Protein AF-0000000085161210 (afdb_homodimer)

Organism: Gracilinema caldarium (strain ATCC 51460 / DSM 7334 / H1) (NCBI:txid744872)

Secondary structure (DSSP, 8-state):
-----EEEEE-S-HHHHHHHHHHHHHTT-EEEEESSHHHHHHHHHHH--SEEEEES--SSS-HHHHHHHHHH-GGGGGGTTS-EEEEEETT-HHHHHHHHHHT-SEEEEES--HHHHHHHHHHHHHHHHHHHHHHHHHHHHHHHHHHHHHHHHHHHHHHHHHHHHHHHHHH----TTS---HHHHHHHHHHHHHHHHHHHHHHHHHHHHHHHHHHHHHHHHTT---HHHHHHHHHHHTT--/-----EEEEE-S-HHHHHHHHHHHHHTT-EEEEESSHHHHHHHHHHH--SEEEEES--SSS-HHHHHHHHHH-GGGGGGTTS-EEEEEETT-HHHHHHHHHHT-SEEEEES--HHHHHHHHHHHHHHHHHHHHHHHHHHHHHHHHHHHHHHHHHHHHHHHHHHHHHHHHHH----TTS---HHHHHHHHHHHHHHHHHHHHHHHHHHHHHHHHHHHHHHHHTT---HHHHHHHHHHHTT--

Radius of gyration: 32.66 Å; Cα contacts (8 Å, |Δi|>4): 645; chains: 2; bounding box: 56×101×62 Å

Nearest PDB structures (foldseek):
  4h60-assembly1_A  TM=9.427E-01  e=1.234E-09  Vibrio cholerae O395
  1ys7-assembly1_A  TM=9.212E-01  e=2.213E-09  Mycobacterium tuberculosis
  7qzo-assembly1_A  TM=8.811E-01  e=2.159E-08  Pseudomonas aeruginosa
  3c3m-assembly1_A-2  TM=8.061E-01  e=3.653E-08  Methanoculleus marisnigri JR1
  8otz-assembly1_F2  TM=5.117E-01  e=2.999E+00  Bos taurus

Solvent-accessible surface area (backbone atoms only — not comparable to full-atom values): 25650 Å² total; per-residue (Å²): 131,90,73,55,58,31,36,33,40,32,34,65,48,65,70,59,49,50,50,50,40,54,58,40,41,74,71,55,35,39,68,46,82,21,60,36,34,68,50,38,58,53,46,42,74,72,64,60,43,62,30,34,38,31,36,35,82,39,75,101,35,29,32,62,56,43,42,42,44,34,55,69,33,77,92,27,53,91,50,42,81,48,43,29,37,33,39,36,67,63,85,53,54,79,46,50,65,55,41,40,75,43,61,38,56,41,77,44,50,53,84,72,54,67,69,41,54,50,52,49,52,51,40,53,52,48,48,51,51,51,50,50,48,40,50,53,52,48,54,45,49,51,52,51,52,54,47,51,54,50,48,54,54,50,49,51,53,40,50,52,28,46,50,48,31,51,54,29,55,64,68,59,64,82,57,87,90,56,80,68,57,63,67,56,47,51,54,30,49,49,46,32,53,52,26,45,51,50,35,52,51,51,52,50,50,52,52,50,49,54,52,50,50,52,53,54,40,53,63,54,50,71,75,57,71,55,66,69,56,51,53,50,51,53,32,50,65,65,57,81,110,131,88,71,55,58,30,36,33,39,32,34,66,48,64,70,58,49,51,50,49,40,54,59,40,39,74,73,55,35,40,68,45,82,21,60,35,33,68,50,37,58,52,44,43,72,72,64,61,44,62,30,35,39,32,35,35,83,38,75,102,33,30,31,62,56,43,42,42,44,34,55,68,33,77,92,29,52,90,51,42,81,48,43,30,36,34,37,35,67,62,85,52,56,79,47,50,65,54,40,40,74,42,62,38,57,42,78,43,49,52,83,72,54,68,69,39,52,51,52,50,51,51,38,54,52,50,49,52,51,51,49,50,46,39,51,52,49,49,54,45,49,53,52,50,53,53,47,51,54,50,48,52,54,49,50,50,51,39,52,53,27,46,50,46,31,51,54,30,55,64,67,58,63,82,56,88,91,56,78,66,59,63,68,58,46,53,54,30,50,49,47,32,52,52,26,46,51,50,35,53,52,50,52,51,48,52,53,51,49,53,52,48,50,50,54,53,40,52,64,53,50,70,74,58,69,55,66,70,56,51,53,48,50,53,32,48,64,65,55,81,110

InterPro domains:
  IPR001789 Signal transduction response regulator, receiver domain [PF00072] (7-122)
  IPR001789 Signal transduction response regulator, receiver domain [PS50110] (6-125)
  IPR001789 Signal transduction response regulator, receiver domain [SM00448] (5-121)
  IPR011006 CheY-like superfamily [SSF52172] (4-141)
  IPR039420 Transcriptional regulatory protein WalR-like [PTHR48111] (6-160)

Sequence (482 aa):
MDARKKILIVDDEQINLEFFDVMLSKLGFHVEKAENGLEALEKVRKCTPDLIILDNIMPKMSGWEVTKTLKN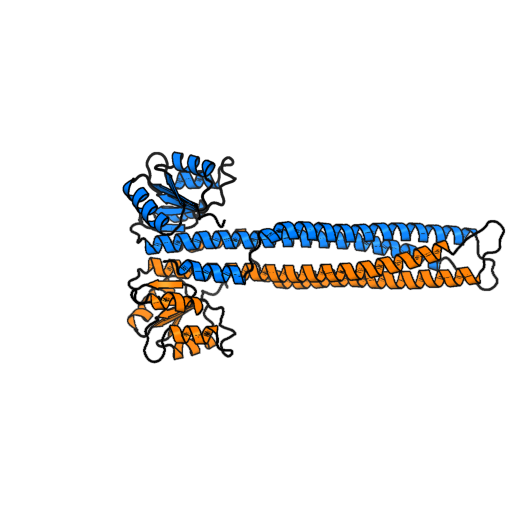TPDYQAYKEIPIIMFSAMDDVKDKVEGFELGVDDYITKPYNFSEVLARIRAVLRNRELFSQIATRERQLVLSEELNRELKRLLEACAASVKGIETAAQQIQFAEGQVPDSDKIKKMLEVIRSSSDSLKHQLAELDAKIAQVEKEKEKIKQHEIELKTLQHQFRKSLHQEMDARKKILIVDDEQINLEFFDVMLSKLGFHVEKAENGLEALEKVRKCTPDLIILDNIMPKMSGWEVTKTLKNTPDYQAYKEIPIIMFSAMDDVKDKVEGFELGVDDYITKPYNFSEVLARIRAVLRNRELFSQIATRERQLVLSEELNRELKRLLEACAASVKGIETAAQQIQFAEGQVPDSDKIKKMLEVIRSSSDSLKHQLAELDAKIAQVEKEKEKIKQHEIELKTLQHQFRKSLHQE

pLDDT: mean 87.94, std 12.81, range [33.94, 98.44]

Foldseek 3Di:
DPQAAEEEEEAQDVVVLVVCCVVVVVLRHHYHYHNHLVRVLVVCVVPVGQAYEAEQDDPPAGSLNSLQCCQPPPVNPVNNLREYEYEEAPPPVVVPVVSVVSPHPYYDHPPDDVVVVVVVVLVVSLVSLVVVQVVLVVVLVVLVVVLVVVVVVLVVLLVVLVVQLVVLVVQQDDDPPDDGPPVSNVVSVVSNVVSVVSNVVSVVVNVVSVVVSVVVNVVSCVSHDDPVRSVVVSVVSVPSD/DPQAAEEEEEAQDVVVLVVCCVVVVVLRHHYHYHNHLVRVLVVCVVPVGQAYEAEQDDPPAGSLNSLQCCQPPPVNPVNNLREYEYEYAPPPVVVPVVSVVSPHPYYDHPPDDVVVVVVVVLVVSLVSLVVVQVVLVVVLVVLVVVLVVVVVVLVVLLVVLVVQLVVLVVVQDDDPPDDGPPVSNVVSVVSNVVSVVSNVVSVVVNVVSVVVSVVVSVVSCVSHDDPVRSVVVSVVSVPSD

Structure (mmCIF, N/CA/C/O backbone):
data_AF-0000000085161210-model_v1
#
loop_
_entity.id
_entity.type
_entity.pdbx_description
1 polymer 'Response regulator receiver protein'
#
loop_
_atom_site.group_PDB
_atom_site.id
_atom_site.type_symbol
_atom_site.label_atom_id
_atom_site.label_alt_id
_atom_site.label_comp_id
_atom_site.label_asym_id
_atom_site.label_entity_id
_atom_site.label_seq_id
_atom_site.pdbx_PDB_ins_code
_atom_site.Cartn_x
_atom_site.Cartn_y
_atom_site.Cartn_z
_atom_site.occupancy
_atom_site.B_iso_or_equiv
_atom_site.auth_seq_id
_atom_site.auth_comp_id
_atom_site.auth_asym_id
_atom_site.auth_atom_id
_atom_site.pdbx_PDB_model_num
ATOM 1 N N . MET A 1 1 ? 13.68 -1.864 19.188 1 33.94 1 MET A N 1
ATOM 2 C CA . MET A 1 1 ? 14.008 -0.512 19.625 1 33.94 1 MET A CA 1
ATOM 3 C C . MET A 1 1 ? 13.586 0.521 18.594 1 33.94 1 MET A C 1
ATOM 5 O O . MET A 1 1 ? 14.141 0.568 17.5 1 33.94 1 MET A O 1
ATOM 9 N N . ASP A 1 2 ? 12.336 0.842 18.312 1 48.31 2 ASP A N 1
ATOM 10 C CA . ASP A 1 2 ? 11.648 1.678 17.328 1 48.31 2 ASP A CA 1
ATOM 11 C C . ASP A 1 2 ? 12.273 3.07 17.266 1 48.31 2 ASP A C 1
ATOM 13 O O . ASP A 1 2 ? 12.172 3.848 18.219 1 48.31 2 ASP A O 1
ATOM 17 N N . ALA A 1 3 ? 13.516 3.34 16.719 1 61.44 3 ALA A N 1
ATOM 18 C CA . ALA A 1 3 ? 14.383 4.516 16.781 1 61.44 3 ALA A CA 1
ATOM 19 C C . ALA A 1 3 ? 13.617 5.777 16.391 1 61.44 3 ALA A C 1
ATOM 21 O O . ALA A 1 3 ? 12.734 5.738 15.531 1 61.44 3 ALA A O 1
ATOM 22 N N . ARG A 1 4 ? 13.672 6.738 17.219 1 80.69 4 ARG A N 1
ATOM 23 C CA . ARG A 1 4 ? 13.156 8.094 17.047 1 80.69 4 ARG A CA 1
ATOM 24 C C . ARG A 1 4 ? 13.43 8.586 15.625 1 80.69 4 ARG A C 1
ATOM 26 O O . ARG A 1 4 ? 14.508 8.367 15.078 1 80.69 4 ARG A O 1
ATOM 33 N N . LYS A 1 5 ? 12.375 9.016 15.039 1 93.31 5 LYS A N 1
ATOM 34 C CA . LYS A 1 5 ? 12.555 9.609 13.719 1 93.31 5 LYS A CA 1
ATOM 35 C C . LYS A 1 5 ? 13.562 10.75 13.758 1 93.31 5 LYS A C 1
ATOM 37 O O . LYS A 1 5 ? 13.531 11.586 14.664 1 93.31 5 LYS A O 1
ATOM 42 N N . LYS A 1 6 ? 14.523 10.719 12.93 1 96.69 6 LYS A N 1
ATOM 43 C CA . LYS A 1 6 ? 15.578 11.727 12.852 1 96.69 6 LYS A CA 1
ATOM 44 C C . LYS A 1 6 ? 15.203 12.844 11.875 1 96.69 6 LYS A C 1
ATOM 46 O O . LYS A 1 6 ? 14.914 12.586 10.703 1 96.69 6 LYS A O 1
ATOM 51 N N . ILE A 1 7 ? 15.242 14.078 12.336 1 98 7 ILE A N 1
ATOM 52 C CA . ILE A 1 7 ? 14.906 15.234 11.508 1 98 7 ILE A CA 1
ATOM 53 C C . ILE A 1 7 ? 16.125 16.141 11.383 1 98 7 ILE A C 1
ATOM 55 O O . ILE A 1 7 ? 16.75 16.5 12.391 1 98 7 ILE A O 1
ATOM 59 N N . LEU A 1 8 ? 16.5 16.453 10.172 1 98.44 8 LEU A N 1
ATOM 60 C CA . LEU A 1 8 ? 17.547 17.438 9.914 1 98.44 8 LEU A CA 1
ATOM 61 C C . LEU A 1 8 ? 16.938 18.812 9.656 1 98.44 8 LEU A C 1
ATOM 63 O O . LEU A 1 8 ? 16.172 19 8.711 1 98.44 8 LEU A O 1
ATOM 67 N N . ILE A 1 9 ? 17.281 19.703 10.508 1 98.19 9 ILE A N 1
ATOM 68 C CA . ILE A 1 9 ? 16.812 21.078 10.32 1 98.19 9 ILE A CA 1
ATOM 69 C C . ILE A 1 9 ? 17.953 21.922 9.75 1 98.19 9 ILE A C 1
ATOM 71 O O . ILE A 1 9 ? 19.062 21.906 10.281 1 98.19 9 ILE A O 1
ATOM 75 N N . VAL A 1 10 ? 17.625 22.672 8.719 1 98 10 VAL A N 1
ATOM 76 C CA . VAL A 1 10 ? 18.625 23.5 8.039 1 98 10 VAL A CA 1
ATOM 77 C C . VAL A 1 10 ? 18.156 24.953 8.023 1 98 10 VAL A C 1
ATOM 79 O O . VAL A 1 10 ? 17.156 25.281 7.395 1 98 10 VAL A O 1
ATOM 82 N N . ASP A 1 11 ? 18.875 25.734 8.641 1 96.81 11 ASP A N 1
ATOM 83 C CA . ASP A 1 11 ? 18.562 27.141 8.789 1 96.81 11 ASP A CA 1
ATOM 84 C C . ASP A 1 11 ? 19.797 27.969 9.125 1 96.81 11 ASP A C 1
ATOM 86 O O . ASP A 1 11 ? 20.641 27.531 9.906 1 96.81 11 ASP A O 1
ATOM 90 N N . ASP A 1 12 ? 19.844 29.141 8.539 1 95.88 12 ASP A N 1
ATOM 91 C CA . ASP A 1 12 ? 21.047 29.938 8.797 1 95.88 12 ASP A CA 1
ATOM 92 C C . ASP A 1 12 ? 20.891 30.75 10.086 1 95.88 12 ASP A C 1
ATOM 94 O O . ASP A 1 12 ? 21.875 31.328 10.578 1 95.88 12 ASP A O 1
ATOM 98 N N . GLU A 1 13 ? 19.719 30.844 10.602 1 95.44 13 GLU A N 1
ATOM 99 C CA . GLU A 1 13 ? 19.484 31.562 11.852 1 95.44 13 GLU A CA 1
ATOM 100 C C . GLU A 1 13 ? 19.516 30.609 13.047 1 95.44 13 GLU A C 1
ATOM 102 O O . GLU A 1 13 ? 18.609 29.797 13.227 1 95.44 13 GLU A O 1
ATOM 107 N N . GLN A 1 14 ? 20.391 30.828 13.898 1 95.81 14 GLN A N 1
ATOM 108 C CA . GLN A 1 14 ? 20.609 29.938 15.039 1 95.81 14 GLN A CA 1
ATOM 109 C C . GLN A 1 14 ? 19.375 29.875 15.938 1 95.81 14 GLN A C 1
ATOM 111 O O . GLN A 1 14 ? 19.078 28.828 16.516 1 95.81 14 GLN A O 1
ATOM 116 N N . ILE A 1 15 ? 18.703 30.953 16.062 1 96.5 15 ILE A N 1
ATOM 117 C CA . ILE A 1 15 ? 17.531 31 16.922 1 96.5 15 ILE A CA 1
ATOM 118 C C . ILE A 1 15 ? 16.484 30.016 16.422 1 96.5 15 ILE A C 1
ATOM 120 O O . ILE A 1 15 ? 15.828 29.344 17.219 1 96.5 15 ILE A O 1
ATOM 124 N N . ASN A 1 16 ? 16.328 29.938 15.164 1 94.88 16 ASN A N 1
ATOM 125 C CA . ASN A 1 16 ? 15.383 28.984 14.562 1 94.88 16 ASN A CA 1
ATOM 126 C C . ASN A 1 16 ? 15.805 27.547 14.805 1 94.88 16 ASN A C 1
ATOM 128 O O . ASN A 1 16 ? 14.977 26.703 15.148 1 94.88 16 ASN A O 1
ATOM 132 N N . LEU A 1 17 ? 17.078 27.297 14.594 1 97.19 17 LEU A N 1
ATOM 133 C CA . LEU A 1 17 ? 17.609 25.953 14.812 1 97.19 17 LEU A CA 1
ATOM 134 C C . LEU A 1 17 ? 17.359 25.5 16.25 1 97.19 17 LEU A C 1
ATOM 136 O O . LEU A 1 17 ? 16.906 24.375 16.484 1 97.19 17 LEU A O 1
ATOM 140 N N . GLU A 1 18 ? 17.594 26.391 17.156 1 97.06 18 GLU A N 1
ATOM 141 C CA . GLU A 1 18 ? 17.438 26.062 18.562 1 97.06 18 GLU A CA 1
ATOM 142 C C . GLU A 1 18 ? 15.977 25.859 18.938 1 97.06 18 GLU A C 1
ATOM 144 O O . GLU A 1 18 ? 15.633 24.938 19.688 1 97.06 18 GLU A O 1
ATOM 149 N N . PHE A 1 19 ? 15.172 26.766 18.391 1 95.62 19 PHE A N 1
ATOM 150 C CA . PHE A 1 19 ? 13.742 26.656 18.641 1 95.62 19 PHE A CA 1
ATOM 151 C C . PHE A 1 19 ? 13.211 25.297 18.219 1 95.62 19 PHE A C 1
ATOM 153 O O . PHE A 1 19 ? 12.578 24.594 19.016 1 95.62 19 PHE A O 1
ATOM 160 N N . PHE A 1 20 ? 13.523 24.875 17.031 1 96.44 20 PHE A N 1
ATOM 161 C CA . PHE A 1 20 ? 13 23.625 16.5 1 96.44 20 PHE A CA 1
ATOM 162 C C . PHE A 1 20 ? 13.656 22.438 17.203 1 96.44 20 PHE A C 1
ATOM 164 O O . PHE A 1 20 ? 13.016 21.406 17.406 1 96.44 20 PHE A O 1
ATOM 171 N N . ASP A 1 21 ? 14.922 22.578 17.469 1 97.12 21 ASP A N 1
ATOM 172 C CA . ASP A 1 21 ? 15.594 21.516 18.219 1 97.12 21 ASP A CA 1
ATOM 173 C C . ASP A 1 21 ? 14.898 21.234 19.547 1 97.12 21 ASP A C 1
ATOM 175 O O . ASP A 1 21 ? 14.531 20.094 19.844 1 97.12 21 ASP A O 1
ATOM 179 N N . VAL A 1 22 ? 14.617 22.297 20.281 1 96.81 22 VAL A N 1
ATOM 180 C CA . VAL A 1 22 ? 13.984 22.156 21.594 1 96.81 22 VAL A CA 1
ATOM 181 C C . VAL A 1 22 ? 12.57 21.594 21.438 1 96.81 22 VAL A C 1
ATOM 183 O O . VAL A 1 22 ? 12.211 20.609 22.094 1 96.81 22 VAL A O 1
ATOM 186 N N . MET A 1 23 ? 11.781 22.203 20.547 1 95 23 MET A N 1
ATOM 187 C CA . MET A 1 23 ? 10.375 21.844 20.375 1 95 23 MET A CA 1
ATOM 188 C C . MET A 1 23 ? 10.242 20.406 19.891 1 95 23 MET A C 1
ATOM 190 O O . MET A 1 23 ? 9.453 19.625 20.438 1 95 23 MET A O 1
ATOM 194 N N . LEU A 1 24 ? 11.055 19.984 18.938 1 95.62 24 LEU A N 1
ATOM 195 C CA . LEU A 1 24 ? 10.914 18.656 18.328 1 95.62 24 LEU A CA 1
ATOM 196 C C . LEU A 1 24 ? 11.523 17.578 19.219 1 95.62 24 LEU A C 1
ATOM 198 O O . LEU A 1 24 ? 11.016 16.469 19.281 1 95.62 24 LEU A O 1
ATOM 202 N N . SER A 1 25 ? 12.602 17.953 19.891 1 95.31 25 SER A N 1
ATOM 203 C CA . SER A 1 25 ? 13.203 17 20.828 1 95.31 25 SER A CA 1
ATOM 204 C C . SER A 1 25 ? 12.25 16.656 21.969 1 95.31 25 SER A C 1
ATOM 206 O O . SER A 1 25 ? 12.148 15.5 22.375 1 95.31 25 SER A O 1
ATOM 208 N N . LYS A 1 26 ? 11.57 17.594 22.359 1 93.25 26 LYS A N 1
ATOM 209 C CA . LYS A 1 26 ? 10.578 17.375 23.422 1 93.25 26 LYS A CA 1
ATOM 210 C C . LYS A 1 26 ? 9.469 16.438 22.969 1 93.25 26 LYS A C 1
ATOM 212 O O . LYS A 1 26 ? 8.883 15.719 23.781 1 93.25 26 LYS A O 1
ATOM 217 N N . LEU A 1 27 ? 9.281 16.469 21.703 1 89.38 27 LEU A N 1
ATOM 218 C CA . LEU A 1 27 ? 8.211 15.656 21.141 1 89.38 27 LEU A CA 1
ATOM 219 C C . LEU A 1 27 ? 8.719 14.266 20.781 1 89.38 27 LEU A C 1
ATOM 221 O O . LEU A 1 27 ? 7.988 13.461 20.203 1 89.38 27 LEU A O 1
ATOM 225 N N . GLY A 1 28 ? 10.039 13.977 21 1 91.25 28 GLY A N 1
ATOM 226 C CA . GLY A 1 28 ? 10.578 12.633 20.859 1 91.25 28 GLY A CA 1
ATOM 227 C C . GLY A 1 28 ? 11.336 12.43 19.547 1 91.25 28 GLY A C 1
ATOM 228 O O . GLY A 1 28 ? 11.695 11.305 19.203 1 91.25 28 GLY A O 1
ATOM 229 N N . PHE A 1 29 ? 11.602 13.492 18.844 1 94.56 29 PHE A N 1
ATOM 230 C CA . P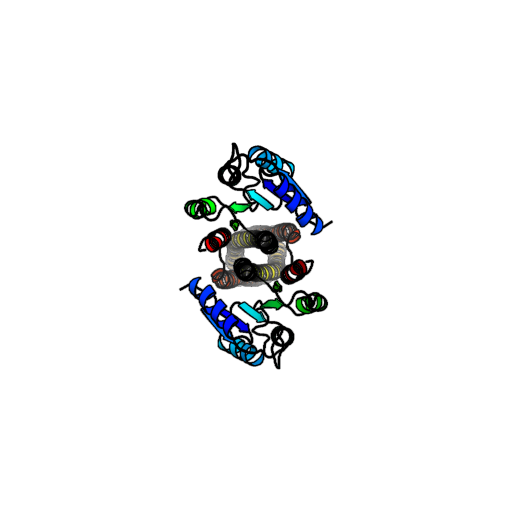HE A 1 29 ? 12.391 13.391 17.609 1 94.56 29 PHE A CA 1
ATOM 231 C C . PHE A 1 29 ? 13.883 13.547 17.922 1 94.56 29 PHE A C 1
ATOM 233 O O . PHE A 1 29 ? 14.258 14.195 18.891 1 94.56 29 PHE A O 1
ATOM 240 N N . HIS A 1 30 ? 14.641 12.867 17.156 1 96.44 30 HIS A N 1
ATOM 241 C CA . HIS A 1 30 ? 16.062 13.164 17.125 1 96.44 30 HIS A CA 1
ATOM 242 C C . HIS A 1 30 ? 16.375 14.266 16.109 1 96.44 30 HIS A C 1
ATOM 244 O O . HIS A 1 30 ? 16.078 14.133 14.93 1 96.44 30 HIS A O 1
ATOM 250 N N . VAL A 1 31 ? 17.016 15.312 16.609 1 97.38 31 VAL A N 1
ATOM 251 C CA . VAL A 1 31 ? 17.188 16.469 15.742 1 97.38 31 VAL A CA 1
ATOM 252 C C . VAL A 1 31 ? 18.656 16.688 15.438 1 97.38 31 VAL A C 1
ATOM 254 O O . VAL A 1 31 ? 19.5 16.656 16.344 1 97.38 31 VAL A O 1
ATOM 257 N N . GLU A 1 32 ? 18.953 16.797 14.18 1 97.88 32 GLU A N 1
ATOM 258 C CA . GLU A 1 32 ? 20.25 17.266 13.703 1 97.88 32 GLU A CA 1
ATOM 259 C C . GLU A 1 32 ? 20.141 18.656 13.094 1 97.88 32 GLU A C 1
ATOM 261 O O . GLU A 1 32 ? 19.094 19.016 12.531 1 97.88 32 GLU A O 1
ATOM 266 N N . LYS A 1 33 ? 21.234 19.469 13.25 1 98.06 33 LYS A N 1
ATOM 267 C CA . LYS A 1 33 ? 21.188 20.859 12.797 1 98.06 33 LYS A CA 1
ATOM 268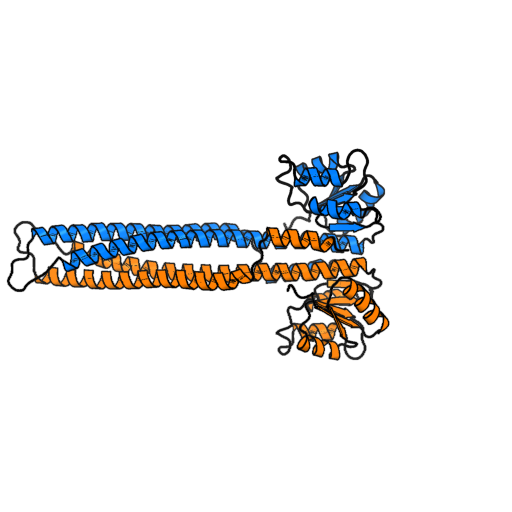 C C . LYS A 1 33 ? 22.25 21.141 11.742 1 98.06 33 LYS A C 1
ATOM 270 O O . LYS A 1 33 ? 23.359 20.625 11.828 1 98.06 33 LYS A O 1
ATOM 275 N N . ALA A 1 34 ? 21.891 21.828 10.789 1 97.88 34 ALA A N 1
ATOM 276 C CA . ALA A 1 34 ? 22.828 22.391 9.812 1 97.88 34 ALA A CA 1
ATOM 277 C C . ALA A 1 34 ? 22.609 23.891 9.633 1 97.88 34 ALA A C 1
ATOM 279 O O . ALA A 1 34 ? 21.453 24.344 9.562 1 97.88 34 ALA A O 1
ATOM 280 N N . GLU A 1 35 ? 23.672 24.609 9.461 1 97.06 35 GLU A N 1
ATOM 281 C CA . GLU A 1 35 ? 23.562 26.062 9.438 1 97.06 35 GLU A CA 1
ATOM 282 C C . GLU A 1 35 ? 23.609 26.594 8.016 1 97.06 35 GLU A C 1
ATOM 284 O O . GLU A 1 35 ? 23.484 27.812 7.797 1 97.06 35 GLU A O 1
ATOM 289 N N . ASN A 1 36 ? 23.859 25.688 7.117 1 96 36 ASN A N 1
ATOM 290 C CA . ASN A 1 36 ? 23.875 26.078 5.711 1 96 36 ASN A CA 1
ATOM 291 C C . ASN A 1 36 ? 23.688 24.875 4.793 1 96 36 ASN A C 1
ATOM 293 O O . ASN A 1 36 ? 23.641 23.734 5.262 1 96 36 ASN A O 1
ATOM 297 N N . GLY A 1 37 ? 23.547 25.094 3.51 1 96.31 37 GLY A N 1
ATOM 298 C CA . GLY A 1 37 ? 23.25 24.047 2.543 1 96.31 37 GLY A CA 1
ATOM 299 C C . GLY A 1 37 ? 24.344 23.016 2.424 1 96.31 37 GLY A C 1
ATOM 300 O O . GLY A 1 37 ? 24.062 21.812 2.303 1 96.31 37 GLY A O 1
ATOM 301 N N . LEU A 1 38 ? 25.562 23.453 2.428 1 96 38 LEU A N 1
ATOM 302 C CA . LEU A 1 38 ? 26.688 22.516 2.295 1 96 38 LEU A CA 1
ATOM 303 C C . LEU A 1 38 ? 26.75 21.562 3.482 1 96 38 LEU A C 1
ATOM 305 O O . LEU A 1 38 ? 26.938 20.359 3.305 1 96 38 LEU A O 1
ATOM 309 N N . GLU A 1 39 ? 26.578 22.156 4.57 1 96.94 39 GLU A N 1
ATOM 310 C CA . GLU A 1 39 ? 26.562 21.328 5.773 1 96.94 39 GLU A CA 1
ATOM 311 C C . GLU A 1 39 ? 25.391 20.359 5.754 1 96.94 39 GLU A C 1
ATOM 313 O O . GLU A 1 39 ? 25.516 19.219 6.211 1 96.94 39 GLU A O 1
ATOM 318 N N . ALA A 1 40 ? 24.281 20.859 5.27 1 97.69 40 ALA A N 1
ATOM 319 C CA . ALA A 1 40 ? 23.094 20 5.145 1 97.69 40 ALA A CA 1
ATOM 320 C C . ALA A 1 40 ? 23.406 18.766 4.297 1 97.69 40 ALA A C 1
ATOM 322 O O . ALA A 1 40 ? 23.094 17.641 4.695 1 97.69 40 ALA A O 1
ATOM 323 N N . LEU A 1 41 ? 24.062 18.953 3.156 1 97.06 41 LEU A N 1
ATOM 324 C CA . LEU A 1 41 ? 24.391 17.859 2.248 1 97.06 41 LEU A CA 1
ATOM 325 C C . LEU A 1 41 ? 25.359 16.875 2.908 1 97.06 41 LEU A C 1
ATOM 327 O O . LEU A 1 41 ? 25.234 15.664 2.732 1 97.06 41 LEU A O 1
ATOM 331 N N . GLU A 1 42 ? 26.25 17.406 3.682 1 96.69 42 GLU A N 1
ATOM 332 C CA . GLU A 1 42 ? 27.188 16.547 4.406 1 96.69 42 GLU A CA 1
ATOM 333 C C . GLU A 1 42 ? 26.469 15.719 5.465 1 96.69 42 GLU A C 1
ATOM 335 O O . GLU A 1 42 ? 26.719 14.516 5.598 1 96.69 42 GLU A O 1
ATOM 340 N N . LYS A 1 43 ? 25.594 16.359 6.18 1 97.25 43 LYS A N 1
ATOM 341 C CA . LYS A 1 43 ? 24.891 15.695 7.273 1 97.25 43 LYS A CA 1
ATOM 342 C C . LYS A 1 43 ? 23.938 14.633 6.75 1 97.25 43 LYS A C 1
ATOM 344 O O . LYS A 1 43 ? 23.734 13.602 7.391 1 97.25 43 LYS A O 1
ATOM 349 N N . VAL A 1 44 ? 23.328 14.852 5.602 1 97.06 44 VAL A N 1
ATOM 350 C CA . VAL A 1 44 ? 22.438 13.875 4.992 1 97.06 44 VAL A CA 1
ATOM 351 C C . VAL A 1 44 ? 23.203 12.562 4.773 1 97.06 44 VAL A C 1
ATOM 353 O O . VAL A 1 44 ? 22.672 11.484 5.062 1 97.06 44 VAL A O 1
ATOM 356 N N . ARG A 1 45 ? 24.438 12.688 4.34 1 95.25 45 ARG A N 1
ATOM 357 C CA . ARG A 1 45 ? 25.266 11.508 4.082 1 95.25 45 ARG A CA 1
ATOM 358 C C . ARG A 1 45 ? 25.656 10.82 5.387 1 95.25 45 ARG A C 1
ATOM 360 O O . ARG A 1 45 ? 25.734 9.594 5.449 1 95.25 45 ARG A O 1
ATOM 367 N N . LYS A 1 46 ? 25.812 11.578 6.391 1 94.94 46 LYS A N 1
ATOM 368 C CA . LYS A 1 46 ? 26.328 11.062 7.652 1 94.94 46 LYS A CA 1
ATOM 369 C C . LYS A 1 46 ? 25.234 10.406 8.469 1 94.94 46 LYS A C 1
ATOM 371 O O . LYS A 1 46 ? 25.453 9.359 9.094 1 94.94 46 LYS A O 1
ATOM 376 N N . CYS A 1 47 ? 24.031 11.008 8.43 1 94.19 47 CYS A N 1
ATOM 377 C CA . CYS A 1 47 ? 23.047 10.523 9.406 1 94.19 47 CYS A CA 1
ATOM 378 C C . CYS A 1 47 ? 21.797 10.008 8.703 1 94.19 47 CYS A C 1
ATOM 380 O O . CYS A 1 47 ? 20.938 9.406 9.344 1 94.19 47 CYS A O 1
ATOM 382 N N . THR A 1 48 ? 21.594 10.227 7.41 1 95.06 48 THR A N 1
ATOM 383 C CA . THR A 1 48 ? 20.453 9.75 6.641 1 95.06 48 THR A CA 1
ATOM 384 C C . THR A 1 48 ? 19.156 10.023 7.379 1 95.06 48 THR A C 1
ATOM 386 O O . THR A 1 48 ? 18.453 9.094 7.797 1 95.06 48 THR A O 1
ATOM 389 N N . PRO A 1 49 ? 18.797 11.312 7.523 1 97.44 49 PRO A N 1
ATOM 390 C CA . PRO A 1 49 ? 17.594 11.664 8.281 1 97.44 49 PRO A CA 1
ATOM 391 C C . PRO A 1 49 ? 16.312 11.133 7.645 1 97.44 49 PRO A C 1
ATOM 393 O O . PRO A 1 49 ? 16.312 10.766 6.465 1 97.44 49 PRO A O 1
ATOM 396 N N . ASP A 1 50 ? 15.25 11.078 8.445 1 96.31 50 ASP A N 1
ATOM 397 C CA . ASP A 1 50 ? 13.945 10.656 7.953 1 96.31 50 ASP A CA 1
ATOM 398 C C . ASP A 1 50 ? 13.211 11.805 7.273 1 96.31 50 ASP A C 1
ATOM 400 O O . ASP A 1 50 ? 12.281 11.586 6.492 1 96.31 50 ASP A O 1
ATOM 404 N N . LEU A 1 51 ? 13.617 12.953 7.609 1 97.31 51 LEU A N 1
ATOM 405 C CA . LEU A 1 51 ? 12.992 14.172 7.098 1 97.31 51 LEU A CA 1
ATOM 406 C C . LEU A 1 51 ? 13.961 15.352 7.164 1 97.31 51 LEU A C 1
ATOM 408 O O . LEU A 1 51 ? 14.719 15.477 8.125 1 97.31 51 LEU A O 1
ATOM 412 N N . ILE A 1 52 ? 13.875 16.188 6.164 1 97.75 52 ILE A N 1
ATOM 413 C CA . ILE A 1 52 ? 14.664 17.406 6.148 1 97.75 52 ILE A CA 1
ATOM 414 C C . ILE A 1 52 ? 13.727 18.625 6.176 1 97.75 52 ILE A C 1
ATOM 416 O O . ILE A 1 52 ? 12.805 18.719 5.363 1 97.75 52 ILE A O 1
ATOM 420 N N . ILE A 1 53 ? 13.922 19.438 7.137 1 97.25 53 ILE A N 1
ATOM 421 C CA . ILE A 1 53 ? 13.281 20.75 7.172 1 97.25 53 ILE A CA 1
ATOM 422 C C . ILE A 1 53 ? 14.266 21.812 6.719 1 97.25 53 ILE A C 1
ATOM 424 O O . ILE A 1 53 ? 15.289 22.047 7.363 1 97.25 53 ILE A O 1
ATOM 428 N N . LEU A 1 54 ? 13.898 22.516 5.695 1 96.06 54 LEU A N 1
ATOM 429 C CA . LEU A 1 54 ? 14.883 23.297 4.965 1 96.06 54 LEU A CA 1
ATOM 430 C C . LEU A 1 54 ? 14.398 24.719 4.746 1 96.06 54 LEU A C 1
ATOM 432 O O . LEU A 1 54 ? 13.328 24.938 4.18 1 96.06 54 LEU A O 1
ATOM 436 N N . ASP A 1 55 ? 15.188 25.656 5.223 1 93.38 55 ASP A N 1
ATOM 437 C CA . ASP A 1 55 ? 14.922 27.047 4.883 1 93.38 55 ASP A CA 1
ATOM 438 C C . ASP A 1 55 ? 15.336 27.359 3.449 1 93.38 55 ASP A C 1
ATOM 440 O O . ASP A 1 55 ? 16.406 26.953 3.008 1 93.38 55 ASP A O 1
ATOM 444 N N . ASN A 1 56 ? 14.609 28.047 2.77 1 88.44 56 ASN A N 1
ATOM 445 C CA . ASN A 1 56 ? 14.875 28.312 1.362 1 88.44 56 ASN A CA 1
ATOM 446 C C . ASN A 1 56 ? 15.969 29.359 1.193 1 88.44 56 ASN A C 1
ATOM 448 O O . ASN A 1 56 ? 16.844 29.219 0.344 1 88.44 56 ASN A O 1
ATOM 452 N N . ILE A 1 57 ? 15.891 30.391 2.004 1 87 57 ILE A N 1
ATOM 453 C CA . ILE A 1 57 ? 16.812 31.516 1.84 1 87 57 ILE A CA 1
ATOM 454 C C . ILE A 1 57 ? 17.969 31.391 2.838 1 87 57 ILE A C 1
ATOM 456 O O . ILE A 1 57 ? 17.766 31.562 4.043 1 87 57 ILE A O 1
ATOM 460 N N . MET A 1 58 ? 19.141 31.031 2.344 1 90.69 58 MET A N 1
ATOM 461 C CA . MET A 1 58 ? 20.375 30.938 3.115 1 90.69 58 MET A CA 1
ATOM 462 C C . MET A 1 58 ? 21.578 31.438 2.309 1 90.69 58 MET A C 1
ATOM 464 O O . MET A 1 58 ? 21.547 31.422 1.077 1 90.69 58 MET A O 1
ATOM 468 N N . PRO A 1 59 ? 22.531 31.906 3.006 1 90.69 59 PRO A N 1
ATOM 469 C CA . PRO A 1 59 ? 23.719 32.344 2.281 1 90.69 59 PRO A CA 1
ATOM 470 C C . PRO A 1 59 ? 24.438 31.219 1.57 1 90.69 59 PRO A C 1
ATOM 472 O O . PRO A 1 59 ? 24.391 30.062 2.027 1 90.69 59 PRO A O 1
ATOM 475 N N . LYS A 1 60 ? 25.094 31.469 0.4 1 88.38 60 LYS A N 1
ATOM 476 C CA . LYS A 1 60 ? 25.938 30.578 -0.38 1 88.38 60 LYS A CA 1
ATOM 477 C C . LYS A 1 60 ? 25.109 29.562 -1.158 1 88.38 60 LYS A C 1
ATOM 479 O O . LYS A 1 60 ? 25.203 29.5 -2.385 1 88.38 60 LYS A O 1
ATOM 484 N N . MET A 1 61 ? 24.312 28.828 -0.383 1 92 61 MET A N 1
ATOM 485 C CA . MET A 1 61 ? 23.5 27.781 -1.017 1 92 61 MET A CA 1
ATOM 486 C C . MET A 1 61 ? 22.062 27.844 -0.527 1 92 61 MET A C 1
ATOM 488 O O . MET A 1 61 ? 21.812 27.719 0.672 1 92 61 MET A O 1
ATOM 492 N N . SER A 1 62 ? 21.188 28 -1.471 1 89.88 62 SER A N 1
ATOM 493 C CA . SER A 1 62 ? 19.781 28.125 -1.111 1 89.88 62 SER A CA 1
ATOM 494 C C . SER A 1 62 ? 19.141 26.75 -0.873 1 89.88 62 SER A C 1
ATOM 496 O O . SER A 1 62 ? 19.703 25.734 -1.265 1 89.88 62 SER A O 1
ATOM 498 N N . GLY A 1 63 ? 18.016 26.781 -0.208 1 91.31 63 GLY A N 1
ATOM 499 C CA . GLY A 1 63 ? 17.266 25.531 -0.04 1 91.31 63 GLY A CA 1
ATOM 500 C C . GLY A 1 63 ? 16.922 24.859 -1.355 1 91.31 63 GLY A C 1
ATOM 501 O O . GLY A 1 63 ? 16.922 23.641 -1.447 1 91.31 63 GLY A O 1
ATOM 502 N N . TRP A 1 64 ? 16.766 25.641 -2.391 1 87.44 64 TRP A N 1
ATOM 503 C CA . TRP A 1 64 ? 16.469 25.109 -3.719 1 87.44 64 TRP A CA 1
ATOM 504 C C . TRP A 1 64 ? 17.672 24.344 -4.27 1 87.44 64 TRP A C 1
ATOM 506 O O . TRP A 1 64 ? 17.5 23.25 -4.832 1 87.44 64 TRP A O 1
ATOM 516 N N . GLU A 1 65 ? 18.734 24.906 -4.125 1 91 65 GLU A N 1
ATOM 517 C CA . GLU A 1 65 ? 19.938 24.266 -4.613 1 91 65 GLU A CA 1
ATOM 518 C C . GLU A 1 65 ? 20.219 22.969 -3.863 1 91 65 GLU A C 1
ATOM 520 O O . GLU A 1 65 ? 20.641 21.969 -4.465 1 91 65 GLU A O 1
ATOM 525 N N . VAL A 1 66 ? 19.953 23 -2.57 1 93.88 66 VAL A N 1
ATOM 526 C CA . VAL A 1 66 ? 20.109 21.781 -1.77 1 93.88 66 VAL A CA 1
ATOM 527 C C . VAL A 1 66 ? 19.172 20.688 -2.291 1 93.88 66 VAL A C 1
ATOM 529 O O . VAL A 1 66 ? 19.609 19.562 -2.506 1 93.88 66 VAL A O 1
ATOM 532 N N . THR A 1 67 ? 17.953 21.047 -2.537 1 92.38 67 THR A N 1
ATOM 533 C CA . THR A 1 67 ? 16.938 20.109 -3.012 1 92.38 67 THR A CA 1
ATOM 534 C C . THR A 1 67 ? 17.328 19.531 -4.371 1 92.38 67 THR A C 1
ATOM 536 O O . THR A 1 67 ? 17.266 18.328 -4.582 1 92.38 67 THR A O 1
ATOM 539 N N . LYS A 1 68 ? 17.766 20.391 -5.242 1 90.94 68 LYS A N 1
ATOM 540 C CA . LYS A 1 68 ? 18.188 19.953 -6.574 1 90.94 68 LYS A CA 1
ATOM 541 C C . LYS A 1 68 ? 19.328 18.953 -6.488 1 90.94 68 LYS A C 1
ATOM 543 O O . LYS A 1 68 ? 19.328 17.938 -7.188 1 90.94 68 LYS A O 1
ATOM 548 N N . THR A 1 69 ? 20.234 19.266 -5.668 1 93.25 69 THR A N 1
ATOM 549 C CA . THR A 1 69 ? 21.391 18.375 -5.5 1 93.25 69 THR A CA 1
ATOM 550 C C . THR A 1 69 ? 20.969 17.016 -4.957 1 93.25 69 THR A C 1
ATOM 552 O O . THR A 1 69 ? 21.344 15.984 -5.492 1 93.25 69 THR A O 1
ATOM 555 N N . LEU A 1 70 ? 20.094 17 -3.961 1 93.88 70 LEU A N 1
ATOM 556 C CA . LEU A 1 70 ? 19.656 15.773 -3.303 1 93.88 70 LEU A CA 1
ATOM 557 C C . LEU A 1 70 ? 18.828 14.906 -4.25 1 93.88 70 LEU A C 1
ATOM 559 O O . LEU A 1 70 ? 18.938 13.68 -4.234 1 93.88 70 LEU A O 1
ATOM 563 N N . LYS A 1 71 ? 18.062 15.594 -5.109 1 91.44 71 LYS A N 1
ATOM 564 C CA . LYS A 1 71 ? 17.078 14.859 -5.91 1 91.44 71 LYS A CA 1
ATOM 565 C C . LYS A 1 71 ? 17.672 14.461 -7.262 1 91.44 71 LYS A C 1
ATOM 567 O O . LYS A 1 71 ? 17.25 13.453 -7.852 1 91.44 71 LYS A O 1
ATOM 572 N N . ASN A 1 72 ? 18.641 15.133 -7.73 1 89.56 72 ASN A N 1
ATOM 573 C CA . ASN A 1 72 ? 19.016 14.945 -9.133 1 89.56 72 ASN A CA 1
ATOM 574 C C . ASN A 1 72 ? 20.469 14.523 -9.273 1 89.56 72 ASN A C 1
ATOM 576 O O . ASN A 1 72 ? 20.906 14.141 -10.359 1 89.56 72 ASN A O 1
ATOM 580 N N . THR A 1 73 ? 21.266 14.625 -8.305 1 91.38 73 THR A N 1
ATOM 581 C CA . THR A 1 73 ? 22.688 14.305 -8.445 1 91.38 73 THR A CA 1
ATOM 582 C C . THR A 1 73 ? 22.938 12.836 -8.141 1 91.38 73 THR A C 1
ATOM 584 O O . THR A 1 73 ? 22.484 12.32 -7.113 1 91.38 73 THR A O 1
ATOM 587 N N . PRO A 1 74 ? 23.734 12.18 -8.914 1 92.5 74 PRO A N 1
ATOM 588 C CA . PRO A 1 74 ? 24.016 10.75 -8.758 1 92.5 74 PRO A CA 1
ATOM 589 C C . PRO A 1 74 ? 24.625 10.414 -7.398 1 92.5 74 PRO A C 1
ATOM 591 O O . PRO A 1 74 ? 24.281 9.383 -6.801 1 92.5 74 PRO A O 1
ATOM 594 N N . ASP A 1 75 ? 25.438 11.352 -6.91 1 92.56 75 ASP A N 1
ATOM 595 C CA . ASP A 1 75 ? 26.141 11.102 -5.652 1 92.56 75 ASP A CA 1
ATOM 596 C C . ASP A 1 75 ? 25.156 11.047 -4.484 1 92.56 75 ASP A C 1
ATOM 598 O O . ASP A 1 75 ? 25.469 10.492 -3.43 1 92.56 75 ASP A O 1
ATOM 602 N N . TYR A 1 76 ? 23.953 11.578 -4.684 1 93.94 76 TYR A N 1
ATOM 603 C CA . TYR A 1 76 ? 22.984 11.625 -3.6 1 93.94 76 TYR A CA 1
ATOM 604 C C . TYR A 1 76 ? 21.766 10.766 -3.922 1 93.94 76 TYR A C 1
ATOM 606 O O . TYR A 1 76 ? 20.719 10.891 -3.277 1 93.94 76 TYR A O 1
ATOM 614 N N . GLN A 1 77 ? 21.938 9.891 -4.848 1 92.06 77 GLN A N 1
ATOM 615 C CA . GLN A 1 77 ? 20.844 9.055 -5.32 1 92.06 77 GLN A CA 1
ATOM 616 C C . GLN A 1 77 ? 20.234 8.234 -4.18 1 92.06 77 GLN A C 1
ATOM 618 O O . GLN A 1 77 ? 19.031 8.008 -4.137 1 92.06 77 GLN A O 1
ATOM 623 N N . ALA A 1 78 ? 21.094 7.902 -3.281 1 92.56 78 ALA A N 1
ATOM 624 C CA . ALA A 1 78 ? 20.672 7.066 -2.168 1 92.56 78 ALA A CA 1
ATOM 625 C C . ALA A 1 78 ? 19.75 7.84 -1.225 1 92.56 78 ALA A C 1
ATOM 627 O O . ALA A 1 78 ? 19.031 7.242 -0.414 1 92.56 78 ALA A O 1
ATOM 628 N N . TYR A 1 79 ? 19.703 9.188 -1.338 1 93.62 79 TYR A N 1
ATOM 629 C CA . TYR A 1 79 ? 18.984 10.023 -0.375 1 93.62 79 TYR A CA 1
ATOM 630 C C . TYR A 1 79 ? 17.828 10.766 -1.04 1 93.62 79 TYR A C 1
ATOM 632 O O . TYR A 1 79 ? 17.172 11.602 -0.41 1 93.62 79 TYR A O 1
ATOM 640 N N . LYS A 1 80 ? 17.562 10.422 -2.256 1 90.62 80 LYS A N 1
ATOM 641 C CA . LYS A 1 80 ? 16.625 11.18 -3.061 1 90.62 80 LYS A CA 1
ATOM 642 C C . LYS A 1 80 ? 15.203 11.039 -2.52 1 90.62 80 LYS A C 1
ATOM 644 O O . LYS A 1 80 ? 14.359 11.922 -2.73 1 90.62 80 LYS A O 1
ATOM 649 N N . GLU A 1 81 ? 14.984 9.984 -1.761 1 88 81 GLU A N 1
ATOM 650 C CA . GLU A 1 81 ? 13.625 9.711 -1.306 1 88 81 GLU A CA 1
ATOM 651 C C . GLU A 1 81 ? 13.352 10.367 0.043 1 88 81 GLU A C 1
ATOM 653 O O . GLU A 1 81 ? 12.219 10.344 0.533 1 88 81 GLU A O 1
ATOM 658 N N . ILE A 1 82 ? 14.398 10.977 0.647 1 93.56 82 ILE A N 1
ATOM 659 C CA . ILE A 1 82 ? 14.188 11.672 1.914 1 93.56 82 ILE A CA 1
ATOM 660 C C . ILE A 1 82 ? 13.25 12.859 1.702 1 93.56 82 ILE A C 1
ATOM 662 O O . ILE A 1 82 ? 13.523 13.727 0.867 1 93.56 82 ILE A O 1
ATOM 666 N N . PRO A 1 83 ? 12.18 12.859 2.424 1 94.69 83 PRO A N 1
ATOM 667 C CA . PRO A 1 83 ? 11.25 13.977 2.227 1 94.69 83 PRO A CA 1
ATOM 668 C C . PRO A 1 83 ? 11.805 15.305 2.729 1 94.69 83 PRO A C 1
ATOM 670 O O . PRO A 1 83 ? 12.555 15.336 3.713 1 94.69 83 PRO A O 1
ATOM 673 N N . ILE A 1 84 ? 11.367 16.359 2.033 1 94.25 84 ILE A N 1
ATOM 674 C CA . ILE A 1 84 ? 11.836 17.703 2.361 1 94.25 84 ILE A CA 1
ATOM 675 C C . ILE A 1 84 ? 10.641 18.641 2.582 1 94.25 84 ILE A C 1
ATOM 677 O O . ILE A 1 84 ? 9.734 18.688 1.753 1 94.25 84 ILE A O 1
ATOM 681 N N . ILE A 1 85 ? 10.617 19.281 3.711 1 93.19 85 ILE A N 1
ATOM 682 C CA . ILE A 1 85 ? 9.703 20.391 3.953 1 93.19 85 ILE A CA 1
ATOM 683 C C . ILE A 1 85 ? 10.453 21.703 3.844 1 93.19 85 ILE A C 1
ATOM 685 O O . ILE A 1 85 ? 11.43 21.938 4.566 1 93.19 85 ILE A O 1
ATOM 689 N N . MET A 1 86 ? 10 22.578 3.027 1 91.81 86 MET A N 1
ATOM 690 C CA . MET A 1 86 ? 10.703 23.844 2.787 1 91.81 86 MET A CA 1
ATOM 691 C C . MET A 1 86 ? 9.984 25 3.473 1 91.81 86 MET A C 1
ATOM 693 O O . MET A 1 86 ? 8.758 25.109 3.389 1 91.81 86 MET A O 1
ATOM 697 N N . PHE A 1 87 ? 10.75 25.781 4.188 1 90.94 87 PHE A N 1
ATOM 698 C CA . PHE A 1 87 ? 10.227 27.047 4.715 1 90.94 87 PHE A CA 1
ATOM 699 C C . PHE A 1 87 ? 10.438 28.172 3.717 1 90.94 87 PHE A C 1
ATOM 701 O O . PHE A 1 87 ? 11.547 28.359 3.201 1 90.94 87 PHE A O 1
ATOM 708 N N . SER A 1 88 ? 9.406 28.828 3.426 1 82.44 88 SER A N 1
ATOM 709 C CA . SER A 1 88 ? 9.531 29.859 2.393 1 82.44 88 SER A CA 1
ATOM 710 C C . SER A 1 88 ? 8.898 31.172 2.834 1 82.44 88 SER A C 1
ATOM 712 O O . SER A 1 88 ? 7.961 31.172 3.633 1 82.44 88 SER A O 1
ATOM 714 N N . ALA A 1 89 ? 9.438 32.281 2.396 1 75.94 89 ALA A N 1
ATOM 715 C CA . ALA A 1 89 ? 8.789 33.594 2.553 1 75.94 89 ALA A CA 1
ATOM 716 C C . ALA A 1 89 ? 7.715 33.812 1.487 1 75.94 89 ALA A C 1
ATOM 718 O O . ALA A 1 89 ? 7.809 33.25 0.388 1 75.94 89 ALA A O 1
ATOM 719 N N . MET A 1 90 ? 6.324 33.875 1.743 1 59.81 90 MET A N 1
ATOM 720 C CA . MET A 1 90 ? 5.105 34 0.952 1 59.81 90 MET A CA 1
ATOM 721 C C . MET A 1 90 ? 5.418 34.438 -0.472 1 59.81 90 MET A C 1
ATOM 723 O O . MET A 1 90 ? 4.781 33.969 -1.424 1 59.81 90 MET A O 1
ATOM 727 N N . ASP A 1 91 ? 6.035 35.594 -0.613 1 54.28 91 ASP A N 1
ATOM 728 C CA . ASP A 1 91 ? 6.062 36.312 -1.881 1 54.28 91 ASP A CA 1
ATOM 729 C C . ASP A 1 91 ? 6.73 35.469 -2.975 1 54.28 91 ASP A C 1
ATOM 731 O O . ASP A 1 91 ? 6.715 35.875 -4.148 1 54.28 91 ASP A O 1
ATOM 735 N N . ASP A 1 92 ? 7.195 34.5 -2.777 1 52.91 92 ASP A N 1
ATOM 736 C CA . ASP A 1 92 ? 8 33.969 -3.859 1 52.91 92 ASP A CA 1
ATOM 737 C C . ASP A 1 92 ? 7.258 32.844 -4.582 1 52.91 92 ASP A C 1
ATOM 739 O O . ASP A 1 92 ? 7.477 31.656 -4.301 1 52.91 92 ASP A O 1
ATOM 743 N N . VAL A 1 93 ? 6.055 33 -4.836 1 48.47 93 VAL A N 1
ATOM 744 C CA . VAL A 1 93 ? 5.113 32.188 -5.594 1 48.47 93 VAL A CA 1
ATOM 745 C C . VAL A 1 93 ? 5.863 31.406 -6.668 1 48.47 93 VAL A C 1
ATOM 747 O O . VAL A 1 93 ? 5.5 30.266 -6.98 1 48.47 93 VAL A O 1
ATOM 750 N N . LYS A 1 94 ? 6.48 32.344 -7.547 1 50.69 94 LYS A N 1
ATOM 751 C CA . LYS A 1 94 ? 7.164 31.734 -8.688 1 50.69 94 LYS A CA 1
ATOM 752 C C . LYS A 1 94 ? 7.91 30.469 -8.281 1 50.69 94 LYS A C 1
ATOM 754 O O . LYS A 1 94 ? 8 29.516 -9.062 1 50.69 94 LYS A O 1
ATOM 759 N N . ASP A 1 95 ? 8.219 30.469 -7.105 1 53.62 95 ASP A N 1
ATOM 760 C CA . ASP A 1 95 ? 9.172 29.531 -6.535 1 53.62 95 ASP A CA 1
ATOM 761 C C . ASP A 1 95 ? 8.5 28.219 -6.168 1 53.62 95 ASP A C 1
ATOM 763 O O . ASP A 1 95 ? 9.086 27.141 -6.316 1 53.62 95 ASP A O 1
ATOM 767 N N . LYS A 1 96 ? 7.211 28.344 -6.031 1 53.38 96 LYS A N 1
ATOM 768 C CA . LYS A 1 96 ? 6.547 27.141 -5.547 1 53.38 96 LYS A CA 1
ATOM 769 C C . LYS A 1 96 ? 6.43 26.094 -6.652 1 53.38 96 LYS A C 1
ATOM 771 O O . LYS A 1 96 ? 6.68 24.906 -6.422 1 53.38 96 LYS A O 1
ATOM 776 N N . VAL A 1 97 ? 6.023 26.672 -7.816 1 54.34 97 VAL A N 1
ATOM 777 C CA . VAL A 1 97 ? 5.891 25.719 -8.914 1 54.34 97 VAL A CA 1
ATOM 778 C C . VAL A 1 97 ? 7.227 25.016 -9.172 1 54.34 97 VAL A C 1
ATOM 780 O O . VAL A 1 97 ? 7.27 23.812 -9.398 1 54.34 97 VAL A O 1
ATOM 783 N N . GLU A 1 98 ? 8.227 25.859 -9.117 1 58 98 GLU A N 1
ATOM 784 C CA . GLU A 1 98 ? 9.555 25.312 -9.391 1 58 98 GLU A CA 1
ATOM 785 C C . GLU A 1 98 ? 10 24.359 -8.281 1 58 98 GLU A C 1
ATOM 787 O O . GLU A 1 98 ? 10.656 23.359 -8.547 1 58 98 GLU A O 1
ATOM 792 N N . GLY A 1 99 ? 9.641 24.688 -7.164 1 58.69 99 GLY A N 1
ATOM 793 C CA . GLY A 1 99 ? 10.086 23.891 -6.035 1 58.69 99 GLY A CA 1
ATOM 794 C C . GLY A 1 99 ? 9.492 22.484 -6.031 1 58.69 99 GLY A C 1
ATOM 795 O O . GLY A 1 99 ? 10.195 21.516 -5.75 1 58.69 99 GLY A O 1
ATOM 796 N N . PHE A 1 100 ? 8.266 22.453 -6.465 1 59.34 100 PHE A N 1
ATOM 797 C CA . PHE A 1 100 ? 7.609 21.141 -6.473 1 59.34 100 PHE A CA 1
ATOM 798 C C . PHE A 1 100 ? 8.195 20.25 -7.562 1 59.34 100 PHE A C 1
ATOM 800 O O . PHE A 1 100 ? 8.43 19.062 -7.344 1 59.34 100 PHE A O 1
ATOM 807 N N . GLU A 1 101 ? 8.477 20.938 -8.555 1 66.38 101 GLU A N 1
ATOM 808 C CA . GLU A 1 101 ? 9.086 20.172 -9.641 1 66.38 101 GLU A CA 1
ATOM 809 C C . GLU A 1 101 ? 10.477 19.672 -9.25 1 66.38 101 GLU A C 1
ATOM 811 O O . GLU A 1 101 ? 10.945 18.656 -9.773 1 66.38 101 GLU A O 1
ATOM 816 N N . LEU A 1 102 ? 10.844 20.328 -8.172 1 69.25 102 LEU A N 1
ATOM 817 C CA . LEU A 1 102 ? 12.195 19.969 -7.742 1 69.25 102 LEU A CA 1
ATOM 818 C C . LEU A 1 102 ? 12.164 18.797 -6.777 1 69.25 102 LEU A C 1
ATOM 820 O O . LEU A 1 102 ? 13.195 18.156 -6.539 1 69.25 102 LEU A O 1
ATOM 824 N N . GLY A 1 103 ? 10.992 18.547 -6.23 1 78.81 103 GLY A N 1
ATOM 825 C CA . GLY A 1 103 ? 10.93 17.328 -5.422 1 78.81 103 GLY A CA 1
ATOM 826 C C . GLY A 1 103 ? 10.648 17.609 -3.957 1 78.81 103 GLY A C 1
ATOM 827 O O . GLY A 1 103 ? 10.836 16.734 -3.111 1 78.81 103 GLY A O 1
ATOM 828 N N . VAL A 1 104 ? 10.242 18.828 -3.627 1 86.56 104 VAL A N 1
ATOM 829 C CA . VAL A 1 104 ? 9.875 19.141 -2.252 1 86.56 104 VAL A CA 1
ATOM 830 C C . VAL A 1 104 ? 8.539 18.484 -1.912 1 86.56 104 VAL A C 1
ATOM 832 O O . VAL A 1 104 ? 7.613 18.484 -2.732 1 86.56 104 VAL A O 1
ATOM 835 N N . ASP A 1 105 ? 8.445 17.984 -0.677 1 87.12 105 ASP A N 1
ATOM 836 C CA . ASP A 1 105 ? 7.258 17.219 -0.299 1 87.12 105 ASP A CA 1
ATOM 837 C C . ASP A 1 105 ? 6.188 18.125 0.296 1 87.12 105 ASP A C 1
ATOM 839 O O . ASP A 1 105 ? 5 17.812 0.257 1 87.12 105 ASP A O 1
ATOM 843 N N . ASP A 1 106 ? 6.633 19.203 0.892 1 87.75 106 ASP A N 1
ATOM 844 C CA . ASP A 1 106 ? 5.707 20.172 1.461 1 87.75 106 ASP A CA 1
ATOM 845 C C . ASP A 1 106 ? 6.371 21.547 1.6 1 87.75 106 ASP A C 1
ATOM 847 O O . ASP A 1 106 ? 7.598 21.656 1.604 1 87.75 106 ASP A O 1
ATOM 851 N N . TYR A 1 107 ? 5.457 22.516 1.654 1 85.94 107 TYR A N 1
ATOM 852 C CA . TYR A 1 107 ? 5.902 23.891 1.826 1 85.94 107 TYR A CA 1
ATOM 853 C C . TYR A 1 107 ? 5.176 24.562 2.988 1 85.94 107 TYR A C 1
ATOM 855 O O . TYR A 1 107 ? 3.967 24.375 3.158 1 85.94 107 TYR A O 1
ATOM 863 N N . ILE A 1 108 ? 6.035 25.297 3.721 1 87.62 108 ILE A N 1
ATOM 864 C CA . ILE A 1 108 ? 5.445 26.078 4.805 1 87.62 108 ILE A CA 1
ATOM 865 C C . ILE A 1 108 ? 5.812 27.547 4.645 1 87.62 108 ILE A C 1
ATOM 867 O O . ILE A 1 108 ? 6.992 27.906 4.648 1 87.62 108 ILE A O 1
ATOM 871 N N . THR A 1 109 ? 4.809 28.359 4.531 1 85.62 109 THR A N 1
ATOM 872 C CA . THR A 1 109 ? 5.035 29.781 4.344 1 85.62 109 THR A CA 1
ATOM 873 C C . THR A 1 109 ? 5.266 30.484 5.684 1 85.62 109 THR A C 1
ATOM 875 O O . THR A 1 109 ? 4.598 30.172 6.672 1 85.62 109 THR A O 1
ATOM 878 N N . LYS A 1 110 ? 6.199 31.344 5.613 1 86.38 110 LYS A N 1
ATOM 879 C CA . LYS A 1 110 ? 6.426 32.188 6.781 1 86.38 110 LYS A CA 1
ATOM 880 C C . LYS A 1 110 ? 5.523 33.438 6.754 1 86.38 110 LYS A C 1
ATOM 882 O O . LYS A 1 110 ? 5.312 34.031 5.699 1 86.38 110 LYS A O 1
ATOM 887 N N . PRO A 1 111 ? 4.969 33.781 7.887 1 88.06 111 PRO A N 1
ATOM 888 C CA . PRO A 1 111 ? 5.117 33.219 9.227 1 88.06 111 PRO A CA 1
ATOM 889 C C . PRO A 1 111 ? 4.273 31.953 9.438 1 88.06 111 PRO A C 1
ATOM 891 O O . PRO A 1 111 ? 3.283 31.75 8.727 1 88.06 111 PRO A O 1
ATOM 894 N N . TYR A 1 112 ? 4.703 31.125 10.266 1 85.88 112 TYR A N 1
ATOM 895 C CA . TYR A 1 112 ? 4 29.891 10.578 1 85.88 112 TYR A CA 1
ATOM 896 C C . TYR A 1 112 ? 3.848 29.719 12.086 1 85.88 112 TYR A C 1
ATOM 898 O O . TYR A 1 112 ? 4.559 30.344 12.867 1 85.88 112 TYR A O 1
ATOM 906 N N . ASN A 1 113 ? 2.832 28.922 12.406 1 88.19 113 ASN A N 1
ATOM 907 C CA . ASN A 1 113 ? 2.773 28.469 13.797 1 88.19 113 ASN A CA 1
ATOM 908 C C . ASN A 1 113 ? 3.309 27.062 13.961 1 88.19 113 ASN A C 1
ATOM 910 O O . ASN A 1 113 ? 3.324 26.281 13 1 88.19 113 ASN A O 1
ATOM 914 N N . PHE A 1 114 ? 3.775 26.75 15.078 1 88.94 114 PHE A N 1
ATOM 915 C CA . PHE A 1 114 ? 4.434 25.469 15.305 1 88.94 114 PHE A CA 1
ATOM 916 C C . PHE A 1 114 ? 3.457 24.328 15.117 1 88.94 114 PHE A C 1
ATOM 918 O O . PHE A 1 114 ? 3.836 23.25 14.625 1 88.94 114 PHE A O 1
ATOM 925 N N . SER A 1 115 ? 2.197 24.531 15.453 1 86.12 115 SER A N 1
ATOM 926 C CA . SER A 1 115 ? 1.198 23.484 15.305 1 86.12 115 SER A CA 1
ATOM 927 C C . SER A 1 115 ? 1.03 23.078 13.836 1 86.12 115 SER A C 1
ATOM 929 O O . SER A 1 115 ? 0.841 21.906 13.531 1 86.12 115 SER A O 1
ATOM 931 N N . GLU A 1 116 ? 1.11 24.047 13 1 86.88 116 GLU A N 1
ATOM 932 C CA . GLU A 1 116 ? 1.051 23.766 11.57 1 86.88 116 GLU A CA 1
ATOM 933 C C . GLU A 1 116 ? 2.268 22.969 11.109 1 86.88 116 GLU A C 1
ATOM 935 O O . GLU A 1 116 ? 2.133 22 10.367 1 86.88 116 GLU A O 1
ATOM 940 N N . VAL A 1 117 ? 3.447 23.438 11.547 1 92 117 VAL A N 1
ATOM 941 C CA . VAL A 1 117 ? 4.691 22.781 11.164 1 92 117 VAL A CA 1
ATOM 942 C C . VAL A 1 117 ? 4.668 21.312 11.617 1 92 117 VAL A C 1
ATOM 944 O O . VAL A 1 117 ? 4.973 20.406 10.828 1 92 117 VAL A O 1
ATOM 947 N N . LEU A 1 118 ? 4.227 21.125 12.797 1 90.44 118 LEU A N 1
ATOM 948 C CA . LEU A 1 118 ? 4.195 19.766 13.359 1 90.44 118 LEU A CA 1
ATOM 949 C C . LEU A 1 118 ? 3.227 18.891 12.586 1 90.44 118 LEU A C 1
ATOM 951 O O . LEU A 1 118 ? 3.529 17.719 12.305 1 90.44 118 LEU A O 1
ATOM 955 N N . ALA A 1 119 ? 2.078 19.422 12.25 1 87.12 119 ALA A N 1
ATOM 956 C CA . ALA A 1 119 ? 1.097 18.672 11.477 1 87.12 119 ALA A CA 1
ATOM 957 C C . ALA A 1 119 ? 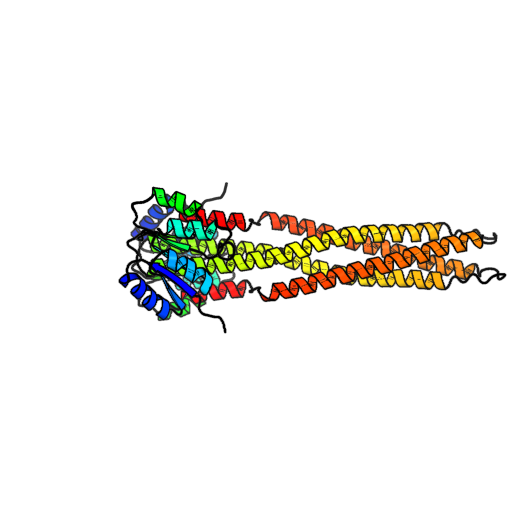1.682 18.219 10.141 1 87.12 119 ALA A C 1
ATOM 959 O O . ALA A 1 119 ? 1.457 17.078 9.711 1 87.12 119 ALA A O 1
ATOM 960 N N . ARG A 1 120 ? 2.418 19.078 9.57 1 89.75 120 ARG A N 1
ATOM 961 C CA . ARG A 1 120 ? 3 18.766 8.266 1 89.75 120 ARG A CA 1
ATOM 962 C C . ARG A 1 120 ? 4.137 17.75 8.398 1 89.75 120 ARG A C 1
ATOM 964 O O . ARG A 1 120 ? 4.289 16.859 7.562 1 89.75 120 ARG A O 1
ATOM 971 N N . ILE A 1 121 ? 4.926 17.875 9.453 1 92.81 121 ILE A N 1
ATOM 972 C CA . ILE A 1 121 ? 5.988 16.906 9.719 1 92.81 121 ILE A CA 1
ATOM 973 C C . ILE A 1 121 ? 5.398 15.516 9.875 1 92.81 121 ILE A C 1
ATOM 975 O O . ILE A 1 121 ? 5.848 14.57 9.219 1 92.81 121 ILE A O 1
ATOM 979 N N . ARG A 1 122 ? 4.395 15.453 10.633 1 89.25 122 ARG A N 1
ATOM 980 C CA . ARG A 1 122 ? 3.766 14.164 10.883 1 89.25 122 ARG A CA 1
ATOM 981 C C . ARG A 1 122 ? 3.139 13.602 9.609 1 89.25 122 ARG A C 1
ATOM 983 O O . ARG A 1 122 ? 3.242 12.398 9.336 1 89.25 122 ARG A O 1
ATOM 990 N N . ALA A 1 123 ? 2.527 14.453 8.906 1 89 123 ALA A N 1
ATOM 991 C CA . ALA A 1 123 ? 1.892 14.031 7.66 1 89 123 ALA A CA 1
ATOM 992 C C . ALA A 1 123 ? 2.918 13.461 6.688 1 89 123 ALA A C 1
ATOM 994 O O . ALA A 1 123 ? 2.707 12.391 6.105 1 89 123 ALA A O 1
ATOM 995 N N . VAL A 1 124 ? 4.004 14.141 6.535 1 91.56 124 VAL A N 1
ATOM 996 C CA . VAL A 1 124 ? 5.027 13.742 5.574 1 91.56 124 VAL A CA 1
ATOM 997 C C . VAL A 1 124 ? 5.664 12.422 6.008 1 91.56 124 VAL A C 1
ATOM 999 O O . VAL A 1 124 ? 5.902 11.539 5.18 1 91.56 124 VAL A O 1
ATOM 1002 N N . LEU A 1 125 ? 5.895 12.266 7.262 1 91.56 125 LEU A N 1
ATOM 1003 C CA . LEU A 1 125 ? 6.496 11.039 7.777 1 91.56 125 LEU A CA 1
ATOM 1004 C C . LEU A 1 125 ? 5.539 9.867 7.629 1 91.56 125 LEU A C 1
ATOM 1006 O O . LEU A 1 125 ? 5.957 8.758 7.289 1 91.56 125 LEU A O 1
ATOM 1010 N N . ARG A 1 126 ? 4.301 10.156 7.902 1 90.25 126 ARG A N 1
ATOM 1011 C CA . ARG A 1 126 ? 3.287 9.125 7.723 1 90.25 126 ARG A CA 1
ATOM 1012 C C . ARG A 1 126 ? 3.205 8.688 6.266 1 90.25 126 ARG A C 1
ATOM 1014 O O . ARG A 1 126 ? 3.156 7.488 5.973 1 90.25 126 ARG A O 1
ATOM 1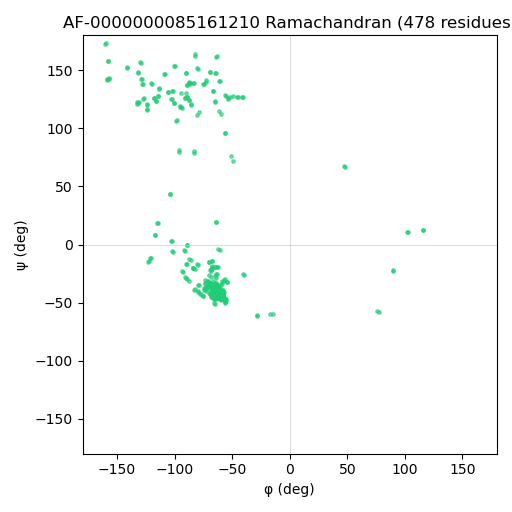021 N N . ASN A 1 127 ? 3.184 9.617 5.398 1 90.56 127 ASN A N 1
ATOM 1022 C CA . ASN A 1 127 ? 3.145 9.32 3.969 1 90.56 127 ASN A CA 1
ATOM 1023 C C . ASN A 1 127 ? 4.332 8.469 3.541 1 90.56 127 ASN A C 1
ATOM 1025 O O . ASN A 1 127 ? 4.176 7.523 2.764 1 90.56 127 ASN A O 1
ATOM 1029 N N . ARG A 1 128 ? 5.441 8.828 4.039 1 90.25 128 ARG A N 1
ATOM 1030 C CA . ARG A 1 128 ? 6.641 8.062 3.711 1 90.25 128 ARG A CA 1
ATOM 1031 C C . ARG A 1 128 ? 6.492 6.602 4.129 1 90.25 128 ARG A C 1
ATOM 1033 O O . ARG A 1 128 ? 6.824 5.695 3.361 1 90.25 128 ARG A O 1
ATOM 1040 N N . GLU A 1 129 ? 6 6.441 5.266 1 90.94 129 GLU A N 1
ATOM 1041 C CA . GLU A 1 129 ? 5.789 5.086 5.77 1 90.94 129 GLU A CA 1
ATOM 1042 C C . GLU A 1 129 ? 4.773 4.332 4.914 1 90.94 129 GLU A C 1
ATOM 1044 O O . GLU A 1 129 ? 4.996 3.174 4.555 1 90.94 129 GLU A O 1
ATOM 1049 N N . LEU A 1 130 ? 3.74 4.965 4.633 1 93 130 LEU A N 1
ATOM 1050 C CA . LEU A 1 130 ? 2.689 4.328 3.844 1 93 130 LEU A CA 1
ATOM 1051 C C . LEU A 1 130 ? 3.195 3.986 2.445 1 93 130 LEU A C 1
ATOM 1053 O O . LEU A 1 130 ? 2.906 2.908 1.924 1 93 130 LEU A O 1
ATOM 1057 N N . PHE A 1 131 ? 3.975 4.883 1.88 1 92.25 131 PHE A N 1
ATOM 1058 C CA . PHE A 1 131 ? 4.574 4.605 0.579 1 92.25 131 PHE A CA 1
ATOM 1059 C C . PHE A 1 131 ? 5.488 3.389 0.653 1 92.25 131 PHE A C 1
ATOM 1061 O O . PHE A 1 131 ? 5.488 2.549 -0.249 1 92.25 131 PHE A O 1
ATOM 1068 N N . SER A 1 132 ? 6.215 3.344 1.697 1 93.06 132 SER A N 1
ATOM 1069 C CA . SER A 1 132 ? 7.098 2.199 1.888 1 93.06 132 SER A CA 1
ATOM 1070 C C . SER A 1 132 ? 6.309 0.897 1.97 1 93.06 132 SER A C 1
ATOM 1072 O O . SER A 1 132 ? 6.719 -0.122 1.412 1 93.06 132 SER A O 1
ATOM 1074 N N . GLN A 1 133 ? 5.215 0.942 2.602 1 94.56 133 GLN A N 1
ATOM 1075 C CA . GLN A 1 133 ? 4.371 -0.239 2.742 1 94.56 133 GLN A CA 1
ATOM 1076 C C . GLN A 1 133 ? 3.766 -0.645 1.4 1 94.56 133 GLN A C 1
ATOM 1078 O O . GLN A 1 133 ? 3.635 -1.836 1.107 1 94.56 133 GLN A O 1
ATOM 1083 N N . ILE A 1 134 ? 3.416 0.311 0.64 1 94.94 134 ILE A N 1
ATOM 1084 C CA . ILE A 1 134 ? 2.896 0.033 -0.695 1 94.94 134 ILE A CA 1
ATOM 1085 C C . ILE A 1 134 ? 3.988 -0.61 -1.549 1 94.94 134 ILE A C 1
ATOM 1087 O O . ILE A 1 134 ? 3.75 -1.623 -2.211 1 94.94 134 ILE A O 1
ATOM 1091 N N . ALA A 1 135 ? 5.168 -0.045 -1.459 1 93.75 135 ALA A N 1
ATOM 1092 C CA . ALA A 1 135 ? 6.297 -0.567 -2.221 1 93.75 135 ALA A CA 1
ATOM 1093 C C . ALA A 1 135 ? 6.602 -2.012 -1.834 1 93.75 135 ALA A C 1
ATOM 1095 O O . ALA A 1 135 ? 6.887 -2.846 -2.697 1 93.75 135 ALA A O 1
ATOM 1096 N N . THR A 1 136 ? 6.539 -2.273 -0.596 1 95 136 THR A N 1
ATOM 1097 C CA . THR A 1 136 ? 6.805 -3.617 -0.094 1 95 136 THR A CA 1
ATOM 1098 C C . THR A 1 136 ? 5.816 -4.621 -0.683 1 95 136 THR A C 1
ATOM 1100 O O . THR A 1 136 ? 6.215 -5.688 -1.154 1 95 136 THR A O 1
ATOM 1103 N N . ARG A 1 137 ? 4.602 -4.266 -0.716 1 95.38 137 ARG A N 1
ATOM 1104 C CA . ARG A 1 137 ? 3.576 -5.156 -1.253 1 95.38 137 ARG A CA 1
ATOM 1105 C C . ARG A 1 137 ? 3.701 -5.285 -2.768 1 95.38 137 ARG A C 1
ATOM 1107 O O . ARG A 1 137 ? 3.475 -6.359 -3.324 1 95.38 137 ARG A O 1
ATOM 1114 N N . GLU A 1 138 ? 4.082 -4.215 -3.389 1 93.94 138 GLU A N 1
ATOM 1115 C CA . GLU A 1 138 ? 4.309 -4.25 -4.832 1 93.94 138 GLU A CA 1
ATOM 1116 C C . GLU A 1 138 ? 5.426 -5.227 -5.191 1 93.94 138 GLU A C 1
ATOM 1118 O O . GLU A 1 138 ? 5.32 -5.969 -6.168 1 93.94 138 GLU A O 1
ATOM 1123 N N . ARG A 1 139 ? 6.441 -5.293 -4.434 1 94.88 139 ARG A N 1
ATOM 1124 C CA . ARG A 1 139 ? 7.551 -6.211 -4.676 1 94.88 139 ARG A CA 1
ATOM 1125 C C . ARG A 1 139 ? 7.09 -7.66 -4.578 1 94.88 139 ARG A C 1
ATOM 1127 O O . ARG A 1 139 ? 7.508 -8.5 -5.379 1 94.88 139 ARG A O 1
ATOM 1134 N N . GLN A 1 140 ? 6.266 -7.875 -3.631 1 95.81 140 GLN A N 1
ATOM 1135 C CA . GLN A 1 140 ? 5.723 -9.219 -3.486 1 95.81 140 GLN A CA 1
ATOM 1136 C C . GLN A 1 140 ? 4.871 -9.602 -4.691 1 95.81 140 GLN A C 1
ATOM 1138 O O . GLN A 1 140 ? 4.926 -10.742 -5.164 1 95.81 140 GLN A O 1
ATOM 1143 N N . LEU A 1 141 ? 4.125 -8.656 -5.117 1 94.94 141 LEU A N 1
ATOM 1144 C CA . LEU A 1 141 ? 3.24 -8.914 -6.25 1 94.94 141 LEU A CA 1
ATOM 1145 C C . LEU A 1 141 ? 4.043 -9.188 -7.516 1 94.94 141 LEU A C 1
ATOM 1147 O O . LEU A 1 141 ? 3.662 -10.039 -8.328 1 94.94 141 LEU A O 1
ATOM 1151 N N . VAL A 1 142 ? 5.113 -8.484 -7.664 1 95.19 142 VAL A N 1
ATOM 1152 C CA . VAL A 1 142 ? 5.98 -8.703 -8.812 1 95.19 142 VAL A CA 1
ATOM 1153 C C . VAL A 1 142 ? 6.504 -10.133 -8.797 1 95.19 142 VAL A C 1
ATOM 1155 O O . VAL A 1 142 ? 6.484 -10.82 -9.828 1 95.19 142 VAL A O 1
ATOM 1158 N N . LEU A 1 143 ? 6.891 -10.578 -7.668 1 95.56 143 LEU A N 1
ATOM 1159 C CA . LEU A 1 143 ? 7.363 -11.953 -7.527 1 95.56 143 LEU A CA 1
ATOM 1160 C C . LEU A 1 143 ? 6.273 -12.945 -7.906 1 95.56 143 LEU A C 1
ATOM 1162 O O . LEU A 1 143 ? 6.535 -13.93 -8.594 1 95.56 143 LEU A O 1
ATOM 1166 N N . SER A 1 144 ? 5.102 -12.688 -7.469 1 94.94 144 SER A N 1
ATOM 1167 C CA . SER A 1 144 ? 3.977 -13.57 -7.758 1 94.94 144 SER A CA 1
ATOM 1168 C C . SER A 1 144 ? 3.68 -13.617 -9.25 1 94.94 144 SER A C 1
ATOM 1170 O O . SER A 1 144 ? 3.371 -14.68 -9.797 1 94.94 144 SER A O 1
ATOM 1172 N N . GLU A 1 145 ? 3.754 -12.539 -9.898 1 93.94 145 GLU A N 1
ATOM 1173 C CA . GLU A 1 145 ? 3.498 -12.477 -11.328 1 93.94 145 GLU A CA 1
ATOM 1174 C C . GLU A 1 145 ? 4.57 -13.227 -12.117 1 93.94 145 GLU A C 1
ATOM 1176 O O . GLU A 1 145 ? 4.262 -13.922 -13.086 1 93.94 145 GLU A O 1
ATOM 1181 N N . GLU A 1 146 ? 5.746 -13.055 -11.68 1 94.31 146 GLU A N 1
ATOM 1182 C CA . GLU A 1 146 ? 6.84 -13.797 -12.305 1 94.31 146 GLU A CA 1
ATOM 1183 C C . GLU A 1 146 ? 6.652 -15.305 -12.125 1 94.31 146 GLU A C 1
ATOM 1185 O O . GLU A 1 146 ? 6.871 -16.078 -13.062 1 94.31 146 GLU A O 1
ATOM 1190 N N . LEU A 1 147 ? 6.258 -15.641 -10.961 1 95 147 LEU A N 1
ATOM 1191 C CA . LEU A 1 147 ? 6 -17.062 -10.703 1 95 147 LEU A CA 1
ATOM 1192 C C . LEU A 1 147 ? 4.914 -17.594 -11.633 1 95 147 LEU A C 1
ATOM 1194 O O . LEU A 1 147 ? 5.066 -18.656 -12.219 1 95 147 LEU A O 1
ATOM 1198 N N . ASN A 1 148 ? 3.867 -16.875 -11.805 1 94.06 148 ASN A N 1
ATOM 1199 C CA . ASN A 1 148 ? 2.76 -17.312 -12.648 1 94.06 148 ASN A CA 1
ATOM 1200 C C . ASN A 1 148 ? 3.203 -17.516 -14.094 1 94.06 148 ASN A C 1
ATOM 1202 O O . ASN A 1 148 ? 2.781 -18.469 -14.75 1 94.06 148 ASN A O 1
ATOM 1206 N N . ARG A 1 149 ? 4.047 -16.688 -14.523 1 93.5 149 ARG A N 1
ATOM 1207 C CA . ARG A 1 149 ? 4.555 -16.797 -15.883 1 93.5 149 ARG A CA 1
ATOM 1208 C C . ARG A 1 149 ? 5.379 -18.078 -16.047 1 93.5 149 ARG A C 1
ATOM 1210 O O . ARG A 1 149 ? 5.215 -18.812 -17.031 1 93.5 149 ARG A O 1
ATOM 1217 N N . GLU A 1 150 ? 6.141 -18.25 -15.086 1 94.38 150 GLU A N 1
ATOM 1218 C CA . GLU A 1 150 ? 6.98 -19.453 -15.125 1 94.38 150 GLU A CA 1
ATOM 1219 C C . GLU A 1 150 ? 6.141 -20.719 -15.008 1 94.38 150 GLU A C 1
ATOM 1221 O O . GLU A 1 150 ? 6.406 -21.703 -15.695 1 94.38 150 GLU A O 1
ATOM 1226 N N . LEU A 1 151 ? 5.18 -20.625 -14.164 1 95.38 151 LEU A N 1
ATOM 1227 C CA . LEU A 1 151 ? 4.305 -21.781 -13.977 1 95.38 151 LEU A CA 1
ATOM 1228 C C . LEU A 1 151 ? 3.562 -22.109 -15.273 1 95.38 151 LEU A C 1
ATOM 1230 O O . LEU A 1 151 ? 3.428 -23.281 -15.633 1 95.38 151 LEU A O 1
ATOM 1234 N N . LYS A 1 152 ? 3.141 -21.156 -15.992 1 95.12 152 LYS A N 1
ATOM 1235 C CA . LYS A 1 152 ? 2.439 -21.375 -17.25 1 95.12 152 LYS A CA 1
ATOM 1236 C C . LYS A 1 152 ? 3.342 -22.078 -18.266 1 95.12 152 LYS A C 1
ATOM 1238 O O . LYS A 1 152 ? 2.914 -23.016 -18.953 1 95.12 152 LYS A O 1
ATOM 1243 N N . ARG A 1 153 ? 4.527 -21.625 -18.281 1 95 153 ARG A N 1
ATOM 1244 C CA . ARG A 1 153 ? 5.5 -22.234 -19.188 1 95 153 ARG A CA 1
ATOM 1245 C C . ARG A 1 153 ? 5.738 -23.688 -18.828 1 95 153 ARG A C 1
ATOM 1247 O O . ARG A 1 153 ? 5.734 -24.562 -19.703 1 95 153 ARG A O 1
ATOM 1254 N N . LEU A 1 154 ? 5.914 -23.906 -17.578 1 94.31 154 LEU A N 1
ATOM 1255 C CA . LEU A 1 154 ? 6.203 -25.266 -17.125 1 94.31 154 LEU A CA 1
ATOM 1256 C C . LEU A 1 154 ? 4.988 -26.172 -17.297 1 94.31 154 LEU A C 1
ATOM 1258 O O . LEU A 1 154 ? 5.129 -27.344 -17.625 1 94.31 154 LEU A O 1
ATOM 1262 N N . LEU A 1 155 ? 3.834 -25.625 -17.141 1 95.44 155 LEU A N 1
ATOM 1263 C CA . LEU A 1 155 ? 2.611 -26.406 -17.328 1 95.44 155 LEU A CA 1
ATOM 1264 C C . LEU A 1 155 ? 2.453 -26.828 -18.781 1 95.44 155 LEU A C 1
ATOM 1266 O O . LEU A 1 155 ? 1.993 -27.938 -19.062 1 95.44 155 LEU A O 1
ATOM 1270 N N . GLU A 1 156 ? 2.889 -26 -19.719 1 95.88 156 GLU A N 1
ATOM 1271 C CA . GLU A 1 156 ? 2.863 -26.359 -21.125 1 95.88 156 GLU A CA 1
ATOM 1272 C C . GLU A 1 156 ? 3.783 -27.531 -21.422 1 95.88 156 GLU A C 1
ATOM 1274 O O . GLU A 1 156 ? 3.414 -28.453 -22.156 1 95.88 156 GLU A O 1
ATOM 1279 N N . ALA A 1 157 ? 4.898 -27.469 -20.797 1 95.62 157 ALA A N 1
ATOM 1280 C CA . ALA A 1 157 ? 5.848 -28.562 -20.953 1 95.62 157 ALA A CA 1
ATOM 1281 C C . ALA A 1 157 ? 5.281 -29.859 -20.391 1 95.62 157 ALA A C 1
ATOM 1283 O O . ALA A 1 157 ? 5.449 -30.922 -20.984 1 95.62 157 ALA A O 1
ATOM 1284 N N . CYS A 1 158 ? 4.621 -29.766 -19.281 1 96.25 158 CYS A N 1
ATOM 1285 C CA . CYS A 1 158 ? 3.99 -30.938 -18.672 1 96.25 158 CYS A CA 1
ATOM 1286 C C . CYS A 1 158 ? 2.924 -31.516 -19.594 1 96.25 158 CYS A C 1
ATOM 1288 O O . CYS A 1 158 ? 2.852 -32.75 -19.781 1 96.25 158 CYS A O 1
ATOM 1290 N N . ALA A 1 159 ? 2.184 -30.656 -20.188 1 95.56 159 ALA A N 1
ATOM 1291 C CA . ALA A 1 159 ? 1.125 -31.094 -21.094 1 95.56 159 ALA A CA 1
ATOM 1292 C C . ALA A 1 159 ? 1.701 -31.859 -22.281 1 95.56 159 ALA A C 1
ATOM 1294 O O . ALA A 1 159 ? 1.133 -32.844 -22.734 1 95.56 159 ALA A O 1
ATOM 1295 N N . ALA A 1 160 ? 2.805 -31.359 -22.781 1 95.94 160 ALA A N 1
ATOM 1296 C CA . ALA A 1 160 ? 3.465 -32.031 -23.891 1 95.94 160 ALA A CA 1
ATOM 1297 C C . ALA A 1 160 ? 3.922 -33.438 -23.516 1 95.94 160 ALA A C 1
ATOM 1299 O O . ALA A 1 160 ? 3.768 -34.375 -24.281 1 95.94 160 ALA A O 1
ATOM 1300 N N . SER A 1 161 ? 4.465 -33.531 -22.312 1 96.06 161 SER A N 1
ATOM 1301 C CA . SER A 1 161 ? 4.918 -34.812 -21.828 1 96.06 161 SER A CA 1
ATOM 1302 C C . SER A 1 161 ? 3.75 -35.781 -21.641 1 96.06 161 SER A C 1
ATOM 1304 O O . SER A 1 161 ? 3.852 -36.969 -21.969 1 96.06 161 SER A O 1
ATOM 1306 N N . VAL A 1 162 ? 2.674 -35.312 -21.156 1 96.19 162 VAL A N 1
ATOM 1307 C CA . VAL A 1 162 ? 1.488 -36.156 -20.953 1 96.19 162 VAL A CA 1
ATOM 1308 C C . VAL A 1 162 ? 0.956 -36.625 -22.312 1 96.19 162 VAL A C 1
ATOM 1310 O O . VAL A 1 162 ? 0.574 -37.781 -22.469 1 96.19 162 VAL A O 1
ATOM 1313 N N . LYS A 1 163 ? 0.972 -35.719 -23.281 1 95.5 163 LYS A N 1
ATOM 1314 C CA . LYS A 1 163 ? 0.55 -36.094 -24.641 1 95.5 163 LYS A CA 1
ATOM 1315 C C . LYS A 1 163 ? 1.423 -37.219 -25.203 1 95.5 163 LYS A C 1
ATOM 1317 O O . LYS A 1 163 ? 0.923 -38.125 -25.859 1 95.5 163 LYS A O 1
ATOM 1322 N N . GLY A 1 164 ? 2.693 -37.125 -24.922 1 94.69 164 GLY A N 1
ATOM 1323 C CA . GLY A 1 164 ? 3.604 -38.188 -25.344 1 94.69 164 GLY A CA 1
ATOM 1324 C C . GLY A 1 164 ? 3.262 -39.531 -24.75 1 94.69 164 GLY A C 1
ATOM 1325 O O . GLY A 1 164 ? 3.262 -40.562 -25.453 1 94.69 164 GLY A O 1
ATOM 1326 N N . ILE A 1 165 ? 2.914 -39.531 -23.531 1 95.19 165 ILE A N 1
ATOM 1327 C CA . ILE A 1 165 ? 2.553 -40.781 -22.844 1 95.19 165 ILE A CA 1
ATOM 1328 C C . ILE A 1 165 ? 1.26 -41.344 -23.438 1 95.19 165 ILE A C 1
ATOM 1330 O O . ILE A 1 165 ? 1.172 -42.531 -23.719 1 95.19 165 ILE A O 1
ATOM 1334 N N . GLU A 1 166 ? 0.356 -40.469 -23.609 1 92.94 166 GLU A N 1
ATOM 1335 C CA . GLU A 1 166 ? -0.938 -40.875 -24.156 1 92.94 166 GLU A CA 1
ATOM 1336 C C . GLU A 1 166 ? -0.789 -41.5 -25.547 1 92.94 166 GLU A C 1
ATOM 1338 O O . GLU A 1 166 ? -1.365 -42.531 -25.828 1 92.94 166 GLU A O 1
ATOM 1343 N N . THR A 1 167 ? -0.032 -40.844 -26.391 1 93.88 167 THR A N 1
ATOM 1344 C CA . THR A 1 167 ? 0.179 -41.281 -27.75 1 93.88 167 THR A CA 1
ATOM 1345 C C . THR A 1 167 ? 0.88 -42.656 -27.766 1 93.88 167 THR A C 1
ATOM 1347 O O . THR A 1 167 ? 0.49 -43.531 -28.516 1 93.88 167 THR A O 1
ATOM 1350 N N . ALA A 1 168 ? 1.885 -42.781 -26.891 1 93.19 168 ALA A N 1
ATOM 1351 C CA . ALA A 1 168 ? 2.623 -44.031 -26.812 1 93.19 168 ALA A CA 1
ATOM 1352 C C . ALA A 1 168 ? 1.722 -45.188 -26.328 1 93.19 168 ALA A C 1
ATOM 1354 O O . ALA A 1 168 ? 1.756 -46.281 -26.875 1 93.19 168 ALA A O 1
ATOM 1355 N N . ALA A 1 169 ? 0.893 -44.875 -25.375 1 90.38 169 ALA A N 1
ATOM 1356 C CA . ALA A 1 169 ? -0.016 -45.906 -24.844 1 90.38 169 ALA A CA 1
ATOM 1357 C C . ALA A 1 169 ? -1.04 -46.312 -25.891 1 90.38 169 ALA A C 1
ATOM 1359 O O . ALA A 1 169 ? -1.385 -47.5 -25.984 1 90.38 169 ALA A O 1
ATOM 1360 N N . GLN A 1 170 ? -1.478 -45.406 -26.688 1 88.69 170 GLN A N 1
ATOM 1361 C CA . GLN A 1 170 ? -2.469 -45.688 -27.734 1 88.69 170 GLN A CA 1
ATOM 1362 C C . GLN A 1 170 ? -1.88 -46.531 -28.828 1 88.69 170 GLN A C 1
ATOM 1364 O O . GLN A 1 170 ? -2.594 -47.344 -29.453 1 88.69 170 GLN A O 1
ATOM 1369 N N . GLN A 1 171 ? -0.595 -46.469 -29.031 1 88.5 171 GLN A N 1
ATOM 1370 C CA . GLN A 1 171 ? 0.066 -47.219 -30.094 1 88.5 171 GLN A CA 1
ATOM 1371 C C . GLN A 1 171 ? 0.299 -48.656 -29.703 1 88.5 171 GLN A C 1
ATOM 1373 O O . GLN A 1 171 ? 0.526 -49.531 -30.547 1 88.5 171 GLN A O 1
ATOM 1378 N N . ILE A 1 172 ? 0.19 -48.844 -28.359 1 83 172 ILE A N 1
ATOM 1379 C CA . ILE A 1 172 ? 0.325 -50.25 -27.922 1 83 172 ILE A CA 1
ATOM 1380 C C . ILE A 1 172 ? -1.017 -50.969 -28.062 1 83 172 ILE A C 1
ATOM 1382 O O . ILE A 1 172 ? -1.996 -50.594 -27.406 1 83 172 ILE A O 1
ATOM 1386 N N . GLN A 1 173 ? -1.443 -51.406 -29.297 1 69.69 173 GLN A N 1
ATOM 1387 C CA . GLN A 1 173 ? -2.697 -52.094 -29.609 1 69.69 173 GLN A CA 1
ATOM 1388 C C . GLN A 1 173 ? -2.574 -53.594 -29.406 1 69.69 173 GLN A C 1
ATOM 1390 O O . GLN A 1 173 ? -1.554 -54.188 -29.75 1 69.69 173 GLN A O 1
ATOM 1395 N N . PHE A 1 174 ? -3.457 -54.125 -28.5 1 63.97 174 PHE A N 1
ATOM 1396 C CA . PHE A 1 174 ? -3.527 -55.562 -28.359 1 63.97 174 PHE A CA 1
ATOM 1397 C C . PHE A 1 174 ? -4.676 -56.125 -29.203 1 63.97 174 PHE A C 1
ATOM 1399 O O . PHE A 1 174 ? -5.824 -55.719 -29.047 1 63.97 174 PHE A O 1
ATOM 1406 N N . ALA A 1 175 ? -4.484 -56.312 -30.469 1 56.44 175 ALA A N 1
ATOM 1407 C CA . ALA A 1 175 ? -5.539 -57.062 -31.156 1 56.44 175 ALA A CA 1
ATOM 1408 C C . ALA A 1 175 ? -5.598 -58.5 -30.672 1 56.44 175 ALA A C 1
ATOM 1410 O O . ALA A 1 175 ? -4.566 -59.094 -30.344 1 56.44 175 ALA A O 1
ATOM 1411 N N . GLU A 1 176 ? -6.754 -59.031 -30.344 1 55.97 176 GLU A N 1
ATOM 1412 C CA . GLU A 1 176 ? -6.98 -60.438 -30.031 1 55.97 176 GLU A CA 1
ATOM 1413 C C . GLU A 1 176 ? -6.285 -61.344 -31.031 1 55.97 176 GLU A C 1
ATOM 1415 O O . GLU A 1 176 ? -6.41 -61.156 -32.25 1 55.97 176 GLU A O 1
ATOM 1420 N N . GLY A 1 177 ? -5.488 -62.281 -30.547 1 58.5 177 GLY A N 1
ATOM 1421 C CA . GLY A 1 177 ? -4.918 -63.344 -31.359 1 58.5 177 GLY A CA 1
ATOM 1422 C C . GLY A 1 177 ? -3.58 -62.969 -31.969 1 58.5 177 GLY A C 1
ATOM 1423 O O . GLY A 1 177 ? -2.895 -63.812 -32.531 1 58.5 177 GLY A O 1
ATOM 1424 N N . GLN A 1 178 ? -3.281 -61.75 -32.125 1 58.56 178 GLN A N 1
ATOM 1425 C CA . GLN A 1 178 ? -2.018 -61.406 -32.75 1 58.56 178 GLN A CA 1
ATOM 1426 C C . GLN A 1 178 ? -0.909 -61.25 -31.734 1 58.56 178 GLN A C 1
ATOM 1428 O O . GLN A 1 178 ? -1.165 -60.812 -30.609 1 58.56 178 GLN A O 1
ATOM 1433 N N . VAL A 1 179 ? 0.154 -61.875 -31.984 1 59.69 179 VAL A N 1
ATOM 1434 C CA . VAL A 1 179 ? 1.354 -61.781 -31.172 1 59.69 179 VAL A CA 1
ATOM 1435 C C . VAL A 1 179 ? 1.84 -60.312 -31.141 1 59.69 179 VAL A C 1
ATOM 1437 O O . VAL A 1 179 ? 2.014 -59.688 -32.188 1 59.69 179 VAL A O 1
ATOM 1440 N N . PRO A 1 180 ? 1.741 -59.719 -29.969 1 64.94 180 PRO A N 1
ATOM 1441 C CA . PRO A 1 180 ? 2.162 -58.312 -29.891 1 64.94 180 PRO A CA 1
ATOM 1442 C C . PRO A 1 180 ? 3.58 -58.094 -30.422 1 64.94 180 PRO A C 1
ATOM 1444 O O . PRO A 1 180 ? 4.445 -58.938 -30.25 1 64.94 180 PRO A O 1
ATOM 1447 N N . ASP A 1 181 ? 3.703 -57.156 -31.375 1 75.94 181 ASP A N 1
ATOM 1448 C CA . ASP A 1 181 ? 5.035 -56.781 -31.828 1 75.94 181 ASP A CA 1
ATOM 1449 C C . ASP A 1 181 ? 5.906 -56.312 -30.672 1 75.94 181 ASP A C 1
ATOM 1451 O O . ASP A 1 181 ? 5.816 -55.156 -30.234 1 75.94 181 ASP A O 1
ATOM 1455 N N . SER A 1 182 ? 6.695 -57.281 -30.156 1 77.94 182 SER A N 1
ATOM 1456 C CA . SER A 1 182 ? 7.516 -57.031 -28.984 1 77.94 182 SER A CA 1
ATOM 1457 C C . SER A 1 182 ? 8.422 -55.812 -29.172 1 77.94 182 SER A C 1
ATOM 1459 O O . SER A 1 182 ? 8.641 -55.031 -28.25 1 77.94 182 SER A O 1
ATOM 1461 N N . ASP A 1 183 ? 8.812 -55.625 -30.406 1 81.81 183 ASP A N 1
ATOM 1462 C CA . ASP A 1 183 ? 9.719 -54.5 -30.688 1 81.81 183 ASP A CA 1
ATOM 1463 C C . ASP A 1 183 ? 8.984 -53.156 -30.594 1 81.81 183 ASP A C 1
ATOM 1465 O O . ASP A 1 183 ? 9.516 -52.188 -30.047 1 81.81 183 ASP A O 1
ATOM 1469 N N . LYS A 1 184 ? 7.809 -53.156 -31.078 1 84.31 184 LYS A N 1
ATOM 1470 C CA . LYS A 1 184 ? 7.008 -51.938 -31.031 1 84.31 184 LYS A CA 1
ATOM 1471 C C . LYS A 1 184 ? 6.629 -51.594 -29.594 1 84.31 184 LYS A C 1
ATOM 1473 O O . LYS A 1 184 ? 6.703 -50.438 -29.188 1 84.31 184 LYS A O 1
ATOM 1478 N N . ILE A 1 185 ? 6.285 -52.562 -28.797 1 86 185 ILE A N 1
ATOM 1479 C CA . ILE A 1 185 ? 5.902 -52.344 -27.406 1 86 185 ILE A CA 1
ATOM 1480 C C . ILE A 1 185 ? 7.098 -51.812 -26.625 1 86 185 ILE A C 1
ATOM 1482 O O . ILE A 1 185 ? 6.957 -50.875 -25.828 1 86 185 ILE A O 1
ATOM 1486 N N . LYS A 1 186 ? 8.219 -52.344 -26.953 1 86.81 186 LYS A N 1
ATOM 1487 C CA . LYS A 1 186 ? 9.438 -51.906 -26.281 1 86.81 186 LYS A CA 1
ATOM 1488 C C . LYS A 1 186 ? 9.742 -50.438 -26.594 1 86.81 186 LYS A C 1
ATOM 1490 O O . LYS A 1 186 ? 10.102 -49.688 -25.703 1 86.81 186 LYS A O 1
ATOM 1495 N N . LYS A 1 187 ? 9.547 -50.031 -27.781 1 90.38 187 LYS A N 1
ATOM 1496 C CA . LYS A 1 187 ? 9.812 -48.656 -28.203 1 90.38 187 LYS A CA 1
ATOM 1497 C C . LYS A 1 187 ? 8.844 -47.688 -27.531 1 90.38 187 LYS A C 1
ATOM 1499 O O . LYS A 1 187 ? 9.258 -46.625 -27.062 1 90.38 187 LYS A O 1
ATOM 1504 N N . MET A 1 188 ? 7.578 -48.094 -27.547 1 91.56 188 MET A N 1
ATOM 1505 C CA . MET A 1 188 ? 6.562 -47.25 -26.938 1 91.56 188 MET A CA 1
ATOM 1506 C C . MET A 1 188 ? 6.766 -47.125 -25.438 1 91.56 188 MET A C 1
ATOM 1508 O O . MET A 1 188 ? 6.551 -46.062 -24.844 1 91.56 188 MET A O 1
ATOM 1512 N N . LEU A 1 189 ? 7.195 -48.188 -24.828 1 90.12 189 LEU A N 1
ATOM 1513 C CA . LEU A 1 189 ? 7.461 -48.188 -23.391 1 90.12 189 LEU A CA 1
ATOM 1514 C C . LEU A 1 189 ? 8.625 -47.281 -23.047 1 90.12 189 LEU A C 1
ATOM 1516 O O . LEU A 1 189 ? 8.625 -46.625 -22 1 90.12 189 LEU A O 1
ATOM 1520 N N . GLU A 1 190 ? 9.531 -47.188 -23.938 1 92.38 190 GLU A N 1
ATOM 1521 C CA . GLU A 1 190 ? 10.648 -46.25 -23.75 1 92.38 190 GLU A CA 1
ATOM 1522 C C . GLU A 1 190 ? 10.18 -44.812 -23.781 1 92.38 190 GLU A C 1
ATOM 1524 O O . GLU A 1 190 ? 10.648 -43.969 -23 1 92.38 190 GLU A O 1
ATOM 1529 N N . VAL A 1 191 ? 9.266 -44.531 -24.625 1 94.81 191 VAL A N 1
ATOM 1530 C CA . VAL A 1 191 ? 8.703 -43.188 -24.734 1 94.81 191 VAL A CA 1
ATOM 1531 C C . VAL A 1 191 ? 7.953 -42.844 -23.453 1 94.81 191 VAL A C 1
ATOM 1533 O O . VAL A 1 191 ? 8.117 -41.75 -22.906 1 94.81 191 VAL A O 1
ATOM 1536 N N . ILE A 1 192 ? 7.191 -43.719 -22.938 1 95.19 192 ILE A N 1
ATOM 1537 C CA . ILE A 1 192 ? 6.422 -43.5 -21.719 1 95.19 192 ILE A CA 1
ATOM 1538 C C . ILE A 1 192 ? 7.371 -43.25 -20.547 1 95.19 192 ILE A C 1
ATOM 1540 O O . ILE A 1 192 ? 7.172 -42.312 -19.766 1 95.19 192 ILE A O 1
ATOM 1544 N N . ARG A 1 193 ? 8.406 -44.031 -20.531 1 93.25 193 ARG A N 1
ATOM 1545 C CA . ARG A 1 193 ? 9.383 -43.906 -19.453 1 93.25 193 ARG A CA 1
ATOM 1546 C C . ARG A 1 193 ? 10.094 -42.562 -19.531 1 93.25 193 ARG A C 1
ATOM 1548 O O . ARG A 1 193 ? 10.219 -41.844 -18.531 1 93.25 193 ARG A O 1
ATOM 1555 N N . SER A 1 194 ? 10.492 -42.188 -20.719 1 95.75 194 SER A N 1
ATOM 1556 C CA . SER A 1 194 ? 11.195 -40.906 -20.906 1 95.75 194 SER A CA 1
ATOM 1557 C C . SER A 1 194 ? 10.281 -39.719 -20.609 1 95.75 194 SER A C 1
ATOM 1559 O O . SER A 1 194 ? 10.703 -38.781 -19.969 1 95.75 194 SER A O 1
ATOM 1561 N N . SER A 1 195 ? 9.07 -39.812 -21.062 1 96 195 SER A N 1
ATOM 1562 C CA . SER A 1 195 ? 8.102 -38.75 -20.828 1 96 195 SER A CA 1
ATOM 1563 C C . SER A 1 195 ? 7.75 -38.625 -19.359 1 96 195 SER A C 1
ATOM 1565 O O . SER A 1 195 ? 7.598 -37.531 -18.828 1 96 195 SER A O 1
ATOM 1567 N N . SER A 1 196 ? 7.59 -39.719 -18.719 1 95.44 196 SER A N 1
ATOM 1568 C CA . SER A 1 196 ? 7.305 -39.719 -17.281 1 95.44 196 SER A CA 1
ATOM 1569 C C . SER A 1 196 ? 8.453 -39.125 -16.484 1 95.44 196 SER A C 1
ATOM 1571 O O . SER A 1 196 ? 8.219 -38.344 -15.539 1 95.44 196 SER A O 1
ATOM 1573 N N . ASP A 1 197 ? 9.633 -39.438 -16.953 1 95.62 197 ASP A N 1
ATOM 1574 C CA . ASP A 1 197 ? 10.805 -38.844 -16.297 1 95.62 197 ASP A CA 1
ATOM 1575 C C . ASP A 1 197 ? 10.836 -37.344 -16.469 1 95.62 197 ASP A C 1
ATOM 1577 O O . ASP A 1 197 ? 11.117 -36.594 -15.516 1 95.62 197 ASP A O 1
ATOM 1581 N N . SER A 1 198 ? 10.555 -36.906 -17.641 1 96.31 198 SER A N 1
ATOM 1582 C CA . SER A 1 198 ? 10.492 -35.469 -17.906 1 96.31 198 SER A CA 1
ATOM 1583 C C . SER A 1 198 ? 9.422 -34.812 -17.047 1 96.31 198 SER A C 1
ATOM 1585 O O . SER A 1 198 ? 9.648 -33.719 -16.5 1 96.31 198 SER A O 1
ATOM 1587 N N . LEU A 1 199 ? 8.32 -35.406 -16.938 1 95.75 199 LEU A N 1
ATOM 1588 C CA . LEU A 1 199 ? 7.215 -34.875 -16.141 1 95.75 199 LEU A CA 1
ATOM 1589 C C . LEU A 1 199 ? 7.605 -34.75 -14.672 1 95.75 199 LEU A C 1
ATOM 1591 O O . LEU A 1 199 ? 7.324 -33.75 -14.031 1 95.75 199 LEU A O 1
ATOM 1595 N N . LYS A 1 200 ? 8.211 -35.75 -14.219 1 95.38 200 LYS A N 1
ATOM 1596 C CA . LYS A 1 200 ? 8.672 -35.75 -12.836 1 95.38 200 LYS A CA 1
ATOM 1597 C C . LYS A 1 200 ? 9.609 -34.594 -12.578 1 95.38 200 LYS A C 1
ATOM 1599 O O . LYS A 1 200 ? 9.484 -33.906 -11.562 1 95.38 200 LYS A O 1
ATOM 1604 N N . HIS A 1 201 ? 10.484 -34.344 -13.516 1 96.38 201 HIS A N 1
ATOM 1605 C CA . HIS A 1 201 ? 11.422 -33.25 -13.391 1 96.38 201 HIS A CA 1
ATOM 1606 C C . HIS A 1 201 ? 10.703 -31.906 -13.438 1 96.38 201 HIS A C 1
ATOM 1608 O O . HIS A 1 201 ? 11 -31.016 -12.633 1 96.38 201 HIS A O 1
ATOM 1614 N N . GLN A 1 202 ? 9.797 -31.75 -14.312 1 95.94 202 GLN A N 1
ATOM 1615 C CA . GLN A 1 202 ? 9.055 -30.516 -14.477 1 95.94 202 GLN A CA 1
ATOM 1616 C C . GLN A 1 202 ? 8.211 -30.203 -13.242 1 95.94 202 GLN A C 1
ATOM 1618 O O . GLN A 1 202 ? 8.156 -29.062 -12.789 1 95.94 202 GLN A O 1
ATOM 1623 N N . LEU A 1 203 ? 7.594 -31.203 -12.695 1 96.06 203 LEU A N 1
ATOM 1624 C CA . LEU A 1 203 ? 6.789 -31.031 -11.492 1 96.06 203 LEU A CA 1
ATOM 1625 C C . LEU A 1 203 ? 7.66 -30.625 -10.305 1 96.06 203 LEU A C 1
ATOM 1627 O O . LEU A 1 203 ? 7.273 -29.781 -9.5 1 96.06 203 LEU A O 1
ATOM 1631 N N . ALA A 1 204 ? 8.82 -31.234 -10.273 1 96 204 ALA A N 1
ATOM 1632 C CA . ALA A 1 204 ? 9.766 -30.875 -9.219 1 96 204 ALA A CA 1
ATOM 1633 C C . ALA A 1 204 ? 10.203 -29.422 -9.352 1 96 204 ALA A C 1
ATOM 1635 O O . ALA A 1 204 ? 10.352 -28.719 -8.352 1 96 204 ALA A O 1
ATOM 1636 N N . GLU A 1 205 ? 10.383 -29.016 -10.555 1 95.88 205 GLU A N 1
ATOM 1637 C CA . GLU A 1 205 ? 10.766 -27.641 -10.812 1 95.88 205 GLU A CA 1
ATOM 1638 C C . GLU A 1 205 ? 9.672 -26.672 -10.398 1 95.88 205 GLU A C 1
ATOM 1640 O O . GLU A 1 205 ? 9.945 -25.609 -9.82 1 95.88 205 GLU A O 1
ATOM 1645 N N . LEU A 1 206 ? 8.469 -27 -10.68 1 94.75 206 LEU A N 1
ATOM 1646 C CA . LEU A 1 206 ? 7.34 -26.156 -10.289 1 94.75 206 LEU A CA 1
ATOM 1647 C C . LEU A 1 206 ? 7.262 -26.016 -8.773 1 94.75 206 LEU A C 1
ATOM 1649 O O . LEU A 1 206 ? 7.109 -24.906 -8.258 1 94.75 206 LEU A O 1
ATOM 1653 N N . ASP A 1 207 ? 7.449 -27.125 -8.133 1 95.25 207 ASP A N 1
ATOM 1654 C CA . ASP A 1 207 ? 7.406 -27.141 -6.676 1 95.25 207 ASP A CA 1
ATOM 1655 C C . ASP A 1 207 ? 8.531 -26.281 -6.086 1 95.25 207 ASP A C 1
ATOM 1657 O O . ASP A 1 207 ? 8.305 -25.516 -5.152 1 95.25 207 ASP A O 1
ATOM 1661 N N . ALA A 1 208 ? 9.688 -26.438 -6.664 1 96.06 208 ALA A N 1
ATOM 1662 C CA . ALA A 1 208 ? 10.844 -25.688 -6.195 1 96.06 208 ALA A CA 1
ATOM 1663 C C . ALA A 1 208 ? 10.648 -24.188 -6.391 1 96.06 208 ALA A C 1
ATOM 1665 O O . ALA A 1 208 ? 11.008 -23.375 -5.527 1 96.06 208 ALA A O 1
ATOM 1666 N N . LYS A 1 209 ? 10.062 -23.859 -7.5 1 95.69 209 LYS A N 1
ATOM 1667 C CA . LYS A 1 209 ? 9.828 -22.438 -7.797 1 95.69 209 LYS A CA 1
ATOM 1668 C C . LYS A 1 209 ? 8.828 -21.844 -6.82 1 95.69 209 LYS A C 1
ATOM 1670 O O . LYS A 1 209 ? 9.016 -20.719 -6.348 1 95.69 209 LYS A O 1
ATOM 1675 N N . ILE A 1 210 ? 7.797 -22.516 -6.52 1 96.44 210 ILE A N 1
ATOM 1676 C CA . ILE A 1 210 ? 6.793 -22.062 -5.566 1 96.44 210 ILE A CA 1
ATOM 1677 C C . ILE A 1 210 ? 7.441 -21.844 -4.199 1 96.44 210 ILE A C 1
ATOM 1679 O O . ILE A 1 210 ? 7.254 -20.812 -3.57 1 96.44 210 ILE A O 1
ATOM 1683 N N . ALA A 1 211 ? 8.25 -22.828 -3.818 1 95.81 211 ALA A N 1
ATOM 1684 C CA . ALA A 1 211 ? 8.922 -22.75 -2.521 1 95.81 211 ALA A CA 1
ATOM 1685 C C . ALA A 1 211 ? 9.875 -21.578 -2.463 1 95.81 211 ALA A C 1
ATOM 1687 O O . ALA A 1 211 ? 9.945 -20.859 -1.452 1 95.81 211 ALA A O 1
ATOM 1688 N N . GLN A 1 212 ? 10.555 -21.375 -3.527 1 95.75 212 GLN A N 1
ATOM 1689 C CA . GLN A 1 212 ? 11.516 -20.281 -3.605 1 95.75 212 GLN A CA 1
ATOM 1690 C C . GLN A 1 212 ? 10.82 -18.922 -3.479 1 95.75 212 GLN A C 1
ATOM 1692 O O . GLN A 1 212 ? 11.273 -18.062 -2.727 1 95.75 212 GLN A O 1
ATOM 1697 N N . VAL A 1 213 ? 9.797 -18.781 -4.184 1 95.12 213 VAL A N 1
ATOM 1698 C CA . VAL A 1 213 ? 9.078 -17.5 -4.188 1 95.12 213 VAL A CA 1
ATOM 1699 C C . VAL A 1 213 ? 8.445 -17.266 -2.816 1 95.12 213 VAL A C 1
ATOM 1701 O O . VAL A 1 213 ? 8.453 -16.141 -2.312 1 95.12 213 VAL A O 1
ATOM 1704 N N . GLU A 1 214 ? 7.934 -18.281 -2.199 1 94.38 214 GLU A N 1
ATOM 1705 C CA . GLU A 1 214 ? 7.379 -18.172 -0.854 1 94.38 214 GLU A CA 1
ATOM 1706 C C . GLU A 1 214 ? 8.438 -17.703 0.14 1 94.38 214 GLU A C 1
ATOM 1708 O O . GLU A 1 214 ? 8.164 -16.859 0.994 1 94.38 214 GLU A O 1
ATOM 1713 N N . LYS A 1 215 ? 9.617 -18.25 -0.017 1 95.81 215 LYS A N 1
ATOM 1714 C CA . LYS A 1 215 ? 10.711 -17.859 0.867 1 95.81 215 LYS A CA 1
ATOM 1715 C C . LYS A 1 215 ? 11.094 -16.406 0.667 1 95.81 215 LYS A C 1
ATOM 1717 O O . LYS A 1 215 ? 11.305 -15.672 1.638 1 95.81 215 LYS A O 1
ATOM 1722 N N . GLU A 1 216 ? 11.133 -16.016 -0.557 1 95.19 216 GLU A N 1
ATOM 1723 C CA . GLU A 1 216 ? 11.469 -14.625 -0.875 1 95.19 216 GLU A CA 1
ATOM 1724 C C . GLU A 1 216 ? 10.398 -13.664 -0.359 1 95.19 216 GLU A C 1
ATOM 1726 O O . GLU A 1 216 ? 10.711 -12.602 0.177 1 95.19 216 GLU A O 1
ATOM 1731 N N . LYS A 1 217 ? 9.211 -14.094 -0.529 1 94.5 217 LYS A N 1
ATOM 1732 C CA . LYS A 1 217 ? 8.102 -13.273 -0.05 1 94.5 217 LYS A CA 1
ATOM 1733 C C . LYS A 1 217 ? 8.125 -13.148 1.471 1 94.5 217 LYS A C 1
ATOM 1735 O O . LYS A 1 217 ? 7.801 -12.094 2.018 1 94.5 217 LYS A O 1
ATOM 1740 N N . GLU A 1 218 ? 8.508 -14.18 2.117 1 93.25 218 GLU A N 1
ATOM 1741 C CA . GLU A 1 218 ? 8.594 -14.164 3.574 1 93.25 218 GLU A CA 1
ATOM 1742 C C . GLU A 1 218 ? 9.633 -13.156 4.059 1 93.25 218 GLU A C 1
ATOM 1744 O O . GLU A 1 218 ? 9.414 -12.469 5.059 1 93.25 218 GLU A O 1
ATOM 1749 N N . LYS A 1 219 ? 10.688 -13.039 3.352 1 94.5 219 LYS A N 1
ATOM 1750 C CA . LYS A 1 219 ? 11.727 -12.062 3.688 1 94.5 219 LYS A CA 1
ATOM 1751 C C . LYS A 1 219 ? 11.195 -10.633 3.557 1 94.5 219 LYS A C 1
ATOM 1753 O O . LYS A 1 219 ? 11.492 -9.781 4.395 1 94.5 219 LYS A O 1
ATOM 1758 N N . ILE A 1 220 ? 10.391 -10.438 2.598 1 94 220 ILE A N 1
ATOM 1759 C CA . ILE A 1 220 ? 9.828 -9.117 2.348 1 94 220 ILE A CA 1
ATOM 1760 C C . ILE A 1 220 ? 8.766 -8.797 3.395 1 94 220 ILE A C 1
ATOM 1762 O O . ILE A 1 220 ? 8.688 -7.672 3.887 1 94 220 ILE A O 1
ATOM 1766 N N . LYS A 1 221 ? 8.031 -9.812 3.744 1 91.19 221 LYS A N 1
ATOM 1767 C CA . LYS A 1 221 ? 6.914 -9.672 4.672 1 91.19 221 LYS A CA 1
ATOM 1768 C C . LYS A 1 221 ? 7.391 -9.211 6.043 1 91.19 221 LYS A C 1
ATOM 1770 O O . LYS A 1 221 ? 6.613 -8.656 6.82 1 91.19 221 LYS A O 1
ATOM 1775 N N . GLN A 1 222 ? 8.656 -9.414 6.25 1 89.94 222 GLN A N 1
ATOM 1776 C CA . GLN A 1 222 ? 9.211 -8.992 7.531 1 89.94 222 GLN A CA 1
ATOM 1777 C C . GLN A 1 222 ? 9.133 -7.473 7.688 1 89.94 222 GLN A C 1
ATOM 1779 O O . GLN A 1 222 ? 9.133 -6.957 8.805 1 89.94 222 GLN A O 1
ATOM 1784 N N . HIS A 1 223 ? 8.977 -6.738 6.656 1 89.06 223 HIS A N 1
ATOM 1785 C CA . HIS A 1 223 ? 8.953 -5.281 6.676 1 89.06 223 HIS A CA 1
ATOM 1786 C C . HIS A 1 223 ? 7.523 -4.754 6.551 1 89.06 223 HIS A C 1
ATOM 1788 O O . HIS A 1 223 ? 7.309 -3.541 6.508 1 89.06 223 HIS A O 1
ATOM 1794 N N . GLU A 1 224 ? 6.637 -5.715 6.527 1 90.75 224 GLU A N 1
ATOM 1795 C CA . GLU A 1 224 ? 5.238 -5.336 6.359 1 90.75 224 GLU A CA 1
ATOM 1796 C C . GLU A 1 224 ? 4.582 -5.039 7.707 1 90.75 224 GLU A C 1
ATOM 1798 O O . GLU A 1 224 ? 4.84 -5.727 8.695 1 90.75 224 GLU A O 1
ATOM 1803 N N . ILE A 1 225 ? 3.805 -4.031 7.684 1 89.75 225 ILE A N 1
ATOM 1804 C CA . ILE A 1 225 ? 2.943 -3.721 8.82 1 89.75 225 ILE A CA 1
ATOM 1805 C C . ILE A 1 225 ? 1.479 -3.904 8.422 1 89.75 225 ILE A C 1
ATOM 1807 O O . ILE A 1 225 ? 1.049 -3.418 7.375 1 89.75 225 ILE A O 1
ATOM 1811 N N . GLU A 1 226 ? 0.799 -4.562 9.297 1 87.69 226 GLU A N 1
ATOM 1812 C CA . GLU A 1 226 ? -0.619 -4.789 9.039 1 87.69 226 GLU A CA 1
ATOM 1813 C C . GLU A 1 226 ? -1.376 -3.467 8.922 1 87.69 226 GLU A C 1
ATOM 1815 O O . GLU A 1 226 ? -1.101 -2.523 9.664 1 87.69 226 GLU A O 1
ATOM 1820 N N . LEU A 1 227 ? -2.24 -3.516 8.016 1 85.81 227 LEU A N 1
ATOM 1821 C CA . LEU A 1 227 ? -2.986 -2.297 7.719 1 85.81 227 LEU A CA 1
ATOM 1822 C C . LEU A 1 227 ? -3.676 -1.763 8.969 1 85.81 227 LEU A C 1
ATOM 1824 O O . LEU A 1 227 ? -3.623 -0.563 9.25 1 85.81 227 LEU A O 1
ATOM 1828 N N . LYS A 1 228 ? -4.363 -2.615 9.727 1 82.25 228 LYS A N 1
ATOM 1829 C CA . LYS A 1 228 ? -5.055 -2.211 10.953 1 82.25 228 LYS A CA 1
ATOM 1830 C C . LYS A 1 228 ? -4.086 -1.593 11.953 1 82.25 228 LYS A C 1
ATOM 1832 O O . LYS A 1 228 ? -4.406 -0.599 12.609 1 82.25 228 LYS A O 1
ATOM 1837 N N . THR A 1 229 ? -2.904 -2.219 11.984 1 84.44 229 THR A N 1
ATOM 1838 C CA . THR A 1 229 ? -1.871 -1.714 12.883 1 84.44 229 THR A CA 1
ATOM 1839 C C . THR A 1 229 ? -1.393 -0.335 12.438 1 84.44 229 THR A C 1
ATOM 1841 O O . THR A 1 229 ? -1.195 0.557 13.266 1 84.44 229 THR A O 1
ATOM 1844 N N . LEU A 1 230 ? -1.242 -0.181 11.141 1 86 230 LEU A N 1
ATOM 1845 C CA . LEU A 1 230 ? -0.836 1.106 10.586 1 86 230 LEU A CA 1
ATOM 1846 C C . LEU A 1 230 ? -1.868 2.184 10.906 1 86 230 LEU A C 1
ATOM 1848 O O . LEU A 1 230 ? -1.512 3.285 11.328 1 86 230 LEU A O 1
ATOM 1852 N N . GLN A 1 231 ? -3.082 1.828 10.773 1 81.56 231 GLN A N 1
ATOM 1853 C CA . GLN A 1 231 ? -4.168 2.768 11.031 1 81.56 231 GLN A CA 1
ATOM 1854 C C . GLN A 1 231 ? -4.223 3.154 12.508 1 81.56 231 GLN A C 1
ATOM 1856 O O . GLN A 1 231 ? -4.395 4.328 12.844 1 81.56 231 GLN A O 1
ATOM 1861 N N . HIS A 1 232 ? -3.986 2.162 13.289 1 79.12 232 HIS A N 1
ATOM 1862 C CA . HIS A 1 232 ? -4 2.398 14.727 1 79.12 232 HIS A CA 1
ATOM 1863 C C . HIS A 1 232 ? -2.83 3.277 15.148 1 79.12 232 HIS A C 1
ATOM 1865 O O . HIS A 1 232 ? -3.002 4.207 15.945 1 79.12 232 HIS A O 1
ATOM 1871 N N . GLN A 1 233 ? -1.724 3.004 14.602 1 76.56 233 GLN A N 1
ATOM 1872 C CA . GLN A 1 233 ? -0.523 3.768 14.93 1 76.56 233 GLN A CA 1
ATOM 1873 C C . GLN A 1 233 ? -0.666 5.227 14.5 1 76.56 233 GLN A C 1
ATOM 1875 O O . GLN A 1 233 ? -0.23 6.133 15.211 1 76.56 233 GLN A O 1
ATOM 1880 N N . PHE A 1 234 ? -1.289 5.391 13.492 1 77.56 234 PHE A N 1
ATOM 1881 C CA . PHE A 1 234 ? -1.451 6.742 12.969 1 77.56 234 PHE A CA 1
ATOM 1882 C C . PHE A 1 234 ? -2.447 7.535 13.812 1 77.56 234 PHE A C 1
ATOM 1884 O O . PHE A 1 234 ? -2.258 8.727 14.039 1 77.56 234 PHE A O 1
ATOM 1891 N N . ARG A 1 235 ? -3.387 6.844 14.281 1 72.81 235 ARG A N 1
ATOM 1892 C CA . ARG A 1 235 ? -4.375 7.496 15.133 1 72.81 235 ARG A CA 1
ATOM 1893 C C . ARG A 1 235 ? -3.781 7.836 16.5 1 72.81 235 ARG A C 1
ATOM 1895 O O . ARG A 1 235 ? -4.047 8.906 17.047 1 72.81 235 ARG A O 1
ATOM 1902 N N . LYS A 1 236 ? -2.885 7.004 16.859 1 67.81 236 LYS A N 1
ATOM 1903 C CA . LYS A 1 236 ? -2.295 7.199 18.188 1 67.81 236 LYS A CA 1
ATOM 1904 C C . LYS A 1 236 ? -1.24 8.305 18.156 1 67.81 236 LYS A C 1
ATOM 1906 O O . LYS A 1 236 ? -1.09 9.047 19.125 1 67.81 236 LYS A O 1
ATOM 1911 N N . SER A 1 237 ? -0.448 8.352 17.141 1 62.97 237 SER A N 1
ATOM 1912 C CA . SER A 1 237 ? 0.643 9.32 17.062 1 62.97 237 SER A CA 1
ATOM 1913 C C . SER A 1 237 ? 0.115 10.75 17.047 1 62.97 237 SER A C 1
ATOM 1915 O O . SER A 1 237 ? 0.839 11.688 17.375 1 62.97 237 SER A O 1
ATOM 1917 N N . LEU A 1 238 ? -1.064 10.953 16.625 1 58.5 238 LEU A N 1
ATOM 1918 C CA . LEU A 1 238 ? -1.666 12.281 16.625 1 58.5 238 LEU A CA 1
ATOM 1919 C C . LEU A 1 238 ? -1.941 12.742 18.047 1 58.5 238 LEU A C 1
ATOM 1921 O O . LEU A 1 238 ? -2.027 13.945 18.312 1 58.5 238 LEU A O 1
ATOM 1925 N N . HIS A 1 239 ? -2.059 11.805 19.031 1 53.38 239 HIS A N 1
ATOM 1926 C CA . HIS A 1 239 ? -2.465 12.109 20.391 1 53.38 239 HIS A CA 1
ATOM 1927 C C . HIS A 1 239 ? -1.266 12.5 21.25 1 53.38 239 HIS A C 1
ATOM 1929 O O . HIS A 1 239 ? -1.432 13.008 22.359 1 53.38 239 HIS A O 1
ATOM 1935 N N . GLN A 1 240 ? -0.067 12 21.031 1 48.44 240 GLN A N 1
ATOM 1936 C CA . GLN A 1 240 ? 1.019 12.312 21.953 1 48.44 240 GLN A CA 1
ATOM 1937 C C . GLN A 1 240 ? 1.347 13.805 21.938 1 48.44 240 GLN A C 1
ATOM 1939 O O . GLN A 1 240 ? 2.389 14.219 22.453 1 48.44 240 GLN A O 1
ATOM 1944 N N . GLU A 1 241 ? 0.423 14.664 21.453 1 46.91 241 GLU A N 1
ATOM 1945 C CA . GLU A 1 241 ? 0.701 16.078 21.703 1 46.91 241 GLU A CA 1
ATOM 1946 C C . GLU A 1 241 ? 0.077 16.531 23.031 1 46.91 241 GLU A C 1
ATOM 1948 O O . GLU A 1 241 ? -0.981 16.031 23.422 1 46.91 241 GLU A O 1
ATOM 1953 N N . MET B 1 1 ? -13.68 11.656 -14.734 1 34.34 1 MET B N 1
ATOM 1954 C CA . MET B 1 1 ? -14.055 12.906 -14.078 1 34.34 1 MET B CA 1
ATOM 1955 C C . MET B 1 1 ? -13.766 12.844 -12.586 1 34.34 1 MET B C 1
ATOM 1957 O O . MET B 1 1 ? -14.391 12.062 -11.859 1 34.34 1 MET B O 1
ATOM 1961 N N . ASP B 1 2 ? -12.555 12.922 -12.086 1 48.66 2 ASP B N 1
ATOM 1962 C CA . ASP B 1 2 ? -12.023 12.766 -10.734 1 48.66 2 ASP B CA 1
ATOM 1963 C C . ASP B 1 2 ? -12.789 13.625 -9.734 1 48.66 2 ASP B C 1
ATOM 1965 O O . ASP B 1 2 ? -12.742 14.852 -9.797 1 48.66 2 ASP B O 1
ATOM 1969 N N . ALA B 1 3 ? -14.023 13.32 -9.25 1 61.66 3 ALA B N 1
ATOM 1970 C CA . ALA B 1 3 ? -14.992 14.07 -8.453 1 61.66 3 ALA B CA 1
ATOM 1971 C C . ALA B 1 3 ? -14.328 14.703 -7.234 1 61.66 3 ALA B C 1
ATOM 1973 O O . ALA B 1 3 ? -13.406 14.125 -6.648 1 61.66 3 ALA B O 1
ATOM 1974 N N . ARG B 1 4 ? -14.539 15.945 -7.109 1 80.81 4 ARG B N 1
ATOM 1975 C CA . ARG B 1 4 ? -14.148 16.766 -5.965 1 80.81 4 ARG B CA 1
ATOM 1976 C C . ARG B 1 4 ? -14.406 16.031 -4.652 1 80.81 4 ARG B C 1
ATOM 1978 O O . ARG B 1 4 ? -15.43 15.367 -4.496 1 80.81 4 ARG B O 1
ATOM 1985 N N . LYS B 1 5 ? -13.383 15.977 -3.898 1 93.31 5 LYS B N 1
ATOM 1986 C CA . LYS B 1 5 ? -13.562 15.375 -2.576 1 93.31 5 LYS B CA 1
ATOM 1987 C C . LYS B 1 5 ? -14.672 16.078 -1.799 1 93.31 5 LYS B C 1
ATOM 1989 O O . LYS B 1 5 ? -14.758 17.312 -1.804 1 93.31 5 LYS B O 1
ATOM 1994 N N . LYS B 1 6 ? -15.586 15.359 -1.297 1 96.75 6 LYS B N 1
ATOM 1995 C CA . LYS B 1 6 ? -16.719 15.875 -0.542 1 96.75 6 LYS B CA 1
ATOM 1996 C C . LYS B 1 6 ? -16.406 15.938 0.95 1 96.75 6 LYS B C 1
ATOM 1998 O O . LYS B 1 6 ? -16.047 14.93 1.558 1 96.75 6 LYS B O 1
ATOM 2003 N N . ILE B 1 7 ? -16.578 17.094 1.55 1 98 7 ILE B N 1
ATOM 2004 C CA . ILE B 1 7 ? -16.312 17.281 2.973 1 98 7 ILE B CA 1
ATOM 2005 C C . ILE B 1 7 ? -17.609 17.688 3.684 1 98 7 ILE B C 1
ATOM 2007 O O . ILE B 1 7 ? -18.297 18.609 3.242 1 98 7 ILE B O 1
ATOM 2011 N N . LEU B 1 8 ? -17.953 16.953 4.707 1 98.44 8 LEU B N 1
ATOM 2012 C CA . LEU B 1 8 ? -19.062 17.328 5.57 1 98.44 8 LEU B CA 1
ATOM 2013 C C . LEU B 1 8 ? -18.578 18.125 6.781 1 98.44 8 LEU B C 1
ATOM 2015 O O . LEU B 1 8 ? -17.797 17.609 7.582 1 98.44 8 LEU B O 1
ATOM 2019 N N . ILE B 1 9 ? -19.031 19.312 6.852 1 98.12 9 ILE B N 1
ATOM 2020 C CA . ILE B 1 9 ? -18.703 20.141 8.008 1 98.12 9 ILE B CA 1
ATOM 2021 C C . ILE B 1 9 ? -19.875 20.172 8.977 1 98.12 9 ILE B C 1
ATOM 2023 O O . ILE B 1 9 ? -21.016 20.438 8.57 1 98.12 9 ILE B O 1
ATOM 2027 N N . VAL B 1 10 ? -19.578 19.953 10.242 1 98 10 VAL B N 1
ATOM 2028 C CA . VAL B 1 10 ? -20.609 19.906 11.273 1 98 10 VAL B CA 1
ATOM 2029 C C . VAL B 1 10 ? -20.297 20.906 12.375 1 98 10 VAL B C 1
ATOM 2031 O O . VAL B 1 10 ? -19.281 20.766 13.078 1 98 10 VAL B O 1
ATOM 2034 N N . ASP B 1 11 ? -21.109 21.812 12.5 1 96.81 11 ASP B N 1
ATOM 2035 C CA . ASP B 1 11 ? -20.922 22.891 13.453 1 96.81 11 ASP B CA 1
ATOM 2036 C C . ASP B 1 11 ? -22.25 23.562 13.789 1 96.81 11 ASP B C 1
ATOM 2038 O O . ASP B 1 11 ? -23.094 23.766 12.906 1 96.81 11 ASP B O 1
ATOM 2042 N N . ASP B 1 12 ? -22.375 23.938 15.047 1 95.88 12 ASP B N 1
ATOM 2043 C CA . ASP B 1 12 ? -23.656 24.547 15.406 1 95.88 12 ASP B CA 1
ATOM 2044 C C . ASP B 1 12 ? -23.641 26.047 15.148 1 95.88 12 ASP B C 1
ATOM 2046 O O . ASP B 1 12 ? -24.688 26.703 15.203 1 95.88 12 ASP B O 1
ATOM 2050 N N . GLU B 1 13 ? -22.5 26.594 14.906 1 95.44 13 GLU B N 1
ATOM 2051 C CA . GLU B 1 13 ? -22.391 28.016 14.594 1 95.44 13 GLU B CA 1
ATOM 2052 C C . GLU B 1 13 ? -22.375 28.25 13.094 1 95.44 13 GLU B C 1
ATOM 2054 O O . GLU B 1 13 ? -21.406 27.922 12.406 1 95.44 13 GLU B O 1
ATOM 2059 N N . GLN B 1 14 ? -23.297 28.938 12.648 1 95.75 14 GLN B N 1
ATOM 2060 C CA . GLN B 1 14 ? -23.5 29.172 11.219 1 95.75 14 GLN B CA 1
ATOM 2061 C C . GLN B 1 14 ? -22.297 29.906 10.617 1 95.75 14 GLN B C 1
ATOM 2063 O O . GLN B 1 14 ? -21.922 29.656 9.469 1 95.75 14 GLN B O 1
ATOM 2068 N N . ILE B 1 15 ? -21.734 30.781 11.344 1 96.5 15 ILE B N 1
ATOM 2069 C CA . ILE B 1 15 ? -20.609 31.562 10.844 1 96.5 15 ILE B CA 1
ATOM 2070 C C . ILE B 1 15 ? -19.453 30.641 10.5 1 96.5 15 ILE B C 1
ATOM 2072 O O . ILE B 1 15 ? -18.766 30.828 9.484 1 96.5 15 ILE B O 1
ATOM 2076 N N . ASN B 1 16 ? -19.234 29.656 11.297 1 94.88 16 ASN B N 1
ATOM 2077 C CA . ASN B 1 16 ? -18.188 28.672 11.039 1 94.88 16 ASN B CA 1
ATOM 2078 C C . ASN B 1 16 ? -18.484 27.844 9.797 1 94.88 16 ASN B C 1
ATOM 2080 O O . ASN B 1 16 ? -17.594 27.609 8.977 1 94.88 16 ASN B O 1
ATOM 2084 N N . LEU B 1 17 ? -19.703 27.406 9.695 1 97.19 17 LEU B N 1
ATOM 2085 C CA . LEU B 1 17 ? -20.125 26.625 8.539 1 97.19 17 LEU B CA 1
ATOM 2086 C C . LEU B 1 17 ? -19.906 27.406 7.246 1 97.19 17 LEU B C 1
ATOM 2088 O O . LEU B 1 17 ? -19.359 26.859 6.281 1 97.19 17 LEU B O 1
ATOM 2092 N N . GLU B 1 18 ? -20.266 28.656 7.285 1 97.06 18 GLU B N 1
ATOM 2093 C CA . GLU B 1 18 ? -20.141 29.484 6.094 1 97.06 18 GLU B CA 1
ATOM 2094 C C . GLU B 1 18 ? -18.672 29.766 5.758 1 97.06 18 GLU B C 1
ATOM 2096 O O . GLU B 1 18 ? -18.281 29.734 4.586 1 97.06 18 GLU B O 1
ATOM 2101 N N . PHE B 1 19 ? -17.938 30.031 6.824 1 95.56 19 PHE B N 1
ATOM 2102 C CA . PHE B 1 19 ? -16.516 30.281 6.641 1 95.56 19 PHE B CA 1
ATOM 2103 C C . PHE B 1 19 ? -15.844 29.109 5.934 1 95.56 19 PHE B C 1
ATOM 2105 O O . PHE B 1 19 ? -15.18 29.281 4.906 1 95.56 19 PHE B O 1
ATOM 2112 N N . PHE B 1 20 ? -16.062 27.938 6.426 1 96.44 20 PHE B N 1
ATOM 2113 C CA . PHE B 1 20 ? -15.398 26.766 5.867 1 96.44 20 PHE B CA 1
ATOM 2114 C C . PHE B 1 20 ? -15.969 26.422 4.496 1 96.44 20 PHE B C 1
ATOM 2116 O O . PHE B 1 20 ? -15.25 25.953 3.615 1 96.44 20 PHE B O 1
ATOM 2123 N N . ASP B 1 21 ? -17.25 26.594 4.359 1 97.06 21 ASP B N 1
ATOM 2124 C CA . ASP B 1 21 ? -17.859 26.359 3.053 1 97.06 21 ASP B CA 1
ATOM 2125 C C . ASP B 1 21 ? -17.188 27.234 1.982 1 97.06 21 ASP B C 1
ATOM 2127 O O . ASP B 1 21 ? -16.75 26.719 0.954 1 97.06 21 ASP B O 1
ATOM 2131 N N . VAL B 1 22 ? -17.047 28.516 2.273 1 96.81 22 VAL B N 1
ATOM 2132 C CA . VAL B 1 22 ? -16.469 29.453 1.317 1 96.81 22 VAL B CA 1
ATOM 2133 C C . VAL B 1 22 ? -15 29.078 1.067 1 96.81 22 VAL B C 1
ATOM 2135 O O . VAL B 1 22 ? -14.578 28.953 -0.083 1 96.81 22 VAL B O 1
ATOM 2138 N N . MET B 1 23 ? -14.234 28.906 2.148 1 95.06 23 MET B N 1
ATOM 2139 C CA . MET B 1 23 ? -12.797 28.672 2.053 1 95.06 23 MET B CA 1
ATOM 2140 C C . MET B 1 23 ? -12.508 27.359 1.319 1 95.06 23 MET B C 1
ATOM 2142 O O . MET B 1 23 ? -11.672 27.328 0.412 1 95.06 23 MET B O 1
ATOM 2146 N N . LEU B 1 24 ? -13.227 26.297 1.623 1 95.62 24 LEU B N 1
ATOM 2147 C CA . LEU B 1 24 ? -12.945 24.984 1.066 1 95.62 24 LEU B CA 1
ATOM 2148 C C . LEU B 1 24 ? -13.484 24.859 -0.353 1 95.62 24 LEU B C 1
ATOM 2150 O O . LEU B 1 24 ? -12.875 24.203 -1.202 1 95.62 24 LEU B O 1
ATOM 2154 N N . SER B 1 25 ? -14.625 25.5 -0.594 1 95.31 25 SER B N 1
ATOM 2155 C CA . SER B 1 25 ? -15.172 25.484 -1.946 1 95.31 25 SER B CA 1
ATOM 2156 C C . SER B 1 25 ? -14.242 26.188 -2.926 1 95.31 25 SER B C 1
ATOM 2158 O O . SER B 1 25 ? -14.062 25.734 -4.055 1 95.31 25 SER B O 1
ATOM 2160 N N . LYS B 1 26 ? -13.664 27.172 -2.488 1 93.38 26 LYS B N 1
ATOM 2161 C CA . LYS B 1 26 ? -12.711 27.922 -3.312 1 93.38 26 LYS B CA 1
ATOM 2162 C C . LYS B 1 26 ? -11.5 27.047 -3.654 1 93.38 26 LYS B C 1
ATOM 2164 O O . LYS B 1 26 ? -10.883 27.219 -4.707 1 93.38 26 LYS B O 1
ATOM 2169 N N . LEU B 1 27 ? -11.258 26.156 -2.766 1 89.5 27 LEU B N 1
ATOM 2170 C CA . LEU B 1 27 ? -10.094 25.297 -2.949 1 89.5 27 LEU B CA 1
ATOM 2171 C C . LEU B 1 27 ? -10.461 24.062 -3.75 1 89.5 27 LEU B C 1
ATOM 2173 O O . LEU B 1 27 ? -9.633 23.156 -3.922 1 89.5 27 LEU B O 1
ATOM 2177 N N . GLY B 1 28 ? -11.75 23.906 -4.16 1 91.44 28 GLY B N 1
ATOM 2178 C CA . GLY B 1 28 ? -12.156 22.844 -5.07 1 91.44 28 GLY B CA 1
ATOM 2179 C C . GLY B 1 28 ? -12.844 21.688 -4.371 1 91.44 28 GLY B C 1
ATOM 2180 O O . GLY B 1 28 ? -13.078 20.641 -4.977 1 91.44 28 GLY B O 1
ATOM 2181 N N . PHE B 1 29 ? -13.188 21.844 -3.121 1 94.56 29 PHE B N 1
ATOM 2182 C CA . PHE B 1 29 ? -13.914 20.797 -2.408 1 94.56 29 PHE B CA 1
ATOM 2183 C C . PHE B 1 29 ? -15.422 20.984 -2.555 1 94.56 29 PHE B C 1
ATOM 2185 O O . PHE B 1 29 ? -15.891 22.109 -2.75 1 94.56 29 PHE B O 1
ATOM 2192 N N . HIS B 1 30 ? -16.078 19.906 -2.568 1 96.5 30 HIS B N 1
ATOM 2193 C CA . HIS B 1 30 ? -17.516 19.953 -2.383 1 96.5 30 HIS B CA 1
ATOM 2194 C C . HIS B 1 30 ? -17.891 19.906 -0.904 1 96.5 30 HIS B C 1
ATOM 2196 O O . HIS B 1 30 ? -17.516 18.984 -0.19 1 96.5 30 HIS B O 1
ATOM 2202 N N . VAL B 1 31 ? -18.641 20.906 -0.493 1 97.44 31 VAL B N 1
ATOM 2203 C CA . VAL B 1 31 ? -18.875 21.031 0.943 1 97.44 31 VAL B CA 1
ATOM 2204 C C . VAL B 1 31 ? -20.344 20.812 1.253 1 97.44 31 VAL B C 1
ATOM 2206 O O . VAL B 1 31 ? -21.219 21.375 0.582 1 97.44 31 VAL B O 1
ATOM 2209 N N . GLU B 1 32 ? -20.609 19.938 2.172 1 97.88 32 GLU B N 1
ATOM 2210 C CA . GLU B 1 32 ? -21.906 19.781 2.795 1 97.88 32 GLU B CA 1
ATOM 2211 C C . GLU B 1 32 ? -21.906 20.266 4.238 1 97.88 32 GLU B C 1
ATOM 2213 O O . GLU B 1 32 ? -20.875 20.188 4.918 1 97.88 32 GLU B O 1
ATOM 2218 N N . LYS B 1 33 ? -23.062 20.812 4.691 1 98 33 LYS B N 1
ATOM 2219 C CA . LYS B 1 33 ? -23.125 21.406 6.02 1 98 33 LYS B CA 1
ATOM 2220 C C . LYS B 1 33 ? -24.156 20.719 6.895 1 98 33 LYS B C 1
ATOM 2222 O O . LYS B 1 33 ? -25.234 20.344 6.414 1 98 33 LYS B O 1
ATOM 2227 N N . ALA B 1 34 ? -23.844 20.516 8.062 1 97.88 34 ALA B N 1
ATOM 2228 C CA . ALA B 1 34 ? -24.766 20.078 9.102 1 97.88 34 ALA B CA 1
ATOM 2229 C C . ALA B 1 34 ? -24.672 20.969 10.336 1 97.88 34 ALA B C 1
ATOM 2231 O O . ALA B 1 34 ? -23.578 21.312 10.766 1 97.88 34 ALA B O 1
ATOM 2232 N N . GLU B 1 35 ? -25.797 21.219 10.945 1 97 35 GLU B N 1
ATOM 2233 C CA . GLU B 1 35 ? -25.828 22.188 12.031 1 97 35 GLU B CA 1
ATOM 2234 C C . GLU B 1 35 ? -25.859 21.484 13.391 1 97 35 GLU B C 1
ATOM 2236 O O . GLU B 1 35 ? -25.828 22.156 14.43 1 97 35 GLU B O 1
ATOM 2241 N N . ASN B 1 36 ? -25.969 20.203 13.32 1 96 36 ASN B N 1
ATOM 2242 C CA . ASN B 1 36 ? -25.969 19.422 14.547 1 96 36 ASN B CA 1
ATOM 2243 C C . ASN B 1 36 ? -25.625 17.953 14.281 1 96 36 ASN B C 1
ATOM 2245 O O . ASN B 1 36 ? -25.516 17.531 13.133 1 96 36 ASN B O 1
ATOM 2249 N N . GLY B 1 37 ? -25.453 17.172 15.312 1 96.25 37 GLY B N 1
ATOM 2250 C CA . GLY B 1 37 ? -25.016 15.781 15.211 1 96.25 37 GLY B CA 1
ATOM 2251 C C . GLY B 1 37 ? -26.016 14.898 14.484 1 96.25 37 GLY B C 1
ATOM 2252 O O . GLY B 1 37 ? -25.625 14.039 13.688 1 96.25 37 GLY B O 1
ATOM 2253 N N . LEU B 1 38 ? -27.266 15.07 14.75 1 95.94 38 LEU B N 1
ATOM 2254 C CA . LEU B 1 38 ? -28.297 14.25 14.117 1 95.94 38 LEU B CA 1
ATOM 2255 C C . LEU B 1 38 ? -28.328 14.477 12.609 1 95.94 38 LEU B C 1
ATOM 2257 O O . LEU B 1 38 ? -28.391 13.523 11.836 1 95.94 38 LEU B O 1
ATOM 2261 N N . GLU B 1 39 ? -28.25 15.695 12.312 1 96.94 39 GLU B N 1
ATOM 2262 C CA . GLU B 1 39 ? -28.219 16.031 10.898 1 96.94 39 GLU B CA 1
ATOM 2263 C C . GLU B 1 39 ? -26.953 15.477 10.234 1 96.94 39 GLU B C 1
ATOM 2265 O O . GLU B 1 39 ? -27 15.047 9.078 1 96.94 39 GLU B O 1
ATOM 2270 N N . ALA B 1 40 ? -25.875 15.562 10.969 1 97.69 40 ALA B N 1
ATOM 2271 C CA . ALA B 1 40 ? -24.625 15.008 10.461 1 97.69 40 ALA B CA 1
ATOM 2272 C C . ALA B 1 40 ? -24.781 13.531 10.109 1 97.69 40 ALA B C 1
ATOM 2274 O O . ALA B 1 40 ? -24.391 13.102 9.023 1 97.69 40 ALA B O 1
ATOM 2275 N N . LEU B 1 41 ? -25.391 12.758 10.992 1 97.06 41 LEU B N 1
ATOM 2276 C CA . LEU B 1 41 ? -25.594 11.328 10.789 1 97.06 41 LEU B CA 1
ATOM 2277 C C . LEU B 1 41 ? -26.484 11.07 9.578 1 97.06 41 LEU B C 1
ATOM 2279 O O . LEU B 1 41 ? -26.234 10.141 8.805 1 97.06 41 LEU B O 1
ATOM 2283 N N . GLU B 1 42 ? -27.469 11.898 9.414 1 96.69 42 GLU B N 1
ATOM 2284 C CA . GLU B 1 42 ? -28.359 11.773 8.258 1 96.69 42 GLU B CA 1
ATOM 2285 C C . GLU B 1 42 ? -27.609 12.07 6.961 1 96.69 42 GLU B C 1
ATOM 2287 O O . GLU B 1 42 ? -27.766 11.344 5.977 1 96.69 42 GLU B O 1
ATOM 2292 N N . LYS B 1 43 ? -26.828 13.109 6.984 1 97.25 43 LYS B N 1
ATOM 2293 C CA . LYS B 1 43 ? -26.109 13.539 5.785 1 97.25 43 LYS B CA 1
ATOM 2294 C C . LYS B 1 43 ? -25.047 12.531 5.387 1 97.25 43 LYS B C 1
ATOM 2296 O O . LYS B 1 43 ? -24.781 12.336 4.199 1 97.25 43 LYS B O 1
ATOM 2301 N N . VAL B 1 44 ? -24.406 11.891 6.352 1 97.06 44 VAL B N 1
ATOM 2302 C CA . VAL B 1 44 ? -23.406 10.867 6.066 1 97.06 44 VAL B CA 1
ATOM 2303 C C . VAL B 1 44 ? -24.031 9.758 5.219 1 97.06 44 VAL B C 1
ATOM 2305 O O . VAL B 1 44 ? -23.422 9.305 4.246 1 97.06 44 VAL B O 1
ATOM 2308 N N . ARG B 1 45 ? -25.25 9.406 5.555 1 95.19 45 ARG B N 1
ATOM 2309 C CA . ARG B 1 45 ? -25.953 8.352 4.828 1 95.19 45 ARG B CA 1
ATOM 2310 C C . ARG B 1 45 ? -26.344 8.82 3.426 1 95.19 45 ARG B C 1
ATOM 2312 O O . ARG B 1 45 ? -26.297 8.039 2.473 1 95.19 45 ARG B O 1
ATOM 2319 N N . LYS B 1 46 ? -26.594 10.055 3.301 1 94.94 46 LYS B N 1
ATOM 2320 C CA . LYS B 1 46 ? -27.125 10.594 2.049 1 94.94 46 LYS B CA 1
ATOM 2321 C C . LYS B 1 46 ? -26 10.859 1.052 1 94.94 46 LYS B C 1
ATOM 2323 O O . LYS B 1 46 ? -26.141 10.602 -0.144 1 94.94 46 LYS B O 1
ATOM 2328 N N . CYS B 1 47 ? -24.859 11.359 1.562 1 94.25 47 CYS B N 1
ATOM 2329 C CA . CYS B 1 47 ? -23.891 11.844 0.592 1 94.25 47 CYS B CA 1
ATOM 2330 C C . CYS B 1 47 ? -22.562 11.094 0.723 1 94.25 47 CYS B C 1
ATOM 2332 O O . CYS B 1 47 ? -21.672 11.242 -0.115 1 94.25 47 CYS B O 1
ATOM 2334 N N . THR B 1 48 ? -22.328 10.305 1.771 1 95.06 48 THR B N 1
ATOM 2335 C CA . THR B 1 48 ? -21.125 9.516 1.982 1 95.06 48 THR B CA 1
ATOM 2336 C C . THR B 1 48 ? -19.875 10.367 1.738 1 95.06 48 THR B C 1
ATOM 2338 O O . THR B 1 48 ? -19.125 10.117 0.798 1 95.06 48 THR B O 1
ATOM 2341 N N . PRO B 1 49 ? -19.656 11.375 2.605 1 97.5 49 PRO B N 1
ATOM 2342 C CA . PRO B 1 49 ? -18.516 12.281 2.398 1 97.5 49 PRO B CA 1
ATOM 2343 C C . PRO B 1 49 ? -17.172 11.57 2.488 1 97.5 49 PRO B C 1
ATOM 2345 O O . PRO B 1 49 ? -17.094 10.461 3.016 1 97.5 49 PRO B O 1
ATOM 2348 N N . ASP B 1 50 ? -16.141 12.234 1.956 1 96.38 50 ASP B N 1
ATOM 2349 C CA . ASP B 1 50 ? -14.781 11.695 2.023 1 96.38 50 ASP B CA 1
ATOM 2350 C C . ASP B 1 50 ? -14.125 12.039 3.359 1 96.38 50 ASP B C 1
ATOM 2352 O O . ASP B 1 50 ? -13.148 11.398 3.756 1 96.38 50 ASP B O 1
ATOM 2356 N N . LEU B 1 51 ? -14.656 13.016 3.965 1 97.31 51 LEU B N 1
ATOM 2357 C CA . LEU B 1 51 ? -14.117 13.508 5.227 1 97.31 51 LEU B CA 1
ATOM 2358 C C . LEU B 1 51 ? -15.188 14.25 6.016 1 97.31 51 LEU B C 1
ATOM 2360 O O . LEU B 1 51 ? -16 14.977 5.438 1 97.31 51 LEU B O 1
ATOM 2364 N N . ILE B 1 52 ? -15.148 14.078 7.309 1 97.75 52 ILE B N 1
ATOM 2365 C CA . ILE B 1 52 ? -16.031 14.82 8.195 1 97.75 52 ILE B CA 1
ATOM 2366 C C . ILE B 1 52 ? -15.219 15.734 9.109 1 97.75 52 ILE B C 1
ATOM 2368 O O . ILE B 1 52 ? -14.266 15.281 9.758 1 97.75 52 ILE B O 1
ATOM 2372 N N . ILE B 1 53 ? -15.531 16.953 9.055 1 97.25 53 ILE B N 1
ATOM 2373 C CA . ILE B 1 53 ? -15.008 17.922 10.016 1 97.25 53 ILE B CA 1
ATOM 2374 C C . ILE B 1 53 ? -16.062 18.203 11.078 1 97.25 53 ILE B C 1
ATOM 2376 O O . ILE B 1 53 ? -17.141 18.734 10.773 1 97.25 53 ILE B O 1
ATOM 2380 N N . LEU B 1 54 ? -15.719 17.969 12.281 1 96.06 54 LEU B N 1
ATOM 2381 C CA . LEU B 1 54 ? -16.734 17.844 13.32 1 96.06 54 LEU B CA 1
ATOM 2382 C C . LEU B 1 54 ? -16.375 18.688 14.539 1 96.06 54 LEU B C 1
ATOM 2384 O O . LEU B 1 54 ? -15.305 18.516 15.125 1 96.06 54 LEU B O 1
ATOM 2388 N N . ASP B 1 55 ? -17.266 19.594 14.875 1 93.44 55 ASP B N 1
ATOM 2389 C CA . ASP B 1 55 ? -17.109 20.297 16.141 1 93.44 55 ASP B CA 1
ATOM 2390 C C . ASP B 1 55 ? -17.484 19.406 17.328 1 93.44 55 ASP B C 1
ATOM 2392 O O . ASP B 1 55 ? -18.5 18.719 17.281 1 93.44 55 ASP B O 1
ATOM 2396 N N . ASN B 1 56 ? -16.797 19.438 18.312 1 88.44 56 ASN B N 1
ATOM 2397 C CA . ASN B 1 56 ? -17.031 18.547 19.453 1 88.44 56 ASN B CA 1
ATOM 2398 C C . ASN B 1 56 ? -18.203 19.031 20.297 1 88.44 56 ASN B C 1
ATOM 2400 O O . ASN B 1 56 ? -19.031 18.219 20.719 1 88.44 56 ASN B O 1
ATOM 2404 N N . ILE B 1 57 ? -18.25 20.328 20.516 1 87 57 ILE B N 1
ATOM 2405 C CA . ILE B 1 57 ? -19.266 20.875 21.422 1 87 57 ILE B CA 1
ATOM 2406 C C . ILE B 1 57 ? -20.438 21.406 20.609 1 87 57 ILE B C 1
ATOM 2408 O O . ILE B 1 57 ? -20.312 22.422 19.922 1 87 57 ILE B O 1
ATOM 2412 N N . MET B 1 58 ? -21.562 20.688 20.641 1 90.75 58 MET B N 1
ATOM 2413 C CA . MET B 1 58 ? -22.812 21.062 20 1 90.75 58 MET B CA 1
ATOM 2414 C C . MET B 1 58 ? -24.016 20.703 20.875 1 90.75 58 MET B C 1
ATOM 2416 O O . MET B 1 58 ? -23.922 19.781 21.688 1 90.75 58 MET B O 1
ATOM 2420 N N . PRO B 1 59 ? -25.031 21.438 20.703 1 90.75 59 PRO B N 1
ATOM 2421 C CA . PRO B 1 59 ? -26.234 21.094 21.484 1 90.75 59 PRO B CA 1
ATOM 2422 C C . PRO B 1 59 ? -26.812 19.734 21.094 1 90.75 59 PRO B C 1
ATOM 2424 O O . PRO B 1 59 ? -26.688 19.312 19.938 1 90.75 59 PRO B O 1
ATOM 2427 N N . LYS B 1 60 ? -27.422 18.984 22.062 1 88.19 60 LYS B N 1
ATOM 2428 C CA . LYS B 1 60 ? -28.172 17.734 21.891 1 88.19 60 LYS B CA 1
ATOM 2429 C C . LYS B 1 60 ? -27.219 16.562 21.703 1 88.19 60 LYS B C 1
ATOM 2431 O O . LYS B 1 60 ? -27.234 15.594 22.469 1 88.19 60 LYS B O 1
ATOM 2436 N N . MET B 1 61 ? -26.391 16.703 20.656 1 92.06 61 MET B N 1
ATOM 2437 C CA . MET B 1 61 ? -25.469 15.617 20.328 1 92.06 61 MET B CA 1
ATOM 2438 C C . MET B 1 61 ? -24.062 16.156 20.094 1 92.06 61 MET B C 1
ATOM 2440 O O . MET B 1 61 ? -23.844 16.969 19.203 1 92.06 61 MET B O 1
ATOM 2444 N N . SER B 1 62 ? -23.156 15.648 20.891 1 89.81 62 SER B N 1
ATOM 2445 C CA . SER B 1 62 ? -21.781 16.141 20.781 1 89.81 62 SER B CA 1
ATOM 2446 C C . SER B 1 62 ? -21.047 15.453 19.641 1 89.81 62 SER B C 1
ATOM 2448 O O . SER B 1 62 ? -21.484 14.43 19.125 1 89.81 62 SER B O 1
ATOM 2450 N N . GLY B 1 63 ? -19.953 16.062 19.266 1 91.38 63 GLY B N 1
ATOM 2451 C CA . GLY B 1 63 ? -19.094 15.43 18.266 1 91.38 63 GLY B CA 1
ATOM 2452 C C . GLY B 1 63 ? -18.641 14.047 18.672 1 91.38 63 GLY B C 1
ATOM 2453 O O . GLY B 1 63 ? -18.516 13.156 17.828 1 91.38 63 GLY B O 1
ATOM 2454 N N . TRP B 1 64 ? -18.5 13.812 19.953 1 87.5 64 TRP B N 1
ATOM 2455 C CA . TRP B 1 64 ? -18.094 12.5 20.453 1 87.5 64 TRP B CA 1
ATOM 2456 C C . TRP B 1 64 ? -19.188 11.469 20.219 1 87.5 64 TRP B C 1
ATOM 2458 O O . TRP B 1 64 ? -18.906 10.344 19.797 1 87.5 64 TRP B O 1
ATOM 2468 N N . GLU B 1 65 ? -20.312 11.852 20.484 1 91.06 65 GLU B N 1
ATOM 2469 C CA . GLU B 1 65 ? -21.438 10.945 20.297 1 91.06 65 GLU B CA 1
ATOM 2470 C C . GLU B 1 65 ? -21.625 10.609 18.828 1 91.06 65 GLU B C 1
ATOM 2472 O O . GLU B 1 65 ? -21.938 9.461 18.484 1 91.06 65 GLU B O 1
ATOM 2477 N N . VAL B 1 66 ? -21.422 11.617 17.984 1 93.88 66 VAL B N 1
ATOM 2478 C CA . VAL B 1 66 ? -21.516 11.383 16.547 1 93.88 66 VAL B CA 1
ATOM 2479 C C . VAL B 1 66 ? -20.453 10.352 16.125 1 93.88 66 VAL B C 1
ATOM 2481 O O . VAL B 1 66 ? -20.766 9.398 15.422 1 93.88 66 VAL B O 1
ATOM 2484 N N . THR B 1 67 ? -19.25 10.523 16.594 1 92.44 67 THR B N 1
ATOM 2485 C CA . THR B 1 67 ? -18.141 9.641 16.266 1 92.44 67 THR B CA 1
ATOM 2486 C C . THR B 1 67 ? -18.422 8.219 16.734 1 92.44 67 THR B C 1
ATOM 2488 O O . THR B 1 67 ? -18.234 7.258 15.984 1 92.44 67 THR B O 1
ATOM 2491 N N . LYS B 1 68 ? -18.891 8.109 17.938 1 90.88 68 LYS B N 1
ATOM 2492 C CA . LYS B 1 68 ? -19.203 6.801 18.5 1 90.88 68 LYS B CA 1
ATOM 2493 C C . LYS B 1 68 ? -20.266 6.086 17.656 1 90.88 68 LYS B C 1
ATOM 2495 O O . LYS B 1 68 ? -20.141 4.891 17.391 1 90.88 68 LYS B O 1
ATOM 2500 N N . THR B 1 69 ? -21.234 6.801 17.297 1 93.19 69 THR B N 1
ATOM 2501 C CA . THR B 1 69 ? -22.297 6.23 16.5 1 93.19 69 THR B CA 1
ATOM 2502 C C . THR B 1 69 ? -21.781 5.766 15.141 1 93.19 69 THR B C 1
ATOM 2504 O O . THR B 1 69 ? -22.047 4.637 14.719 1 93.19 69 THR B O 1
ATOM 2507 N N . LEU B 1 70 ? -20.953 6.562 14.492 1 93.88 70 LEU B N 1
ATOM 2508 C CA . LEU B 1 70 ? -20.438 6.273 13.156 1 93.88 70 LEU B CA 1
ATOM 2509 C C . LEU B 1 70 ? -19.5 5.074 13.18 1 93.88 70 LEU B C 1
ATOM 2511 O O . LEU B 1 70 ? -19.5 4.262 12.258 1 93.88 70 LEU B O 1
ATOM 2515 N N . LYS B 1 71 ? -18.766 4.965 14.297 1 91.38 71 LYS B N 1
ATOM 2516 C CA . LYS B 1 71 ? -17.688 3.973 14.328 1 91.38 71 LYS B CA 1
ATOM 2517 C C . LYS B 1 71 ? -18.188 2.654 14.922 1 91.38 71 LYS B C 1
ATOM 2519 O O . LYS B 1 71 ? -17.656 1.587 14.586 1 91.38 71 LYS B O 1
ATOM 2524 N N . ASN B 1 72 ? -19.203 2.66 15.688 1 89.56 72 ASN B N 1
ATOM 2525 C CA . ASN B 1 72 ? -19.5 1.47 16.484 1 89.56 72 ASN B CA 1
ATOM 2526 C C . ASN B 1 72 ? -20.906 0.949 16.203 1 89.56 72 ASN B C 1
ATOM 2528 O O . ASN B 1 72 ? -21.25 -0.153 16.625 1 89.56 72 ASN B O 1
ATOM 2532 N N . THR B 1 73 ? -21.734 1.66 15.609 1 91.31 73 THR B N 1
ATOM 2533 C CA . THR B 1 73 ? -23.109 1.213 15.414 1 91.31 73 THR B CA 1
ATOM 2534 C C . THR B 1 73 ? -23.234 0.43 14.109 1 91.31 73 THR B C 1
ATOM 2536 O O . THR B 1 73 ? -22.781 0.886 13.055 1 91.31 73 THR B O 1
ATOM 2539 N N . PRO B 1 74 ? -23.938 -0.656 14.109 1 92.5 74 PRO B N 1
ATOM 2540 C CA . PRO B 1 74 ? -24.094 -1.518 12.938 1 92.5 74 PRO B CA 1
ATOM 2541 C C . PRO B 1 74 ? -24.734 -0.795 11.75 1 92.5 74 PRO B C 1
ATOM 2543 O O . PRO B 1 74 ? -24.328 -1.009 10.602 1 92.5 74 PRO B O 1
ATOM 2546 N N . ASP B 1 75 ? -25.641 0.119 12.094 1 92.5 75 ASP B N 1
ATOM 2547 C CA . ASP B 1 75 ? -26.375 0.82 11.039 1 92.5 75 ASP B CA 1
ATOM 2548 C C . ASP B 1 75 ? -25.438 1.735 10.242 1 92.5 75 ASP B C 1
ATOM 2550 O O . ASP B 1 75 ? -25.75 2.115 9.109 1 92.5 75 ASP B O 1
ATOM 2554 N N . TYR B 1 76 ? -24.297 2.061 10.82 1 93.94 76 TYR B N 1
ATOM 2555 C CA . TYR B 1 76 ? -23.375 2.982 10.164 1 93.94 76 TYR B CA 1
ATOM 2556 C C . TYR B 1 76 ? -22.062 2.285 9.789 1 93.94 76 TYR B C 1
ATOM 2558 O O . TYR B 1 76 ? -21.078 2.941 9.492 1 93.94 76 TYR B O 1
ATOM 2566 N N . GLN B 1 77 ? -22.109 1 9.758 1 92.06 77 GLN B N 1
ATOM 2567 C CA . GLN B 1 77 ? -20.922 0.192 9.5 1 92.06 77 GLN B CA 1
ATOM 2568 C C . GLN B 1 77 ? -20.312 0.542 8.148 1 92.06 77 GLN B C 1
ATOM 2570 O O . GLN B 1 77 ? -19.078 0.537 8 1 92.06 77 GLN B O 1
ATOM 2575 N N . ALA B 1 78 ? -21.172 0.908 7.281 1 92.56 78 ALA B N 1
ATOM 2576 C CA . ALA B 1 78 ? -20.719 1.212 5.926 1 92.56 78 ALA B CA 1
ATOM 2577 C C . ALA B 1 78 ? -19.906 2.51 5.898 1 92.56 78 ALA B C 1
ATOM 2579 O O . ALA B 1 78 ? -19.188 2.773 4.941 1 92.56 78 ALA B O 1
ATOM 2580 N N . TYR B 1 79 ? -19.969 3.334 6.965 1 93.62 79 TYR B N 1
ATOM 2581 C CA . TYR B 1 79 ? -19.391 4.668 6.965 1 93.62 79 TYR B CA 1
ATOM 2582 C C . TYR B 1 79 ? -18.281 4.781 8 1 93.62 79 TYR B C 1
ATOM 2584 O O . TYR B 1 79 ? -17.734 5.863 8.219 1 93.62 79 TYR B O 1
ATOM 2592 N N . LYS B 1 80 ? -17.922 3.668 8.578 1 90.62 80 LYS B N 1
ATOM 2593 C CA . LYS B 1 80 ? -17.016 3.672 9.719 1 90.62 80 LYS B CA 1
ATOM 2594 C C . LYS B 1 80 ? -15.609 4.109 9.305 1 90.62 80 LYS B C 1
ATOM 2596 O O . LYS B 1 80 ? -14.844 4.617 10.125 1 90.62 80 LYS B O 1
ATOM 2601 N N . GLU B 1 81 ? -15.344 3.98 8.016 1 88.06 81 GLU B N 1
ATOM 2602 C CA . GLU B 1 81 ? -13.984 4.258 7.562 1 88.06 81 GLU B CA 1
ATOM 2603 C C . GLU B 1 81 ? -13.828 5.719 7.148 1 88.06 81 GLU B C 1
ATOM 2605 O O . GLU B 1 81 ? -12.719 6.172 6.844 1 88.06 81 GLU B O 1
ATOM 2610 N N . ILE B 1 82 ? -14.945 6.477 7.156 1 93.5 82 ILE B N 1
ATOM 2611 C CA . ILE B 1 82 ? -14.852 7.895 6.82 1 93.5 82 ILE B CA 1
ATOM 2612 C C . ILE B 1 82 ? -14.023 8.617 7.875 1 93.5 82 ILE B C 1
ATOM 2614 O O . ILE B 1 82 ? -14.328 8.555 9.07 1 93.5 82 ILE B O 1
ATOM 2618 N N . PRO B 1 83 ? -12.992 9.258 7.441 1 94.69 83 PRO B N 1
ATOM 2619 C CA . PRO B 1 83 ? -12.156 9.938 8.43 1 94.69 83 PRO B CA 1
ATOM 2620 C C . PRO B 1 83 ? -12.852 11.148 9.055 1 94.69 83 PRO B C 1
ATOM 2622 O O . PRO B 1 83 ? -13.633 11.828 8.383 1 94.69 83 PRO B O 1
ATOM 2625 N N . ILE B 1 84 ? -12.484 11.383 10.32 1 94.25 84 ILE B N 1
ATOM 2626 C CA . ILE B 1 84 ? -13.086 12.477 11.07 1 94.25 84 ILE B CA 1
ATOM 2627 C C . ILE B 1 84 ? -11.992 13.367 11.656 1 94.25 84 ILE B C 1
ATOM 2629 O O . ILE B 1 84 ? -11.055 12.883 12.289 1 94.25 84 ILE B O 1
ATOM 2633 N N . ILE B 1 85 ? -12.07 14.625 11.367 1 93.19 85 ILE B N 1
ATOM 2634 C CA . ILE B 1 85 ? -11.273 15.633 12.055 1 93.19 85 ILE B CA 1
ATOM 2635 C C . ILE B 1 85 ? -12.133 16.375 13.078 1 93.19 85 ILE B C 1
ATOM 2637 O O . ILE B 1 85 ? -13.156 16.969 12.727 1 93.19 85 ILE B O 1
ATOM 2641 N N . MET B 1 86 ? -11.734 16.406 14.289 1 91.81 86 MET B N 1
ATOM 2642 C CA . MET B 1 86 ? -12.531 17 15.352 1 91.81 86 MET B CA 1
ATOM 2643 C C . MET B 1 86 ? -11.953 18.344 15.773 1 91.81 86 MET B C 1
ATOM 2645 O O . MET B 1 86 ? -10.742 18.484 15.953 1 91.81 86 MET B O 1
ATOM 2649 N N . PHE B 1 87 ? -12.82 19.328 15.844 1 91 87 PHE B N 1
ATOM 2650 C CA . PHE B 1 87 ? -12.438 20.609 16.438 1 91 87 PHE B CA 1
ATOM 2651 C C . PHE B 1 87 ? -12.703 20.594 17.938 1 91 87 PHE B C 1
ATOM 2653 O O . PHE B 1 87 ? -13.797 20.25 18.391 1 91 87 PHE B O 1
ATOM 2660 N N . SER B 1 88 ? -11.719 20.906 18.656 1 82.38 88 SER B N 1
ATOM 2661 C CA . SER B 1 88 ? -11.891 20.812 20.109 1 82.38 88 SER B CA 1
ATOM 2662 C C . SER B 1 88 ? -11.398 22.078 20.797 1 82.38 88 SER B C 1
ATOM 2664 O O . SER B 1 88 ? -10.5 22.766 20.297 1 82.38 88 SER B O 1
ATOM 2666 N N . ALA B 1 89 ? -12.008 22.453 21.906 1 75.81 89 ALA B N 1
ATOM 2667 C CA . ALA B 1 89 ? -11.492 23.484 22.781 1 75.81 89 ALA B CA 1
ATOM 2668 C C . ALA B 1 89 ? -10.375 22.953 23.672 1 75.81 89 ALA B C 1
ATOM 2670 O O . ALA B 1 89 ? -10.359 21.766 24 1 75.81 89 ALA B O 1
ATOM 2671 N N . MET B 1 90 ? -9.031 23.359 23.609 1 59.91 90 MET B N 1
ATOM 2672 C CA . MET B 1 90 ? -7.781 22.984 24.266 1 59.91 90 MET B CA 1
ATOM 2673 C C . MET B 1 90 ? -8.047 22.188 25.531 1 59.91 90 MET B C 1
ATOM 2675 O O . MET B 1 90 ? -7.324 21.234 25.844 1 59.91 90 MET B O 1
ATOM 2679 N N . ASP B 1 91 ? -8.758 22.766 26.484 1 54.28 91 ASP B N 1
ATOM 2680 C CA . ASP B 1 91 ? -8.766 22.312 27.859 1 54.28 91 ASP B CA 1
ATOM 2681 C C . ASP B 1 91 ? -9.305 20.891 27.969 1 54.28 91 ASP B C 1
ATOM 2683 O O . ASP B 1 91 ? -9.25 20.281 29.031 1 54.28 91 ASP B O 1
ATOM 2687 N N . ASP B 1 92 ? -9.688 20.344 27.109 1 52.72 92 ASP B N 1
ATOM 2688 C CA . ASP B 1 92 ? -10.391 19.094 27.422 1 52.72 92 ASP B CA 1
ATOM 2689 C C . ASP B 1 92 ? -9.516 17.875 27.109 1 52.72 92 ASP B C 1
ATOM 2691 O O . ASP B 1 92 ? -9.648 17.281 26.047 1 52.72 92 ASP B O 1
ATOM 2695 N N . VAL B 1 93 ? -8.328 17.922 27.453 1 48.41 93 VAL B N 1
ATOM 2696 C CA . VAL B 1 93 ? -7.289 16.891 27.391 1 48.41 93 VAL B CA 1
ATOM 2697 C C . VAL B 1 93 ? -7.922 15.508 27.5 1 48.41 93 VAL B C 1
ATOM 2699 O O . VAL B 1 93 ? -7.441 14.555 26.891 1 48.41 93 VAL B O 1
ATOM 2702 N N . LYS B 1 94 ? -8.594 15.422 28.75 1 50.59 94 LYS B N 1
ATOM 2703 C CA . LYS B 1 94 ? -9.172 14.117 29.047 1 50.59 94 LYS B CA 1
ATOM 2704 C C . LYS B 1 94 ? -9.805 13.492 27.812 1 50.59 94 LYS B C 1
ATOM 2706 O O . LYS B 1 94 ? -9.773 12.273 27.625 1 50.59 94 LYS B O 1
ATOM 2711 N N . ASP B 1 95 ? -10.164 14.344 27.016 1 53.34 95 ASP B N 1
ATOM 2712 C CA . ASP B 1 95 ? -11.062 14.031 25.906 1 53.34 95 ASP B CA 1
ATOM 2713 C C . ASP B 1 95 ? -10.289 13.484 24.703 1 53.34 95 ASP B C 1
ATOM 2715 O O . ASP B 1 95 ? -10.773 12.602 24 1 53.34 95 ASP B O 1
ATOM 2719 N N . LYS B 1 96 ? -9.023 13.797 24.75 1 53.16 96 LYS B N 1
ATOM 2720 C CA . LYS B 1 96 ? -8.281 13.414 23.547 1 53.16 96 LYS B CA 1
ATOM 2721 C C . LYS B 1 96 ? -8.023 11.906 23.531 1 53.16 96 LYS B C 1
ATOM 2723 O O . LYS B 1 96 ? -8.18 11.266 22.484 1 53.16 96 LYS B O 1
ATOM 2728 N N . VAL B 1 97 ? -7.617 11.461 24.75 1 54.34 97 VAL B N 1
ATOM 2729 C CA . VAL B 1 97 ? -7.352 10.023 24.797 1 54.34 97 VAL B CA 1
ATOM 2730 C C . VAL B 1 97 ? -8.609 9.25 24.391 1 54.34 97 VAL B C 1
ATOM 2732 O O . VAL B 1 97 ? -8.531 8.273 23.656 1 54.34 97 VAL B O 1
ATOM 2735 N N . GLU B 1 98 ? -9.688 9.766 24.953 1 57.81 98 GLU B N 1
ATOM 2736 C CA . GLU B 1 98 ? -10.945 9.07 24.688 1 57.81 98 GLU B CA 1
ATOM 2737 C C . GLU B 1 98 ? -11.359 9.227 23.219 1 57.81 98 GLU B C 1
ATOM 2739 O O . GLU B 1 98 ? -11.914 8.305 22.625 1 57.81 98 GLU B O 1
ATOM 2744 N N . GLY B 1 99 ? -11.094 10.305 22.719 1 58.56 99 GLY B N 1
ATOM 2745 C CA . GLY B 1 99 ? -11.516 10.57 21.344 1 58.56 99 GLY B CA 1
ATOM 2746 C C . GLY B 1 99 ? -10.812 9.695 20.328 1 58.56 99 GLY B C 1
ATOM 2747 O O . GLY B 1 99 ? -11.445 9.188 19.391 1 58.56 99 GLY B O 1
ATOM 2748 N N . PHE B 1 100 ? -9.555 9.477 20.625 1 59.06 100 PHE B N 1
ATOM 2749 C CA . PHE B 1 100 ? -8.797 8.656 19.672 1 59.06 100 PHE B CA 1
ATOM 2750 C C . PHE B 1 100 ? -9.242 7.203 19.734 1 59.06 100 PHE B C 1
ATOM 2752 O O . PHE B 1 100 ? -9.391 6.547 18.703 1 59.06 100 PHE B O 1
ATOM 2759 N N . GLU B 1 101 ? -9.539 6.902 20.906 1 65.81 101 GLU B N 1
ATOM 2760 C CA . GLU B 1 101 ? -10.031 5.535 21.047 1 65.81 101 GLU B CA 1
ATOM 2761 C C . GLU B 1 101 ? -11.391 5.359 20.359 1 65.81 101 GLU B C 1
ATOM 2763 O O . GLU B 1 101 ? -11.742 4.254 19.953 1 65.81 101 GLU B O 1
ATOM 2768 N N . LEU B 1 102 ? -11.867 6.559 20.109 1 68.31 102 LEU B N 1
ATOM 2769 C CA . LEU B 1 102 ? -13.195 6.516 19.516 1 68.31 102 LEU B CA 1
ATOM 2770 C C . LEU B 1 102 ? -13.109 6.445 18 1 68.31 102 LEU B C 1
ATOM 2772 O O . LEU B 1 102 ? -14.094 6.105 17.328 1 68.31 102 LEU B O 1
ATOM 2776 N N . GLY B 1 103 ? -11.945 6.777 17.469 1 78.69 103 GLY B N 1
ATOM 2777 C CA . GLY B 1 103 ? -11.82 6.578 16.047 1 78.69 103 GLY B CA 1
ATOM 2778 C C . GLY B 1 103 ? -11.625 7.871 15.273 1 78.69 103 GLY B C 1
ATOM 2779 O O . GLY B 1 103 ? -11.766 7.898 14.047 1 78.69 103 GLY B O 1
ATOM 2780 N N . VAL B 1 104 ? -11.336 8.969 15.969 1 86.44 104 VAL B N 1
ATOM 2781 C CA . VAL B 1 104 ? -11.055 10.234 15.305 1 86.44 104 VAL B CA 1
ATOM 2782 C C . VAL B 1 104 ? -9.68 10.172 14.641 1 86.44 104 VAL B C 1
ATOM 2784 O O . VAL B 1 104 ? -8.727 9.648 15.227 1 86.44 104 VAL B O 1
ATOM 2787 N N . ASP B 1 105 ? -9.602 10.75 13.438 1 87.19 105 ASP B N 1
ATOM 2788 C CA . ASP B 1 105 ? -8.367 10.625 12.664 1 87.19 105 ASP B CA 1
ATOM 2789 C C . ASP B 1 105 ? -7.41 11.773 12.984 1 87.19 105 ASP B C 1
ATOM 2791 O O . ASP B 1 105 ? -6.195 11.641 12.812 1 87.19 105 ASP B O 1
ATOM 2795 N N . ASP B 1 106 ? -7.969 12.883 13.352 1 87.69 106 ASP B N 1
ATOM 2796 C CA . ASP B 1 106 ? -7.16 14.039 13.734 1 87.69 106 ASP B CA 1
ATOM 2797 C C . ASP B 1 106 ? -7.953 15 14.617 1 87.69 106 ASP B C 1
ATOM 2799 O O . ASP B 1 106 ? -9.188 14.961 14.633 1 87.69 106 ASP B O 1
ATOM 2803 N N . TYR B 1 107 ? -7.145 15.773 15.336 1 85.94 107 TYR B N 1
ATOM 2804 C CA . TYR B 1 107 ? -7.723 16.781 16.219 1 85.94 107 TYR B CA 1
ATOM 2805 C C . TYR B 1 107 ? -7.113 18.156 15.945 1 85.94 107 TYR B C 1
ATOM 2807 O O . TYR B 1 107 ? -5.902 18.266 15.734 1 85.94 107 TYR B O 1
ATOM 2815 N N . ILE B 1 108 ? -8.055 19.094 15.969 1 87.62 108 ILE B N 1
ATOM 2816 C CA . ILE B 1 108 ? -7.594 20.469 15.828 1 87.62 108 ILE B CA 1
ATOM 2817 C C . ILE B 1 108 ? -8.078 21.297 17.016 1 87.62 108 ILE B C 1
ATOM 2819 O O . ILE B 1 108 ? -9.281 21.438 17.25 1 87.62 108 ILE B O 1
ATOM 2823 N N . THR B 1 109 ? -7.152 21.844 17.734 1 85.62 109 THR B N 1
ATOM 2824 C CA . THR B 1 109 ? -7.492 22.641 18.906 1 85.62 109 THR B CA 1
ATOM 2825 C C . THR B 1 109 ? -7.84 24.078 18.516 1 85.62 109 THR B C 1
ATOM 2827 O O . THR B 1 109 ? -7.195 24.656 17.641 1 85.62 109 THR B O 1
ATOM 2830 N N . LYS B 1 110 ? -8.836 24.516 19.172 1 86.25 110 LYS B N 1
ATOM 2831 C CA . LYS B 1 110 ? -9.195 25.922 19 1 86.25 110 LYS B CA 1
ATOM 2832 C C . LYS B 1 110 ? -8.398 26.797 19.953 1 86.25 110 LYS B C 1
ATOM 2834 O O . LYS B 1 110 ? -8.203 26.438 21.125 1 86.25 110 LYS B O 1
ATOM 2839 N N . PRO B 1 111 ? -7.938 27.922 19.484 1 88.12 111 PRO B N 1
ATOM 2840 C CA . PRO B 1 111 ? -8.094 28.531 18.156 1 88.12 111 PRO B CA 1
ATOM 2841 C C . PRO B 1 111 ? -7.152 27.922 17.109 1 88.12 111 PRO B C 1
ATOM 2843 O O . PRO B 1 111 ? -6.117 27.344 17.469 1 88.12 111 PRO B O 1
ATOM 2846 N N . TYR B 1 112 ? -7.547 27.938 15.922 1 86 112 TYR B N 1
ATOM 2847 C CA . TYR B 1 112 ? -6.754 27.406 14.828 1 86 112 TYR B CA 1
ATOM 2848 C C . TYR B 1 112 ? -6.645 28.422 13.688 1 86 112 TYR B C 1
ATOM 2850 O O . TYR B 1 112 ? -7.445 29.344 13.602 1 86 112 TYR B O 1
ATOM 2858 N N . ASN B 1 113 ? -5.574 28.219 12.922 1 88.25 113 ASN B N 1
ATOM 2859 C CA . ASN B 1 113 ? -5.535 28.953 11.664 1 88.25 113 ASN B CA 1
ATOM 2860 C C . ASN B 1 113 ? -5.949 28.062 10.492 1 88.25 113 ASN B C 1
ATOM 2862 O O . ASN B 1 113 ? -5.855 26.844 10.562 1 88.25 113 ASN B O 1
ATOM 2866 N N . PHE B 1 114 ? -6.445 28.656 9.5 1 88.94 114 PHE B N 1
ATOM 2867 C CA . PHE B 1 114 ? -6.996 27.906 8.375 1 88.94 114 PHE B CA 1
ATOM 2868 C C . PHE B 1 114 ? -5.914 27.078 7.691 1 88.94 114 PHE B C 1
ATOM 2870 O O . PHE B 1 114 ? -6.176 25.969 7.223 1 88.94 114 PHE B O 1
ATOM 2877 N N . SER B 1 115 ? -4.688 27.594 7.652 1 86.25 115 SER B N 1
ATOM 2878 C CA . SER B 1 115 ? -3.592 26.859 7.016 1 86.25 115 SER B CA 1
ATOM 2879 C C . SER B 1 115 ? -3.328 25.531 7.719 1 86.25 115 SER B C 1
ATOM 2881 O O . SER B 1 115 ? -3.02 24.531 7.066 1 86.25 115 SER B O 1
ATOM 2883 N N . GLU B 1 116 ? -3.463 25.562 9 1 87 116 GLU B N 1
ATOM 2884 C CA . GLU B 1 116 ? -3.318 24.328 9.766 1 87 116 GLU B CA 1
ATOM 2885 C C . GLU B 1 116 ? -4.438 23.344 9.438 1 87 116 GLU B C 1
ATOM 2887 O O . GLU B 1 116 ? -4.184 22.156 9.211 1 87 116 GLU B O 1
ATOM 2892 N N . VAL B 1 117 ? -5.664 23.859 9.438 1 91.94 117 VAL B N 1
ATOM 2893 C CA . VAL B 1 117 ? -6.828 23.031 9.156 1 91.94 117 VAL B CA 1
ATOM 2894 C C . VAL B 1 117 ? -6.691 22.375 7.781 1 91.94 117 VAL B C 1
ATOM 2896 O O . VAL B 1 117 ? -6.879 21.172 7.629 1 91.94 117 VAL B O 1
ATOM 2899 N N . LEU B 1 118 ? -6.289 23.172 6.855 1 90.44 118 LEU B N 1
ATOM 2900 C CA . LEU B 1 118 ? -6.156 22.688 5.484 1 90.44 118 LEU B CA 1
ATOM 2901 C C . LEU B 1 118 ? -5.078 21.609 5.391 1 90.44 118 LEU B C 1
ATOM 2903 O O . LEU B 1 118 ? -5.262 20.594 4.707 1 90.44 118 LEU B O 1
ATOM 2907 N N . ALA B 1 119 ? -3.969 21.828 6.059 1 87.19 119 ALA B N 1
ATOM 2908 C CA . ALA B 1 119 ? -2.889 20.844 6.059 1 87.19 119 ALA B CA 1
ATOM 2909 C C . ALA B 1 119 ?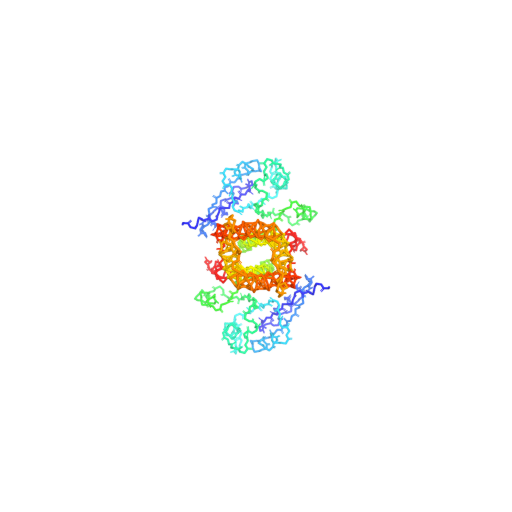 -3.371 19.5 6.598 1 87.19 119 ALA B C 1
ATOM 2911 O O . ALA B 1 119 ? -3.025 18.453 6.059 1 87.19 119 ALA B O 1
ATOM 2912 N N . ARG B 1 120 ? -4.152 19.578 7.586 1 89.81 120 ARG B N 1
ATOM 2913 C CA . ARG B 1 120 ? -4.648 18.359 8.211 1 89.81 120 ARG B CA 1
ATOM 2914 C C . ARG B 1 120 ? -5.695 17.672 7.336 1 89.81 120 ARG B C 1
ATOM 2916 O O . ARG B 1 120 ? -5.727 16.453 7.238 1 89.81 120 ARG B O 1
ATOM 2923 N N . ILE B 1 121 ? -6.531 18.469 6.688 1 92.81 121 ILE B N 1
ATOM 2924 C CA . ILE B 1 121 ? -7.512 17.922 5.758 1 92.81 121 ILE B CA 1
ATOM 2925 C C . ILE B 1 121 ? -6.801 17.156 4.645 1 92.81 121 ILE B C 1
ATOM 2927 O O . ILE B 1 121 ? -7.137 16 4.363 1 92.81 121 ILE B O 1
ATOM 2931 N N . ARG B 1 122 ? -5.836 17.766 4.129 1 89.25 122 ARG B N 1
ATOM 2932 C CA . ARG B 1 122 ? -5.102 17.156 3.027 1 89.25 122 ARG B CA 1
ATOM 2933 C C . ARG B 1 122 ? -4.371 15.898 3.49 1 89.25 122 ARG B C 1
ATOM 2935 O O . ARG B 1 122 ? -4.355 14.883 2.785 1 89.25 122 ARG B O 1
ATOM 2942 N N . ALA B 1 123 ? -3.811 16 4.617 1 89 123 ALA B N 1
ATOM 2943 C CA . ALA B 1 123 ? -3.084 14.859 5.164 1 89 123 ALA B CA 1
ATOM 2944 C C . ALA B 1 123 ? -4.012 13.664 5.363 1 89 123 ALA B C 1
ATOM 2946 O O . ALA B 1 123 ? -3.678 12.547 4.969 1 89 123 ALA B O 1
ATOM 2947 N N . VAL B 1 124 ? -5.145 13.906 5.918 1 91.5 124 VAL B N 1
ATOM 2948 C CA . VAL B 1 124 ? -6.086 12.836 6.234 1 91.5 124 VAL B CA 1
ATOM 2949 C C . VAL B 1 124 ? -6.617 12.219 4.945 1 91.5 124 VAL B C 1
ATOM 2951 O O . VAL B 1 124 ? -6.738 10.992 4.84 1 91.5 124 VAL B O 1
ATOM 2954 N N . LEU B 1 125 ? -6.891 13.016 3.971 1 91.62 125 LEU B N 1
ATOM 2955 C CA . LEU B 1 125 ? -7.395 12.516 2.695 1 91.62 125 LEU B CA 1
ATOM 2956 C C . LEU B 1 125 ? -6.328 11.711 1.963 1 91.62 125 LEU B C 1
ATOM 2958 O O . LEU B 1 125 ? -6.633 10.68 1.354 1 91.62 125 LEU B O 1
ATOM 2962 N N . ARG B 1 126 ? -5.133 12.227 2.051 1 90.31 126 ARG B N 1
ATOM 2963 C CA . ARG B 1 126 ? -4.02 11.5 1.449 1 90.31 126 ARG B CA 1
ATOM 2964 C C . ARG B 1 126 ? -3.838 10.133 2.111 1 90.31 126 ARG B C 1
ATOM 2966 O O . ARG B 1 126 ? -3.67 9.125 1.427 1 90.31 126 ARG B O 1
ATOM 2973 N N . ASN B 1 127 ? -3.865 10.125 3.385 1 90.56 127 ASN B N 1
ATOM 2974 C CA . ASN B 1 127 ? -3.738 8.875 4.129 1 90.56 127 ASN B CA 1
ATOM 2975 C C . ASN B 1 127 ? -4.82 7.879 3.736 1 90.56 127 ASN B C 1
ATOM 2977 O O . ASN B 1 127 ? -4.543 6.688 3.568 1 90.56 127 ASN B O 1
ATOM 2981 N N . ARG B 1 128 ? -5.98 8.383 3.619 1 90.25 128 ARG B N 1
ATOM 2982 C CA . ARG B 1 128 ? -7.09 7.52 3.227 1 90.25 128 ARG B CA 1
ATOM 2983 C C . ARG B 1 128 ? -6.82 6.867 1.874 1 90.25 128 ARG B C 1
ATOM 2985 O O . ARG B 1 128 ? -7.039 5.664 1.705 1 90.25 128 ARG B O 1
ATOM 2992 N N . GLU B 1 129 ? -6.363 7.641 1.008 1 91.06 129 GLU B N 1
ATOM 2993 C CA . GLU B 1 129 ? -6.047 7.129 -0.322 1 91.06 129 GLU B CA 1
ATOM 2994 C C . GLU B 1 129 ? -4.93 6.09 -0.262 1 91.06 129 GLU B C 1
ATOM 2996 O O . GLU B 1 129 ? -5.027 5.027 -0.885 1 91.06 129 GLU B O 1
ATOM 3001 N N . LEU B 1 130 ? -3.949 6.395 0.438 1 93.06 130 LEU B N 1
ATOM 3002 C CA . LEU B 1 130 ? -2.814 5.488 0.546 1 93.06 130 LEU B CA 1
ATOM 3003 C C . LEU B 1 130 ? -3.227 4.176 1.211 1 93.06 130 LEU B C 1
ATOM 3005 O O . LEU B 1 130 ? -2.816 3.1 0.776 1 93.06 130 LEU B O 1
ATOM 3009 N N . PHE B 1 131 ? -4.062 4.277 2.215 1 92.31 131 PHE B N 1
ATOM 3010 C CA . PHE B 1 131 ? -4.578 3.076 2.859 1 92.31 131 PHE B CA 1
ATOM 3011 C C . PHE B 1 131 ? -5.379 2.232 1.873 1 92.31 131 PHE B C 1
ATOM 3013 O O . PHE B 1 131 ? -5.258 1.006 1.858 1 92.31 131 PHE B O 1
ATOM 3020 N N . SER B 1 132 ? -6.137 2.916 1.105 1 93.12 132 SER B N 1
ATOM 3021 C CA . SER B 1 132 ? -6.918 2.209 0.094 1 93.12 132 SER B CA 1
ATOM 3022 C C . SER B 1 132 ? -6.012 1.476 -0.889 1 93.12 132 SER B C 1
ATOM 3024 O O . SER B 1 132 ? -6.301 0.344 -1.283 1 93.12 132 SER B O 1
ATOM 3026 N N . GLN B 1 133 ? -4.957 2.072 -1.237 1 94.62 133 GLN B N 1
ATOM 3027 C CA . GLN B 1 133 ? -4.008 1.468 -2.168 1 94.62 133 GLN B CA 1
ATOM 3028 C C . GLN B 1 133 ? -3.312 0.263 -1.539 1 94.62 133 GLN B C 1
ATOM 3030 O O . GLN B 1 133 ? -3.059 -0.736 -2.215 1 94.62 133 GLN B O 1
ATOM 3035 N N . ILE B 1 134 ? -3.027 0.377 -0.305 1 94.94 134 ILE B N 1
ATOM 3036 C CA . ILE B 1 134 ? -2.43 -0.746 0.41 1 94.94 134 ILE B CA 1
ATOM 3037 C C . ILE B 1 134 ? -3.418 -1.908 0.466 1 94.94 134 ILE B C 1
ATOM 3039 O O . ILE B 1 134 ? -3.059 -3.051 0.174 1 94.94 134 ILE B O 1
ATOM 3043 N N . ALA B 1 135 ? -4.648 -1.58 0.767 1 93.75 135 ALA B N 1
ATOM 3044 C CA . ALA B 1 135 ? -5.695 -2.598 0.848 1 93.75 135 ALA B CA 1
ATOM 3045 C C . ALA B 1 135 ? -5.875 -3.305 -0.492 1 93.75 135 ALA B C 1
ATOM 3047 O O . ALA B 1 135 ? -6.047 -4.523 -0.539 1 93.75 135 ALA B O 1
ATOM 3048 N N . THR B 1 136 ? -5.844 -2.559 -1.515 1 95.12 136 THR B N 1
ATOM 3049 C CA . THR B 1 136 ? -6.004 -3.109 -2.855 1 95.12 136 THR B CA 1
ATOM 3050 C C . THR B 1 136 ? -4.902 -4.125 -3.156 1 95.12 136 THR B C 1
ATOM 3052 O O . THR B 1 136 ? -5.184 -5.223 -3.645 1 95.12 136 THR B O 1
ATOM 3055 N N . ARG B 1 137 ? -3.723 -3.805 -2.826 1 95.38 137 ARG B N 1
ATOM 3056 C CA . ARG B 1 137 ? -2.598 -4.699 -3.074 1 95.38 137 ARG B CA 1
ATOM 3057 C C . ARG B 1 137 ? -2.65 -5.914 -2.154 1 95.38 137 ARG B C 1
ATOM 3059 O O . ARG B 1 137 ? -2.301 -7.023 -2.562 1 95.38 137 ARG B O 1
ATOM 3066 N N . GLU B 1 138 ? -3.1 -5.691 -0.967 1 93.94 138 GLU B N 1
ATOM 3067 C CA . GLU B 1 138 ? -3.266 -6.801 -0.032 1 93.94 138 GLU B CA 1
ATOM 3068 C C . GLU B 1 138 ? -4.27 -7.824 -0.558 1 93.94 138 GLU B C 1
ATOM 3070 O O . GLU B 1 138 ? -4.055 -9.031 -0.441 1 93.94 138 GLU B O 1
ATOM 3075 N N . ARG B 1 139 ? -5.312 -7.395 -1.159 1 94.94 139 ARG B N 1
ATOM 3076 C CA . ARG B 1 139 ? -6.316 -8.289 -1.721 1 94.94 139 ARG B CA 1
ATOM 3077 C C . ARG B 1 139 ? -5.727 -9.148 -2.836 1 94.94 139 ARG B C 1
ATOM 3079 O O . ARG B 1 139 ? -6.031 -10.336 -2.938 1 94.94 139 ARG B O 1
ATOM 3086 N N . GLN B 1 140 ? -4.918 -8.516 -3.6 1 95.81 140 GLN B N 1
ATOM 3087 C CA . GLN B 1 140 ? -4.254 -9.258 -4.668 1 95.81 140 GLN B CA 1
ATOM 3088 C C . GLN B 1 140 ? -3.324 -10.328 -4.098 1 95.81 140 GLN B C 1
ATOM 3090 O O . GLN B 1 140 ? -3.254 -11.438 -4.621 1 95.81 140 GLN B O 1
ATOM 3095 N N . LEU B 1 141 ? -2.654 -9.938 -3.086 1 94.94 141 LEU B N 1
ATOM 3096 C CA . LEU B 1 141 ? -1.705 -10.867 -2.479 1 94.94 141 LEU B CA 1
ATOM 3097 C C . LEU B 1 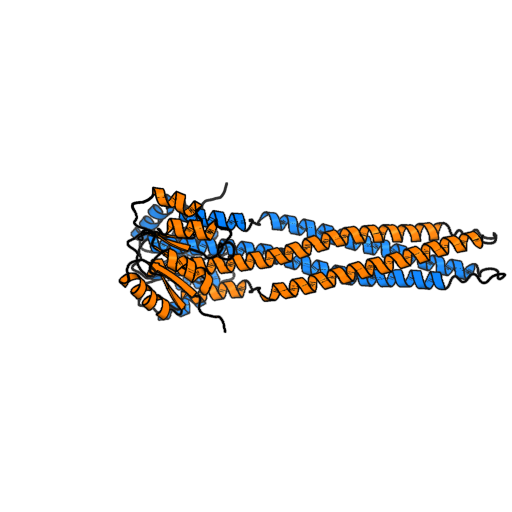141 ? -2.428 -12.055 -1.86 1 94.94 141 LEU B C 1
ATOM 3099 O O . LEU B 1 141 ? -1.936 -13.188 -1.925 1 94.94 141 LEU B O 1
ATOM 3103 N N . VAL B 1 142 ? -3.551 -11.789 -1.277 1 95.19 142 VAL B N 1
ATOM 3104 C CA . VAL B 1 142 ? -4.348 -12.867 -0.7 1 95.19 142 VAL B CA 1
ATOM 3105 C C . VAL B 1 142 ? -4.734 -13.867 -1.788 1 95.19 142 VAL B C 1
ATOM 3107 O O . VAL B 1 142 ? -4.609 -15.078 -1.6 1 95.19 142 VAL B O 1
ATOM 3110 N N . LEU B 1 143 ? -5.125 -13.359 -2.887 1 95.62 143 LEU B N 1
ATOM 3111 C CA . LEU B 1 143 ? -5.477 -14.219 -4.012 1 95.62 143 LEU B CA 1
ATOM 3112 C C . LEU B 1 143 ? -4.281 -15.062 -4.445 1 95.62 143 LEU B C 1
ATOM 3114 O O . LEU B 1 143 ? -4.426 -16.25 -4.723 1 95.62 143 LEU B O 1
ATOM 3118 N N . SER B 1 144 ? -3.16 -14.461 -4.504 1 95 144 SER B N 1
ATOM 3119 C CA . SER B 1 144 ? -1.944 -15.156 -4.91 1 95 144 SER B CA 1
ATOM 3120 C C . SER B 1 144 ? -1.585 -16.266 -3.924 1 95 144 SER B C 1
ATOM 3122 O O . SER B 1 144 ? -1.156 -17.344 -4.328 1 95 144 SER B O 1
ATOM 3124 N N . GLU B 1 145 ? -1.733 -16.031 -2.699 1 93.88 145 GLU B N 1
ATOM 3125 C CA . GLU B 1 145 ? -1.428 -17.016 -1.672 1 93.88 145 GLU B CA 1
ATOM 3126 C C . GLU B 1 145 ? -2.391 -18.203 -1.741 1 93.88 145 GLU B C 1
ATOM 3128 O O . GLU B 1 145 ? -1.979 -19.344 -1.59 1 93.88 145 GLU B O 1
ATOM 3133 N N . GLU B 1 146 ? -3.602 -17.875 -1.957 1 94.25 146 GLU B N 1
ATOM 3134 C CA . GLU B 1 146 ? -4.594 -18.938 -2.131 1 94.25 146 GLU B CA 1
ATOM 3135 C C . GLU B 1 146 ? -4.273 -19.797 -3.35 1 94.25 146 GLU B C 1
ATOM 3137 O O . GLU B 1 146 ? -4.379 -21.016 -3.295 1 94.25 146 GLU B O 1
ATOM 3142 N N . LEU B 1 147 ? -3.896 -19.125 -4.375 1 95 147 LEU B N 1
ATOM 3143 C CA . LEU B 1 147 ? -3.518 -19.859 -5.582 1 95 147 LEU B CA 1
ATOM 3144 C C . LEU B 1 147 ? -2.352 -20.797 -5.305 1 95 147 LEU B C 1
ATOM 3146 O O . LEU B 1 147 ? -2.381 -21.953 -5.707 1 95 147 LEU B O 1
ATOM 3150 N N . ASN B 1 148 ? -1.365 -20.344 -4.613 1 94.06 148 ASN B N 1
ATOM 3151 C CA . ASN B 1 148 ? -0.189 -21.156 -4.32 1 94.06 148 ASN B CA 1
ATOM 3152 C C . ASN B 1 148 ? -0.553 -22.406 -3.51 1 94.06 148 ASN B C 1
ATOM 3154 O O . ASN B 1 148 ? -0.02 -23.484 -3.754 1 94.06 148 ASN B O 1
ATOM 3158 N N . ARG B 1 149 ? -1.453 -22.25 -2.648 1 93.62 149 ARG B N 1
ATOM 3159 C CA . ARG B 1 149 ? -1.893 -23.375 -1.842 1 93.62 149 ARG B CA 1
ATOM 3160 C C . ARG B 1 149 ? -2.59 -24.422 -2.703 1 93.62 149 ARG B C 1
ATOM 3162 O O . ARG B 1 149 ? -2.32 -25.625 -2.576 1 93.62 149 ARG B O 1
ATOM 3169 N N . GLU B 1 150 ? -3.371 -23.906 -3.51 1 94.38 150 GLU B N 1
ATOM 3170 C CA . GLU B 1 150 ? -4.094 -24.812 -4.402 1 94.38 150 GLU B CA 1
ATOM 3171 C C . GLU B 1 150 ? -3.148 -25.5 -5.383 1 94.38 150 GLU B C 1
ATOM 3173 O O . GLU B 1 150 ? -3.295 -26.688 -5.664 1 94.38 150 GLU B O 1
ATOM 3178 N N . LEU B 1 151 ? -2.23 -24.719 -5.852 1 95.44 151 LEU B N 1
ATOM 3179 C CA . LEU B 1 151 ? -1.264 -25.281 -6.789 1 95.44 151 LEU B CA 1
ATOM 3180 C C . LEU B 1 151 ? -0.439 -26.375 -6.133 1 95.44 151 LEU B C 1
ATOM 3182 O O . LEU B 1 151 ? -0.181 -27.422 -6.746 1 95.44 151 LEU B O 1
ATOM 3186 N N . LYS B 1 152 ? -0.073 -26.234 -4.91 1 95.19 152 LYS B N 1
ATOM 3187 C CA . LYS B 1 152 ? 0.699 -27.25 -4.199 1 95.19 152 LYS B CA 1
ATOM 3188 C C . LYS B 1 152 ? -0.092 -28.547 -4.066 1 95.19 152 LYS B C 1
ATOM 3190 O O . LYS B 1 152 ? 0.449 -29.641 -4.273 1 95.19 152 LYS B O 1
ATOM 3195 N N . ARG B 1 153 ? -1.318 -28.359 -3.781 1 95 153 ARG B N 1
ATOM 3196 C CA . ARG B 1 153 ? -2.188 -29.531 -3.656 1 95 153 ARG B CA 1
ATOM 3197 C C . ARG B 1 153 ? -2.307 -30.266 -4.984 1 95 153 ARG B C 1
ATOM 3199 O O . ARG B 1 153 ? -2.184 -31.484 -5.035 1 95 153 ARG B O 1
ATOM 3206 N N . LEU B 1 154 ? -2.514 -29.5 -5.988 1 94.31 154 LEU B N 1
ATOM 3207 C CA . LEU B 1 154 ? -2.691 -30.094 -7.309 1 94.31 154 LEU B CA 1
ATOM 3208 C C . LEU B 1 154 ? -1.392 -30.719 -7.805 1 94.31 154 LEU B C 1
ATOM 3210 O O . LEU B 1 154 ? -1.41 -31.766 -8.469 1 94.31 154 LEU B O 1
ATOM 3214 N N . LEU B 1 155 ? -0.299 -30.141 -7.473 1 95.44 155 LEU B N 1
ATOM 3215 C CA . LEU B 1 155 ? 0.997 -30.672 -7.867 1 95.44 155 LEU B CA 1
ATOM 3216 C C . LEU B 1 155 ? 1.253 -32.031 -7.188 1 95.44 155 LEU B C 1
ATOM 3218 O O . LEU B 1 155 ? 1.825 -32.938 -7.797 1 95.44 155 LEU B O 1
ATOM 3222 N N . GLU B 1 156 ? 0.78 -32.188 -5.969 1 95.94 156 GLU B N 1
ATOM 3223 C CA . GLU B 1 156 ? 0.896 -33.469 -5.27 1 95.94 156 GLU B CA 1
ATOM 3224 C C . GLU B 1 156 ? 0.101 -34.562 -5.977 1 95.94 156 GLU B C 1
ATOM 3226 O O . GLU B 1 156 ? 0.582 -35.688 -6.133 1 95.94 156 GLU B O 1
ATOM 3231 N N . ALA B 1 157 ? -1.032 -34.156 -6.398 1 95.69 157 ALA B N 1
ATOM 3232 C CA . ALA B 1 157 ? -1.868 -35.094 -7.137 1 95.69 157 ALA B CA 1
ATOM 3233 C C . ALA B 1 157 ? -1.211 -35.5 -8.453 1 95.69 157 ALA B C 1
ATOM 3235 O O . ALA B 1 157 ? -1.258 -36.656 -8.852 1 95.69 157 ALA B O 1
ATOM 3236 N N . CYS B 1 158 ? -0.625 -34.562 -9.109 1 96.25 158 CYS B N 1
ATOM 3237 C CA . CYS B 1 158 ? 0.086 -34.844 -10.352 1 96.25 158 CYS B CA 1
ATOM 3238 C C . CYS B 1 158 ? 1.237 -35.812 -10.109 1 96.25 158 CYS B C 1
ATOM 3240 O O . CYS B 1 158 ? 1.427 -36.75 -10.875 1 96.25 158 CYS B O 1
ATOM 3242 N N . ALA B 1 159 ? 1.928 -35.594 -9.055 1 95.62 159 ALA B N 1
ATOM 3243 C CA . ALA B 1 159 ? 3.059 -36.438 -8.719 1 95.62 159 ALA B CA 1
ATOM 3244 C C . ALA B 1 159 ? 2.604 -37.906 -8.5 1 95.62 159 ALA B C 1
ATOM 3246 O O . ALA B 1 159 ? 3.279 -38.844 -8.914 1 95.62 159 ALA B O 1
ATOM 3247 N N . ALA B 1 160 ? 1.47 -38.031 -7.852 1 96.06 160 ALA B N 1
ATOM 3248 C CA . ALA B 1 160 ? 0.919 -39.344 -7.609 1 96.06 160 ALA B CA 1
ATOM 3249 C C . ALA B 1 160 ? 0.577 -40.031 -8.922 1 96.06 160 ALA B C 1
ATOM 3251 O O . ALA B 1 160 ? 0.85 -41.25 -9.094 1 96.06 160 ALA B O 1
ATOM 3252 N N . SER B 1 161 ? -0.005 -39.281 -9.828 1 96.19 161 SER B N 1
ATOM 3253 C CA . SER B 1 161 ? -0.358 -39.844 -11.125 1 96.19 161 SER B CA 1
ATOM 3254 C C . SER B 1 161 ? 0.886 -40.219 -11.914 1 96.19 161 SER B C 1
ATOM 3256 O O . SER B 1 161 ? 0.911 -41.281 -12.562 1 96.19 161 SER B O 1
ATOM 3258 N N . VAL B 1 162 ? 1.892 -39.469 -11.859 1 96.25 162 VAL B N 1
ATOM 3259 C CA . VAL B 1 162 ? 3.139 -39.781 -12.555 1 96.25 162 VAL B CA 1
ATOM 3260 C C . VAL B 1 162 ? 3.77 -41.031 -11.969 1 96.25 162 VAL B C 1
ATOM 3262 O O . VAL B 1 162 ? 4.266 -41.875 -12.711 1 96.25 162 VAL B O 1
ATOM 3265 N N . LYS B 1 163 ? 3.717 -41.156 -10.648 1 95.56 163 LYS B N 1
ATOM 3266 C CA . LYS B 1 163 ? 4.227 -42.344 -10 1 95.56 163 LYS B CA 1
ATOM 3267 C C . LYS B 1 163 ? 3.484 -43.594 -10.477 1 95.56 163 LYS B C 1
ATOM 3269 O O . LYS B 1 163 ? 4.094 -44.656 -10.68 1 95.56 163 LYS B O 1
ATOM 3274 N N . GLY B 1 164 ? 2.201 -43.469 -10.656 1 94.75 164 GLY B N 1
ATOM 3275 C CA . GLY B 1 164 ? 1.41 -44.562 -11.188 1 94.75 164 GLY B CA 1
ATOM 3276 C C . GLY B 1 164 ? 1.852 -45 -12.57 1 94.75 164 GLY B C 1
ATOM 3277 O O . GLY B 1 164 ? 1.972 -46.188 -12.844 1 94.75 164 GLY B O 1
ATOM 3278 N N . ILE B 1 165 ? 2.143 -44.062 -13.367 1 95.25 165 ILE B N 1
ATOM 3279 C CA . ILE B 1 165 ? 2.59 -44.344 -14.734 1 95.25 165 ILE B CA 1
ATOM 3280 C C . ILE B 1 165 ? 3.951 -45.062 -14.695 1 95.25 165 ILE B C 1
ATOM 3282 O O . ILE B 1 165 ? 4.16 -46.062 -15.367 1 95.25 165 ILE B O 1
ATOM 3286 N N . GLU B 1 166 ? 4.789 -44.531 -13.906 1 93 166 GLU B N 1
ATOM 3287 C CA . GLU B 1 166 ? 6.133 -45.062 -13.789 1 93 166 GLU B CA 1
ATOM 3288 C C . GLU B 1 166 ? 6.102 -46.531 -13.305 1 93 166 GLU B C 1
ATOM 3290 O O . GLU B 1 166 ? 6.781 -47.375 -13.859 1 93 166 GLU B O 1
ATOM 3295 N N . THR B 1 167 ? 5.316 -46.781 -12.281 1 93.94 167 THR B N 1
ATOM 3296 C CA . THR B 1 167 ? 5.207 -48.094 -11.711 1 93.94 167 THR B CA 1
ATOM 3297 C C . THR B 1 167 ? 4.637 -49.094 -12.727 1 93.94 167 THR B C 1
ATOM 3299 O O . THR B 1 167 ? 5.141 -50.219 -12.875 1 93.94 167 THR B O 1
ATOM 3302 N N . ALA B 1 168 ? 3.621 -48.625 -13.453 1 93.19 168 ALA B N 1
ATOM 3303 C CA . ALA B 1 168 ? 3 -49.469 -14.469 1 93.19 168 ALA B CA 1
ATOM 3304 C C . ALA B 1 168 ? 3.98 -49.781 -15.594 1 93.19 168 ALA B C 1
ATOM 3306 O O . ALA B 1 168 ? 4.07 -50.938 -16.031 1 93.19 168 ALA B O 1
ATOM 3307 N N . ALA B 1 169 ? 4.734 -48.812 -15.984 1 90.31 169 ALA B N 1
ATOM 3308 C CA . ALA B 1 169 ? 5.707 -49.031 -17.047 1 90.31 169 ALA B CA 1
ATOM 3309 C C . ALA B 1 169 ? 6.812 -49.969 -16.625 1 90.31 169 ALA B C 1
ATOM 3311 O O . ALA B 1 169 ? 7.266 -50.812 -17.422 1 90.31 169 ALA B O 1
ATOM 3312 N N . GLN B 1 170 ? 7.199 -49.906 -15.398 1 88.69 170 GLN B N 1
ATOM 3313 C CA . GLN B 1 170 ? 8.258 -50.781 -14.859 1 88.69 170 GLN B CA 1
ATOM 3314 C C . GLN B 1 170 ? 7.801 -52.219 -14.789 1 88.69 170 GLN B C 1
ATOM 3316 O O . GLN B 1 170 ? 8.609 -53.156 -14.922 1 88.69 170 GLN B O 1
ATOM 3321 N N . GLN B 1 171 ? 6.516 -52.438 -14.648 1 88.44 171 GLN B N 1
ATOM 3322 C CA . GLN B 1 171 ? 5.973 -53.781 -14.5 1 88.44 171 GLN B CA 1
ATOM 3323 C C . GLN B 1 171 ? 5.855 -54.5 -15.852 1 88.44 171 GLN B C 1
ATOM 3325 O O . GLN B 1 171 ? 5.742 -55.719 -15.914 1 88.44 171 GLN B O 1
ATOM 3330 N N . ILE B 1 172 ? 5.918 -53.625 -16.875 1 82.81 172 ILE B N 1
ATOM 3331 C CA . ILE B 1 172 ? 5.891 -54.25 -18.188 1 82.81 172 ILE B CA 1
ATOM 3332 C C . ILE B 1 172 ? 7.297 -54.719 -18.562 1 82.81 172 ILE B C 1
ATOM 3334 O O . ILE B 1 172 ? 8.219 -53.906 -18.688 1 82.81 172 ILE B O 1
ATOM 3338 N N . GLN B 1 173 ? 7.816 -55.906 -18.062 1 69.56 173 GLN B N 1
ATOM 3339 C CA . GLN B 1 173 ? 9.133 -56.5 -18.281 1 69.56 173 GLN B CA 1
ATOM 3340 C C . GLN B 1 173 ? 9.148 -57.344 -19.562 1 69.56 173 GLN B C 1
ATOM 3342 O O . GLN B 1 173 ? 8.211 -58.094 -19.828 1 69.56 173 GLN B O 1
ATOM 3347 N N . PHE B 1 174 ? 10.039 -56.938 -20.5 1 63.78 174 PHE B N 1
ATOM 3348 C CA . PHE B 1 174 ? 10.242 -57.781 -21.656 1 63.78 174 PHE B CA 1
ATOM 3349 C C . PHE B 1 174 ? 11.469 -58.688 -21.469 1 63.78 174 PHE B C 1
ATOM 3351 O O . PHE B 1 174 ? 12.57 -58.188 -21.234 1 63.78 174 PHE B O 1
ATOM 3358 N N . ALA B 1 175 ? 11.352 -59.75 -20.766 1 56.12 175 ALA B N 1
ATOM 3359 C CA . ALA B 1 175 ? 12.5 -60.656 -20.797 1 56.12 175 ALA B CA 1
ATOM 3360 C C . ALA B 1 175 ? 12.688 -61.281 -22.188 1 56.12 175 ALA B C 1
ATOM 3362 O O . ALA B 1 175 ? 11.711 -61.531 -22.906 1 56.12 175 ALA B O 1
ATOM 3363 N N . GLU B 1 176 ? 13.875 -61.281 -22.719 1 55.97 176 GLU B N 1
ATOM 3364 C CA . GLU B 1 176 ? 14.227 -61.938 -23.953 1 55.97 176 GLU B CA 1
ATOM 3365 C C . GLU B 1 176 ? 13.656 -63.375 -24 1 55.97 176 GLU B C 1
ATOM 3367 O O . GLU B 1 176 ? 13.789 -64.125 -23.031 1 55.97 176 GLU B O 1
ATOM 3372 N N . GLY B 1 177 ? 12.945 -63.688 -25.047 1 58.5 177 GLY B N 1
ATOM 3373 C CA . GLY B 1 177 ? 12.5 -65.062 -25.312 1 58.5 177 GLY B CA 1
ATOM 3374 C C . GLY B 1 177 ? 11.156 -65.375 -24.688 1 58.5 177 GLY B C 1
ATOM 3375 O O . GLY B 1 177 ? 10.562 -66.438 -24.969 1 58.5 177 GLY B O 1
ATOM 3376 N N . GLN B 1 178 ? 10.742 -64.688 -23.719 1 58.53 178 GLN B N 1
ATOM 3377 C CA . GLN B 1 178 ? 9.469 -65.062 -23.078 1 58.53 178 GLN B CA 1
ATOM 3378 C C . GLN B 1 178 ? 8.312 -64.25 -23.703 1 58.53 178 GLN B C 1
ATOM 3380 O O . GLN B 1 178 ? 8.492 -63.125 -24.141 1 58.53 178 GLN B O 1
ATOM 3385 N N . VAL B 1 179 ? 7.328 -65 -24.047 1 59.75 179 VAL B N 1
ATOM 3386 C CA . VAL B 1 179 ? 6.094 -64.375 -24.578 1 59.75 179 VAL B CA 1
ATOM 3387 C C . VAL B 1 179 ? 5.473 -63.469 -23.547 1 59.75 179 VAL B C 1
ATOM 3389 O O . VAL B 1 179 ? 5.289 -63.844 -22.391 1 59.75 179 VAL B O 1
ATOM 3392 N N . PRO B 1 180 ? 5.453 -62.188 -23.875 1 65 180 PRO B N 1
ATOM 3393 C CA . PRO B 1 180 ? 4.898 -61.219 -22.922 1 65 180 PRO B CA 1
ATOM 3394 C C . PRO B 1 180 ? 3.488 -61.594 -22.469 1 65 180 PRO B C 1
ATOM 3396 O O . PRO B 1 180 ? 2.705 -62.125 -23.25 1 65 180 PRO B O 1
ATOM 3399 N N . ASP B 1 181 ? 3.324 -61.688 -21.156 1 75.88 181 ASP B N 1
ATOM 3400 C CA . ASP B 1 181 ? 1.983 -61.906 -20.625 1 75.88 181 ASP B CA 1
ATOM 3401 C C . ASP B 1 181 ? 1.022 -60.812 -21.109 1 75.88 181 ASP B C 1
ATOM 3403 O O . ASP B 1 181 ? 0.983 -59.719 -20.547 1 75.88 181 ASP B O 1
ATOM 3407 N N . SER B 1 182 ? 0.307 -61.156 -22.188 1 77.75 182 SER B N 1
ATOM 3408 C CA . SER B 1 182 ? -0.582 -60.219 -22.828 1 77.75 182 SER B CA 1
ATOM 3409 C C . SER B 1 182 ? -1.592 -59.625 -21.844 1 77.75 182 SER B C 1
ATOM 3411 O O . SER B 1 182 ? -1.912 -58.438 -21.906 1 77.75 182 SER B O 1
ATOM 3413 N N . ASP B 1 183 ? -1.951 -60.438 -20.875 1 81.75 183 ASP B N 1
ATOM 3414 C CA . ASP B 1 183 ? -2.943 -59.969 -19.906 1 81.75 183 ASP B CA 1
ATOM 3415 C C . ASP B 1 183 ? -2.342 -58.969 -18.953 1 81.75 183 ASP B C 1
ATOM 3417 O O . ASP B 1 183 ? -2.982 -57.969 -18.625 1 81.75 183 ASP B O 1
ATOM 3421 N N . LYS B 1 184 ? -1.158 -59.219 -18.562 1 84.31 184 LYS B N 1
ATOM 3422 C CA . LYS B 1 184 ? -0.476 -58.281 -17.672 1 84.31 184 LYS B CA 1
ATOM 3423 C C . LYS B 1 184 ? -0.19 -56.969 -18.359 1 84.31 184 LYS B C 1
ATOM 3425 O O . LYS B 1 184 ? -0.384 -55.875 -17.781 1 84.31 184 LYS B O 1
ATOM 3430 N N . ILE B 1 185 ? 0.218 -56.969 -19.594 1 85.94 185 ILE B N 1
ATOM 3431 C CA . ILE B 1 185 ? 0.521 -55.75 -20.359 1 85.94 185 ILE B CA 1
ATOM 3432 C C . ILE B 1 185 ? -0.748 -54.938 -20.531 1 85.94 185 ILE B C 1
ATOM 3434 O O . ILE B 1 185 ? -0.725 -53.719 -20.359 1 85.94 185 ILE B O 1
ATOM 3438 N N . LYS B 1 186 ? -1.803 -55.625 -20.766 1 86.81 186 LYS B N 1
ATOM 3439 C CA . LYS B 1 186 ? -3.086 -54.969 -20.938 1 86.81 186 LYS B CA 1
ATOM 3440 C C . LYS B 1 186 ? -3.506 -54.25 -19.656 1 86.81 186 LYS B C 1
ATOM 3442 O O . LYS B 1 186 ? -3.977 -53.094 -19.719 1 86.81 186 LYS B O 1
ATOM 3447 N N . LYS B 1 187 ? -3.316 -54.844 -18.547 1 90.31 187 LYS B N 1
ATOM 3448 C CA . LYS B 1 187 ? -3.686 -54.25 -17.266 1 90.31 187 LYS B CA 1
ATOM 3449 C C . LYS B 1 187 ? -2.838 -53.031 -16.953 1 90.31 187 LYS B C 1
ATOM 3451 O O . LYS B 1 187 ? -3.361 -52 -16.5 1 90.31 187 LYS B O 1
ATOM 3456 N N . MET B 1 188 ? -1.542 -53.188 -17.188 1 91.56 188 MET B N 1
ATOM 3457 C CA . MET B 1 188 ? -0.633 -52.062 -16.922 1 91.56 188 MET B CA 1
ATOM 3458 C C . MET B 1 188 ? -0.904 -50.906 -17.859 1 91.56 188 MET B C 1
ATOM 3460 O O . MET B 1 188 ? -0.818 -49.75 -17.469 1 91.56 188 MET B O 1
ATOM 3464 N N . LEU B 1 189 ? -1.253 -51.219 -19.078 1 90.19 189 LEU B N 1
ATOM 3465 C CA . LEU B 1 189 ? -1.578 -50.188 -20.047 1 90.19 189 LEU B CA 1
ATOM 3466 C C . LEU B 1 189 ? -2.834 -49.406 -19.641 1 90.19 189 LEU B C 1
ATOM 3468 O O . LEU B 1 189 ? -2.936 -48.219 -19.859 1 90.19 189 LEU B O 1
ATOM 3472 N N . GLU B 1 190 ? -3.711 -50.094 -19.016 1 92.38 190 GLU B N 1
ATOM 3473 C CA . GLU B 1 190 ? -4.918 -49.438 -18.5 1 92.38 190 GLU B CA 1
ATOM 3474 C C . GLU B 1 190 ? -4.582 -48.438 -17.391 1 92.38 190 GLU B C 1
ATOM 3476 O O . GLU B 1 190 ? -5.164 -47.375 -17.328 1 92.38 190 GLU B O 1
ATOM 3481 N N . VAL B 1 191 ? -3.666 -48.812 -16.578 1 94.88 191 VAL B N 1
ATOM 3482 C CA . VAL B 1 191 ? -3.225 -47.938 -15.492 1 94.88 191 VAL B CA 1
ATOM 3483 C C . VAL B 1 191 ? -2.566 -46.688 -16.062 1 94.88 191 VAL B C 1
ATOM 3485 O O . VAL B 1 191 ? -2.852 -45.562 -15.633 1 94.88 191 VAL B O 1
ATOM 3488 N N . ILE B 1 192 ? -1.732 -46.812 -17.031 1 95.25 192 ILE B N 1
ATOM 3489 C CA . ILE B 1 192 ? -1.037 -45.719 -17.672 1 95.25 192 ILE B CA 1
ATOM 3490 C C . ILE B 1 192 ? -2.053 -44.75 -18.297 1 95.25 192 ILE B C 1
ATOM 3492 O O . ILE B 1 192 ? -1.968 -43.531 -18.125 1 95.25 192 ILE B O 1
ATOM 3496 N N . ARG B 1 193 ? -3.014 -45.375 -18.938 1 93.25 193 ARG B N 1
ATOM 3497 C CA . ARG B 1 193 ? -4.039 -44.562 -19.594 1 93.25 193 ARG B CA 1
ATOM 3498 C C . ARG B 1 193 ? -4.867 -43.812 -18.578 1 93.25 193 ARG B C 1
ATOM 3500 O O . ARG B 1 193 ? -5.102 -42.594 -18.734 1 93.25 193 ARG B O 1
ATOM 3507 N N . SER B 1 194 ? -5.25 -44.469 -17.531 1 95.81 194 SER B N 1
ATOM 3508 C CA . SER B 1 194 ? -6.062 -43.812 -16.5 1 95.81 194 SER B CA 1
ATOM 3509 C C . SER B 1 194 ? -5.277 -42.719 -15.781 1 95.81 194 SER B C 1
ATOM 3511 O O . SER B 1 194 ? -5.809 -41.625 -15.523 1 95.81 194 SER B O 1
ATOM 3513 N N . SER B 1 195 ? -4.047 -43 -15.477 1 96.06 195 SER B N 1
ATOM 3514 C CA . SER B 1 195 ? -3.191 -42.031 -14.812 1 96.06 195 SER B CA 1
ATOM 3515 C C . SER B 1 195 ? -2.916 -40.812 -15.711 1 96.06 195 SER B C 1
ATOM 3517 O O . SER B 1 195 ? -2.891 -39.688 -15.242 1 96.06 195 SER B O 1
ATOM 3519 N N . SER B 1 196 ? -2.682 -41.062 -16.938 1 95.5 196 SER B N 1
ATOM 3520 C CA . SER B 1 196 ? -2.455 -40 -17.891 1 95.5 196 SER B CA 1
ATOM 3521 C C . SER B 1 196 ? -3.686 -39.094 -18.016 1 95.5 196 SER B C 1
ATOM 3523 O O . SER B 1 196 ? -3.564 -37.875 -18.094 1 95.5 196 SER B O 1
ATOM 3525 N N . ASP B 1 197 ? -4.812 -39.75 -18 1 95.62 197 ASP B N 1
ATOM 3526 C CA . ASP B 1 197 ? -6.059 -39 -18.047 1 95.62 197 ASP B CA 1
ATOM 3527 C C . ASP B 1 197 ? -6.219 -38.125 -16.828 1 95.62 197 ASP B C 1
ATOM 3529 O O . ASP B 1 197 ? -6.605 -36.969 -16.938 1 95.62 197 ASP B O 1
ATOM 3533 N N . SER B 1 198 ? -5.938 -38.656 -15.727 1 96.38 198 SER B N 1
ATOM 3534 C CA . SER B 1 198 ? -5.996 -37.906 -14.484 1 96.38 198 SER B CA 1
ATOM 3535 C C . SER B 1 198 ? -5.027 -36.719 -14.516 1 96.38 198 SER B C 1
ATOM 3537 O O . SER B 1 198 ? -5.379 -35.625 -14.117 1 96.38 198 SER B O 1
ATOM 3539 N N . LEU B 1 199 ? -3.871 -36.938 -14.984 1 95.75 199 LEU B N 1
ATOM 3540 C CA . LEU B 1 199 ? -2.85 -35.906 -15.086 1 95.75 199 LEU B CA 1
ATOM 3541 C C . LEU B 1 199 ? -3.303 -34.781 -16.016 1 95.75 199 LEU B C 1
ATOM 3543 O O . LEU B 1 199 ? -3.143 -33.594 -15.688 1 95.75 199 LEU B O 1
ATOM 3547 N N . LYS B 1 200 ? -3.838 -35.188 -17.078 1 95.44 200 LYS B N 1
ATOM 3548 C CA . LYS B 1 200 ? -4.348 -34.188 -18.031 1 95.44 200 LYS B CA 1
ATOM 3549 C C . LYS B 1 200 ? -5.406 -33.312 -17.375 1 95.44 200 LYS B C 1
ATOM 3551 O O . LYS B 1 200 ? -5.387 -32.094 -17.562 1 95.44 200 LYS B O 1
ATOM 3556 N N . HIS B 1 201 ? -6.254 -33.906 -16.609 1 96.44 201 HIS B N 1
ATOM 3557 C CA . HIS B 1 201 ? -7.301 -33.156 -15.922 1 96.44 201 HIS B CA 1
ATOM 3558 C C . HIS B 1 201 ? -6.711 -32.219 -14.875 1 96.44 201 HIS B C 1
ATOM 3560 O O . HIS B 1 201 ? -7.117 -31.078 -14.773 1 96.44 201 HIS B O 1
ATOM 3566 N N . GLN B 1 202 ? -5.789 -32.688 -14.133 1 96 202 GLN B N 1
ATOM 3567 C CA . GLN B 1 202 ? -5.16 -31.922 -13.078 1 96 202 GLN B CA 1
ATOM 3568 C C . GLN B 1 202 ? -4.395 -30.734 -13.656 1 96 202 GLN B C 1
ATOM 3570 O O . GLN B 1 202 ? -4.465 -29.625 -13.117 1 96 202 GLN B O 1
ATOM 3575 N N . LEU B 1 203 ? -3.701 -30.922 -14.727 1 96.06 203 LEU B N 1
ATOM 3576 C CA . LEU B 1 203 ? -2.963 -29.844 -15.375 1 96.06 203 LEU B CA 1
ATOM 3577 C C . LEU B 1 203 ? -3.916 -28.781 -15.922 1 96.06 203 LEU B C 1
ATOM 3579 O O . LEU B 1 203 ? -3.641 -27.594 -15.812 1 96.06 203 LEU B O 1
ATOM 3583 N N . ALA B 1 204 ? -5.016 -29.281 -16.438 1 96 204 ALA B N 1
ATOM 3584 C CA . ALA B 1 204 ? -6.031 -28.344 -16.922 1 96 204 ALA B CA 1
ATOM 3585 C C . ALA B 1 204 ? -6.602 -27.516 -15.773 1 96 204 ALA B C 1
ATOM 3587 O O . ALA B 1 204 ? -6.852 -26.312 -15.938 1 96 204 ALA B O 1
ATOM 3588 N N . GLU B 1 205 ? -6.77 -28.141 -14.68 1 95.94 205 GLU B N 1
ATOM 3589 C CA . GLU B 1 205 ? -7.273 -27.453 -13.5 1 95.94 205 GLU B CA 1
ATOM 3590 C C . GLU B 1 205 ? -6.289 -26.391 -13.023 1 95.94 205 GLU B C 1
ATOM 3592 O O . GLU B 1 205 ? -6.688 -25.281 -12.656 1 95.94 205 GLU B O 1
ATOM 3597 N N . LEU B 1 206 ? -5.047 -26.703 -13.023 1 94.75 206 LEU B N 1
ATOM 3598 C CA . LEU B 1 206 ? -4.012 -25.766 -12.625 1 94.75 206 LEU B CA 1
ATOM 3599 C C . LEU B 1 206 ? -4.012 -24.531 -13.539 1 94.75 206 LEU B C 1
ATOM 3601 O O . LEU B 1 206 ? -3.982 -23.406 -13.062 1 94.75 206 LEU B O 1
ATOM 3605 N N . ASP B 1 207 ? -4.121 -24.828 -14.797 1 95.31 207 ASP B N 1
ATOM 3606 C CA . ASP B 1 207 ? -4.137 -23.75 -15.789 1 95.31 207 ASP B CA 1
ATOM 3607 C C . ASP B 1 207 ? -5.359 -22.859 -15.602 1 95.31 207 ASP B C 1
ATOM 3609 O O . ASP B 1 207 ? -5.242 -21.625 -15.656 1 95.31 207 ASP B O 1
ATOM 3613 N N . ALA B 1 208 ? -6.469 -23.484 -15.367 1 96.12 208 ALA B N 1
ATOM 3614 C CA . ALA B 1 208 ? -7.711 -22.734 -15.18 1 96.12 208 ALA B CA 1
ATOM 3615 C C . ALA B 1 208 ? -7.645 -21.859 -13.938 1 96.12 208 ALA B C 1
ATOM 3617 O O . ALA B 1 208 ? -8.117 -20.719 -13.945 1 96.12 208 ALA B O 1
ATOM 3618 N N . LYS B 1 209 ? -7.059 -22.406 -12.922 1 95.69 209 LYS B N 1
ATOM 3619 C CA . LYS B 1 209 ? -6.949 -21.656 -11.672 1 95.69 209 LYS B CA 1
ATOM 3620 C C . LYS B 1 209 ? -6.043 -20.438 -11.836 1 95.69 209 LYS B C 1
ATOM 3622 O O . LYS B 1 209 ? -6.355 -19.359 -11.336 1 95.69 209 LYS B O 1
ATOM 3627 N N . ILE B 1 210 ? -4.969 -20.578 -12.5 1 96.38 210 ILE B N 1
ATOM 3628 C CA . ILE B 1 210 ? -4.051 -19.484 -12.758 1 96.38 210 ILE B CA 1
ATOM 3629 C C . ILE B 1 210 ? -4.77 -18.391 -13.547 1 96.38 210 ILE B C 1
ATOM 3631 O O . ILE B 1 210 ? -4.707 -17.203 -13.195 1 96.38 210 ILE B O 1
ATOM 3635 N N . ALA B 1 211 ? -5.496 -18.828 -14.562 1 95.81 211 ALA B N 1
ATOM 3636 C CA . ALA B 1 211 ? -6.219 -17.891 -15.414 1 95.81 211 ALA B CA 1
ATOM 3637 C C . ALA B 1 211 ? -7.289 -17.141 -14.617 1 95.81 211 ALA B C 1
ATOM 3639 O O . ALA B 1 211 ? -7.461 -15.93 -14.781 1 95.81 211 ALA B O 1
ATOM 3640 N N . GLN B 1 212 ? -7.941 -17.875 -13.789 1 95.69 212 GLN B N 1
ATOM 3641 C CA . GLN B 1 212 ? -9 -17.281 -12.977 1 95.69 212 GLN B CA 1
ATOM 3642 C C . GLN B 1 212 ? -8.445 -16.219 -12.031 1 95.69 212 GLN B C 1
ATOM 3644 O O . GLN B 1 212 ? -9 -15.133 -11.922 1 95.69 212 GLN B O 1
ATOM 3649 N N . VAL B 1 213 ? -7.406 -16.547 -11.398 1 95.06 213 VAL B N 1
ATOM 3650 C CA . VAL B 1 213 ? -6.812 -15.625 -10.43 1 95.06 213 VAL B CA 1
ATOM 3651 C C . VAL B 1 213 ? -6.262 -14.398 -11.148 1 95.06 213 VAL B C 1
ATOM 3653 O O . VAL B 1 213 ? -6.395 -13.273 -10.656 1 95.06 213 VAL B O 1
ATOM 3656 N N . GLU B 1 214 ? -5.676 -14.578 -12.297 1 94.38 214 GLU B N 1
ATOM 3657 C CA . GLU B 1 214 ? -5.188 -13.453 -13.086 1 94.38 214 GLU B CA 1
ATOM 3658 C C . GLU B 1 214 ? -6.324 -12.508 -13.461 1 94.38 214 GLU B C 1
ATOM 3660 O O . GLU B 1 214 ? -6.164 -11.281 -13.398 1 94.38 214 GLU B O 1
ATOM 3665 N N . LYS B 1 215 ? -7.434 -13.094 -13.805 1 95.81 215 LYS B N 1
ATOM 3666 C CA . LYS B 1 215 ? -8.594 -12.289 -14.164 1 95.81 215 LYS B CA 1
ATOM 3667 C C . LYS B 1 215 ? -9.109 -11.492 -12.969 1 95.81 215 LYS B C 1
ATOM 3669 O O . LYS B 1 215 ? -9.422 -10.305 -13.094 1 95.81 215 LYS B O 1
ATOM 3674 N N . GLU B 1 216 ? -9.141 -12.141 -11.859 1 95.19 216 GLU B N 1
ATOM 3675 C CA . GLU B 1 216 ? -9.586 -11.484 -10.633 1 95.19 216 GLU B CA 1
ATOM 3676 C C . GLU B 1 216 ? -8.633 -10.359 -10.234 1 95.19 216 GLU B C 1
ATOM 3678 O O . GLU B 1 216 ? -9.07 -9.281 -9.82 1 95.19 216 GLU B O 1
ATOM 3683 N N . LYS B 1 217 ? -7.398 -10.656 -10.383 1 94.56 217 LYS B N 1
ATOM 3684 C CA . LYS B 1 217 ? -6.395 -9.656 -10.047 1 94.56 217 LYS B CA 1
ATOM 3685 C C . LYS B 1 217 ? -6.492 -8.453 -10.984 1 94.56 217 LYS B C 1
ATOM 3687 O O . LYS B 1 217 ? -6.285 -7.312 -10.555 1 94.56 217 LYS B O 1
ATOM 3692 N N . GLU B 1 218 ? -6.805 -8.695 -12.195 1 93.38 218 GLU B N 1
ATOM 3693 C CA . GLU B 1 218 ? -6.945 -7.613 -13.164 1 93.38 218 GLU B CA 1
ATOM 3694 C C . GLU B 1 218 ? -8.094 -6.676 -12.789 1 93.38 218 GLU B C 1
ATOM 3696 O O . GLU B 1 218 ? -7.98 -5.457 -12.945 1 93.38 218 GLU B O 1
ATOM 3701 N N . LYS B 1 219 ? -9.133 -7.219 -12.266 1 94.62 219 LYS B N 1
ATOM 3702 C CA . LYS B 1 219 ? -10.266 -6.414 -11.812 1 94.62 219 LYS B CA 1
ATOM 3703 C C . LYS B 1 219 ? -9.867 -5.508 -10.656 1 94.62 219 LYS B C 1
ATOM 3705 O O . LYS B 1 219 ? -10.273 -4.348 -10.602 1 94.62 219 LYS B O 1
ATOM 3710 N N . ILE B 1 220 ? -9.047 -6.016 -9.828 1 94.06 220 ILE B N 1
ATOM 3711 C CA . ILE B 1 220 ? -8.602 -5.262 -8.664 1 94.06 220 ILE B CA 1
ATOM 3712 C C . ILE B 1 220 ? -7.613 -4.18 -9.094 1 94.06 220 ILE B C 1
ATOM 3714 O O . ILE B 1 220 ? -7.656 -3.057 -8.586 1 94.06 220 ILE B O 1
ATOM 3718 N N . LYS B 1 221 ? -6.801 -4.531 -10.055 1 91.19 221 LYS B N 1
ATOM 3719 C CA . LYS B 1 221 ? -5.734 -3.65 -10.531 1 91.19 221 LYS B CA 1
ATOM 3720 C C . LYS B 1 221 ? -6.309 -2.371 -11.133 1 91.19 221 LYS B C 1
ATOM 3722 O O . LYS B 1 221 ? -5.621 -1.351 -11.203 1 91.19 221 LYS B O 1
ATOM 3727 N N . GLN B 1 222 ? -7.562 -2.473 -11.469 1 90.06 222 GLN B N 1
ATOM 3728 C CA . GLN B 1 222 ? -8.203 -1.295 -12.039 1 90.06 222 GLN B CA 1
ATOM 3729 C C . GLN B 1 222 ? -8.273 -0.159 -11.023 1 90.06 222 GLN B C 1
ATOM 3731 O O . GLN B 1 222 ? -8.375 1.012 -11.398 1 90.06 222 GLN B O 1
ATOM 3736 N N . HIS B 1 223 ? -8.156 -0.42 -9.789 1 89.25 223 HIS B N 1
ATOM 3737 C CA . HIS B 1 223 ? -8.273 0.573 -8.727 1 89.25 223 HIS B CA 1
ATOM 3738 C C . HIS B 1 223 ? -6.898 0.972 -8.195 1 89.25 223 HIS B C 1
ATOM 3740 O O . HIS B 1 223 ? -6.797 1.771 -7.262 1 89.25 223 HIS B O 1
ATOM 3746 N N . GLU B 1 224 ? -5.918 0.392 -8.852 1 90.88 224 GLU B N 1
ATOM 3747 C CA . GLU B 1 224 ? -4.555 0.657 -8.398 1 90.88 224 GLU B CA 1
ATOM 3748 C C . GLU B 1 224 ? -3.99 1.91 -9.062 1 90.88 224 GLU B C 1
ATOM 3750 O O . GLU B 1 224 ? -4.227 2.154 -10.242 1 90.88 224 GLU B O 1
ATOM 3755 N N . ILE B 1 225 ? -3.303 2.645 -8.266 1 90 225 ILE B N 1
ATOM 3756 C CA . ILE B 1 225 ? -2.523 3.771 -8.773 1 90 225 ILE B CA 1
ATOM 3757 C C . ILE B 1 225 ? -1.034 3.492 -8.586 1 90 225 ILE B C 1
ATOM 3759 O O . ILE B 1 225 ? -0.606 3.08 -7.5 1 90 225 ILE B O 1
ATOM 3763 N N . GLU B 1 226 ? -0.332 3.771 -9.633 1 87.75 226 GLU B N 1
ATOM 3764 C CA . GLU B 1 226 ? 1.111 3.561 -9.562 1 87.75 226 GLU B CA 1
ATOM 3765 C C . GLU B 1 226 ? 1.744 4.43 -8.477 1 87.75 226 GLU B C 1
ATOM 3767 O O . GLU B 1 226 ? 1.349 5.582 -8.289 1 87.75 226 GLU B O 1
ATOM 3772 N N . LEU B 1 227 ? 2.641 3.805 -7.863 1 85.94 227 LEU B N 1
ATOM 3773 C CA . LEU B 1 227 ? 3.277 4.469 -6.734 1 85.94 227 LEU B CA 1
ATOM 3774 C C . LEU B 1 227 ? 3.861 5.816 -7.152 1 85.94 227 LEU B C 1
ATOM 3776 O O . LEU B 1 227 ? 3.686 6.816 -6.453 1 85.94 227 LEU B O 1
ATOM 3780 N N . LYS B 1 228 ? 4.59 5.871 -8.258 1 82.38 228 LYS B N 1
ATOM 3781 C CA . LYS B 1 228 ? 5.191 7.105 -8.75 1 82.38 228 LYS B CA 1
ATOM 3782 C C . LYS B 1 228 ? 4.129 8.172 -9.008 1 82.38 228 LYS B C 1
ATOM 3784 O O . LYS B 1 228 ? 4.332 9.344 -8.703 1 82.38 228 LYS B O 1
ATOM 3789 N N . THR B 1 229 ? 3.014 7.664 -9.539 1 84.5 229 THR B N 1
ATOM 3790 C CA . THR B 1 229 ? 1.904 8.57 -9.82 1 84.5 229 THR B CA 1
ATOM 3791 C C . THR B 1 229 ? 1.317 9.117 -8.523 1 84.5 229 THR B C 1
ATOM 3793 O O . THR B 1 229 ? 1.006 10.312 -8.43 1 84.5 229 THR B O 1
ATOM 3796 N N . LEU B 1 230 ? 1.207 8.25 -7.539 1 86.12 230 LEU B N 1
ATOM 3797 C CA . LEU B 1 230 ? 0.706 8.664 -6.234 1 86.12 230 LEU B CA 1
ATOM 3798 C C . LEU B 1 230 ? 1.619 9.711 -5.609 1 86.12 230 LEU B C 1
ATOM 3800 O O . LEU B 1 230 ? 1.146 10.727 -5.098 1 86.12 230 LEU B O 1
ATOM 3804 N N . GLN B 1 231 ? 2.861 9.484 -5.73 1 81.69 231 GLN B N 1
ATOM 3805 C CA . GLN B 1 231 ? 3.844 10.398 -5.164 1 81.69 231 GLN B CA 1
ATOM 3806 C C . GLN B 1 231 ? 3.805 11.75 -5.867 1 81.69 231 GLN B C 1
ATOM 3808 O O . GLN B 1 231 ? 3.854 12.797 -5.219 1 81.69 231 GLN B O 1
ATOM 3813 N N . HIS B 1 232 ? 3.646 11.648 -7.145 1 79.62 232 HIS B N 1
ATOM 3814 C CA . HIS B 1 232 ? 3.582 12.875 -7.941 1 79.62 232 HIS B CA 1
ATOM 3815 C C . HIS B 1 232 ? 2.318 13.672 -7.629 1 79.62 232 HIS B C 1
ATOM 3817 O O . HIS B 1 232 ? 2.373 14.891 -7.469 1 79.62 232 HIS B O 1
ATOM 3823 N N . GLN B 1 233 ? 1.258 12.977 -7.504 1 76.81 233 GLN B N 1
ATOM 3824 C CA . GLN B 1 233 ? -0.021 13.609 -7.211 1 76.81 233 GLN B CA 1
ATOM 3825 C C . GLN B 1 233 ? 0.001 14.289 -5.844 1 76.81 233 GLN B C 1
ATOM 3827 O O . GLN B 1 233 ? -0.543 15.383 -5.676 1 76.81 233 GLN B O 1
ATOM 3832 N N . PHE B 1 234 ? 0.633 13.711 -5 1 78 234 PHE B N 1
ATOM 3833 C CA . PHE B 1 234 ? 0.685 14.242 -3.643 1 78 234 PHE B CA 1
ATOM 3834 C C . PHE B 1 234 ? 1.582 15.469 -3.578 1 78 234 PHE B C 1
ATOM 3836 O O . PHE B 1 234 ? 1.285 16.422 -2.857 1 78 234 PHE B O 1
ATOM 3843 N N . ARG B 1 235 ? 2.568 15.453 -4.379 1 73.12 235 ARG B N 1
ATOM 3844 C CA . ARG B 1 235 ? 3.465 16.609 -4.426 1 73.12 235 ARG B CA 1
ATOM 3845 C C . ARG B 1 235 ? 2.797 17.781 -5.121 1 73.12 235 ARG B C 1
ATOM 3847 O O . ARG B 1 235 ? 2.945 18.938 -4.688 1 73.12 235 ARG B O 1
ATOM 3854 N N . LYS B 1 236 ? 1.961 17.422 -6.02 1 68.38 236 LYS B N 1
ATOM 3855 C CA . LYS B 1 236 ? 1.308 18.484 -6.793 1 68.38 236 LYS B CA 1
ATOM 3856 C C . LYS B 1 236 ? 0.165 19.109 -6.004 1 68.38 236 LYS B C 1
ATOM 3858 O O . LYS B 1 236 ? -0.084 20.312 -6.117 1 68.38 236 LYS B O 1
ATOM 3863 N N . SER B 1 237 ? -0.583 18.328 -5.309 1 63.44 237 SER B N 1
ATOM 3864 C CA . SER B 1 237 ? -1.749 18.828 -4.578 1 63.44 237 SER B CA 1
ATOM 3865 C C . SER B 1 237 ? -1.343 19.812 -3.484 1 63.44 237 SER B C 1
ATOM 3867 O O . SER B 1 237 ? -2.152 20.625 -3.053 1 63.44 237 SER B O 1
ATOM 3869 N N . LEU B 1 238 ? -0.177 19.719 -3.006 1 58.78 238 LEU B N 1
ATOM 3870 C CA . LEU B 1 238 ? 0.31 20.656 -2.002 1 58.78 238 LEU B CA 1
ATOM 3871 C C . LEU B 1 238 ? 0.49 22.047 -2.6 1 58.78 238 LEU B C 1
ATOM 3873 O O . LEU B 1 238 ? 0.457 23.047 -1.879 1 58.78 238 LEU B O 1
ATOM 3877 N N . HIS B 1 239 ? 0.665 22.156 -3.936 1 53.69 239 HIS B N 1
ATOM 3878 C CA . HIS B 1 239 ? 1.008 23.406 -4.594 1 53.69 239 HIS B CA 1
ATOM 3879 C C . HIS B 1 239 ? -0.245 24.188 -4.977 1 53.69 239 HIS B C 1
ATOM 3881 O O . HIS B 1 239 ? -0.161 25.359 -5.348 1 53.69 239 HIS B O 1
ATOM 3887 N N . GLN B 1 240 ? -1.368 23.594 -5.266 1 48.91 240 GLN B N 1
ATOM 3888 C CA . GLN B 1 240 ? -2.514 24.375 -5.711 1 48.91 240 GLN B CA 1
ATOM 3889 C C . GLN B 1 240 ? -2.992 25.312 -4.613 1 48.91 240 GLN B C 1
ATOM 3891 O O . GLN B 1 240 ? -4.055 25.938 -4.738 1 48.91 240 GLN B O 1
ATOM 3896 N N . GLU B 1 241 ? -2.158 25.609 -3.611 1 47.41 241 GLU B N 1
ATOM 3897 C CA . GLU B 1 241 ? -2.582 26.703 -2.734 1 47.41 241 GLU B CA 1
ATOM 3898 C C . GLU B 1 241 ? -2.016 28.031 -3.199 1 47.41 241 GLU B C 1
ATOM 3900 O O . GLU B 1 241 ? -0.914 28.094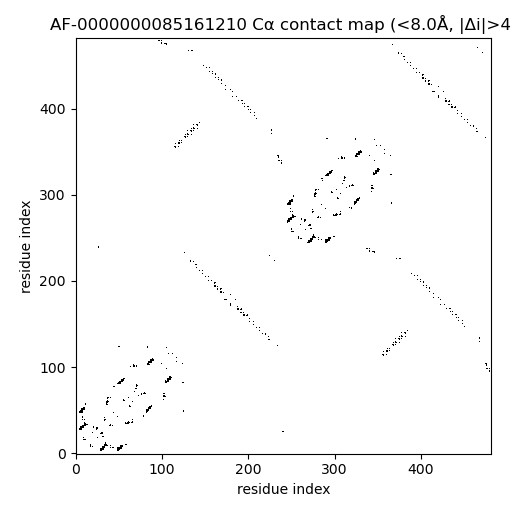 -3.75 1 47.41 241 GLU B O 1
#